Protein AF-0000000078651880 (afdb_homodimer)

Structure (mmCIF, N/CA/C/O backbone):
data_AF-0000000078651880-model_v1
#
loop_
_entity.id
_entity.type
_entity.pdbx_description
1 polymer 'Putative AraC family transcriptional regulator'
#
loop_
_atom_site.group_PDB
_atom_site.id
_atom_site.type_symbol
_atom_site.label_atom_id
_atom_site.label_alt_id
_atom_site.label_comp_id
_atom_site.label_asym_id
_atom_site.label_entity_id
_atom_site.label_seq_id
_atom_site.pdbx_PDB_ins_code
_atom_site.Cartn_x
_atom_site.Cartn_y
_atom_site.Cartn_z
_atom_site.occupancy
_atom_site.B_iso_or_equiv
_atom_site.auth_seq_id
_atom_site.auth_comp_id
_atom_site.auth_asym_id
_atom_site.auth_atom_id
_atom_site.pdbx_PDB_model_num
ATOM 1 N N . MET A 1 1 ? 5.703 -5.844 -26.984 1 22.95 1 MET A N 1
ATOM 2 C CA . MET A 1 1 ? 6.941 -5.664 -26.234 1 22.95 1 MET A CA 1
ATOM 3 C C . MET A 1 1 ? 7.672 -6.992 -26.062 1 22.95 1 MET A C 1
ATOM 5 O O . MET A 1 1 ? 7.086 -7.977 -25.609 1 22.95 1 MET A O 1
ATOM 9 N N . ASP A 1 2 ? 8.5 -7.316 -27 1 27.27 2 ASP A N 1
ATOM 10 C CA . ASP A 1 2 ? 9.375 -8.484 -26.953 1 27.27 2 ASP A CA 1
ATOM 11 C C . ASP A 1 2 ? 10.078 -8.594 -25.609 1 27.27 2 ASP A C 1
ATOM 13 O O . ASP A 1 2 ? 10.992 -7.82 -25.312 1 27.27 2 ASP A O 1
ATOM 17 N N . LEU A 1 3 ? 9.32 -8.695 -24.625 1 32.06 3 LEU A N 1
ATOM 18 C CA . LEU A 1 3 ? 9.984 -8.875 -23.344 1 32.06 3 LEU A CA 1
ATOM 19 C C . LEU A 1 3 ? 10.953 -10.055 -23.391 1 32.06 3 LEU A C 1
ATOM 21 O O . LEU A 1 3 ? 10.594 -11.133 -23.859 1 32.06 3 LEU A O 1
ATOM 25 N N . GLY A 1 4 ? 12.133 -10.008 -24.047 1 29.33 4 GLY A N 1
ATOM 26 C CA . GLY A 1 4 ? 13.141 -11.055 -24.062 1 29.33 4 GLY A CA 1
ATOM 27 C C . GLY A 1 4 ? 12.797 -12.211 -23.141 1 29.33 4 GLY A C 1
ATOM 28 O O . GLY A 1 4 ? 11.648 -12.367 -22.719 1 29.33 4 GLY A O 1
ATOM 29 N N . THR A 1 5 ? 13.836 -13.125 -22.922 1 29.45 5 THR A N 1
ATOM 30 C CA . THR A 1 5 ? 13.836 -14.328 -22.109 1 29.45 5 THR A CA 1
ATOM 31 C C . THR A 1 5 ? 13.336 -14.016 -20.703 1 29.45 5 THR A C 1
ATOM 33 O O . THR A 1 5 ? 14.031 -13.352 -19.922 1 29.45 5 THR A O 1
ATOM 36 N N . LEU A 1 6 ? 12.258 -13.562 -20.547 1 32.72 6 LEU A N 1
ATOM 37 C CA . LEU A 1 6 ? 11.766 -13.484 -19.172 1 32.72 6 LEU A CA 1
ATOM 38 C C . LEU A 1 6 ? 12.141 -14.734 -18.391 1 32.72 6 LEU A C 1
ATOM 40 O O . LEU A 1 6 ? 11.719 -15.836 -18.734 1 32.72 6 LEU A O 1
ATOM 44 N N . HIS A 1 7 ? 13.438 -15.031 -18.234 1 31.89 7 HIS A N 1
ATOM 45 C CA . HIS A 1 7 ? 13.938 -16.141 -17.438 1 31.89 7 HIS A CA 1
ATOM 46 C C . HIS A 1 7 ? 12.883 -16.609 -16.422 1 31.89 7 HIS A C 1
ATOM 48 O O . HIS A 1 7 ? 11.984 -15.852 -16.062 1 31.89 7 HIS A O 1
ATOM 54 N N . LYS A 1 8 ? 13.016 -18.016 -16.016 1 33.38 8 LYS A N 1
ATOM 55 C CA . LYS A 1 8 ? 12.477 -18.938 -15.031 1 33.38 8 LYS A CA 1
ATOM 56 C C . LYS A 1 8 ? 12.047 -18.203 -13.766 1 33.38 8 LYS A C 1
ATOM 58 O O . LYS A 1 8 ? 12.438 -17.047 -13.555 1 33.38 8 LYS A O 1
ATOM 63 N N . ASP A 1 9 ? 11.938 -19 -12.695 1 35.12 9 ASP A N 1
ATOM 64 C CA . ASP A 1 9 ? 11.523 -18.875 -11.305 1 35.12 9 ASP A CA 1
ATOM 65 C C . ASP A 1 9 ? 12.133 -17.625 -10.656 1 35.12 9 ASP A C 1
ATOM 67 O O . ASP A 1 9 ? 13.188 -17.703 -10.023 1 35.12 9 ASP A O 1
ATOM 71 N N . ILE A 1 10 ? 12.336 -16.656 -11.547 1 37.12 10 ILE A N 1
ATOM 72 C CA . ILE A 1 10 ? 13.117 -15.672 -10.789 1 37.12 10 ILE A CA 1
ATOM 73 C C . ILE A 1 10 ? 12.391 -15.336 -9.492 1 37.12 10 ILE A C 1
ATOM 75 O O . ILE A 1 10 ? 11.312 -14.727 -9.516 1 37.12 10 ILE A O 1
ATOM 79 N N . VAL A 1 11 ? 12.344 -16.359 -8.695 1 37.91 11 VAL A N 1
ATOM 80 C CA . VAL A 1 11 ? 12.016 -15.938 -7.336 1 37.91 11 VAL A CA 1
ATOM 81 C C . VAL A 1 11 ? 12.586 -14.547 -7.066 1 37.91 11 VAL A C 1
ATOM 83 O O . VAL A 1 11 ? 13.789 -14.406 -6.812 1 37.91 11 VAL A O 1
ATOM 86 N N . TYR A 1 12 ? 12.516 -13.812 -7.996 1 40.78 12 TYR A N 1
ATOM 87 C CA . TYR A 1 12 ? 13.086 -12.516 -7.652 1 40.78 12 TYR A CA 1
ATOM 88 C C . TYR A 1 12 ? 12.57 -12.031 -6.301 1 40.78 12 TYR A C 1
ATOM 90 O O . TYR A 1 12 ? 11.562 -11.32 -6.23 1 40.78 12 TYR A O 1
ATOM 98 N N . LYS A 1 13 ? 12.391 -13.023 -5.5 1 47.03 13 LYS A N 1
ATOM 99 C CA . LYS A 1 13 ? 12.148 -12.477 -4.164 1 47.03 13 LYS A CA 1
ATOM 100 C C . LYS A 1 13 ? 13.039 -11.273 -3.893 1 47.03 13 LYS A C 1
ATOM 102 O O . LYS A 1 13 ? 14.164 -11.422 -3.398 1 47.03 13 LYS A O 1
ATOM 107 N N . ASN A 1 14 ? 13.312 -10.5 -5.07 1 50.16 14 ASN A N 1
ATOM 108 C CA . ASN A 1 14 ? 14.156 -9.367 -4.719 1 50.16 14 ASN A CA 1
ATOM 109 C C . ASN A 1 14 ? 13.844 -8.844 -3.32 1 50.16 14 ASN A C 1
ATOM 111 O O . ASN A 1 14 ? 12.672 -8.625 -2.982 1 50.16 14 ASN A O 1
ATOM 115 N N . GLN A 1 15 ? 14.766 -9.023 -2.689 1 60.47 15 GLN A N 1
ATOM 116 C CA . GLN A 1 15 ? 14.82 -8.609 -1.291 1 60.47 15 GLN A CA 1
ATOM 117 C C . GLN A 1 15 ? 14.406 -7.148 -1.133 1 60.47 15 GLN A C 1
ATOM 119 O O . GLN A 1 15 ? 14.977 -6.262 -1.771 1 60.47 15 GLN A O 1
ATOM 124 N N . GLY A 1 16 ? 13.156 -6.859 -1.191 1 82.62 16 GLY A N 1
ATOM 125 C CA . GLY A 1 16 ? 12.602 -5.602 -0.724 1 82.62 16 GLY A CA 1
ATOM 126 C C . GLY A 1 16 ? 11.305 -5.23 -1.416 1 82.62 16 GLY A C 1
ATOM 127 O O . GLY A 1 16 ? 10.516 -4.441 -0.889 1 82.62 16 GLY A O 1
ATOM 128 N N . THR A 1 17 ? 11.133 -5.785 -2.658 1 90.31 17 THR A N 1
ATOM 129 C CA . THR A 1 17 ? 9.867 -5.633 -3.361 1 90.31 17 THR A CA 1
ATOM 130 C C . THR A 1 17 ? 9.359 -6.98 -3.861 1 90.31 17 THR A C 1
ATOM 132 O O . THR A 1 17 ? 9.75 -7.434 -4.941 1 90.31 17 THR A O 1
ATOM 135 N N . PRO A 1 18 ? 8.484 -7.648 -3.252 1 90.44 18 PRO A N 1
ATOM 136 C CA . PRO A 1 18 ? 8.188 -9.07 -3.465 1 90.44 18 PRO A CA 1
ATOM 137 C C . PRO A 1 18 ? 7.238 -9.297 -4.637 1 90.44 18 PRO A C 1
ATOM 139 O O . PRO A 1 18 ? 6.047 -9.547 -4.434 1 90.44 18 PRO A O 1
ATOM 142 N N . TYR A 1 19 ? 7.762 -9.273 -5.844 1 93.56 19 TYR A N 1
ATOM 143 C CA . TYR A 1 19 ? 7.043 -9.648 -7.055 1 93.56 19 TYR A CA 1
ATOM 144 C C . TYR A 1 19 ? 7.973 -10.328 -8.055 1 93.56 19 TYR A C 1
ATOM 146 O O . TYR A 1 19 ? 9.195 -10.266 -7.914 1 93.56 19 TYR A O 1
ATOM 154 N N . SER A 1 20 ? 7.398 -11.047 -9.008 1 92.56 20 SER A N 1
ATOM 155 C CA . SER A 1 20 ? 8.172 -11.672 -10.07 1 92.56 20 SER A CA 1
ATOM 156 C C . SER A 1 20 ? 7.398 -11.68 -11.391 1 92.56 20 SER A C 1
ATOM 158 O O . SER A 1 20 ? 6.168 -11.609 -11.391 1 92.56 20 SER A O 1
ATOM 160 N N . LEU A 1 21 ? 8.117 -11.602 -12.469 1 93.44 21 LEU A N 1
ATOM 161 C CA . LEU A 1 21 ? 7.594 -11.727 -13.82 1 93.44 21 LEU A CA 1
ATOM 162 C C . LEU A 1 21 ? 8.172 -12.953 -14.516 1 93.44 21 LEU A C 1
ATOM 164 O O . LEU A 1 21 ? 9.383 -13.164 -14.516 1 93.44 21 LEU A O 1
ATOM 168 N N . THR A 1 22 ? 7.312 -13.773 -14.984 1 92.25 22 THR A N 1
ATOM 169 C CA . THR A 1 22 ? 7.77 -14.984 -15.656 1 92.25 22 THR A CA 1
ATOM 170 C C . THR A 1 22 ? 7.105 -15.125 -17.016 1 92.25 22 THR A C 1
ATOM 172 O O . THR A 1 22 ? 5.895 -14.938 -17.156 1 92.25 22 THR A O 1
ATOM 175 N N . ARG A 1 23 ? 7.891 -15.344 -18.047 1 93.94 23 ARG A N 1
ATOM 176 C CA . ARG A 1 23 ? 7.391 -15.734 -19.359 1 93.94 23 ARG A CA 1
ATOM 177 C C . ARG A 1 23 ? 7.5 -17.234 -19.562 1 93.94 23 ARG A C 1
ATOM 179 O O . ARG A 1 23 ? 8.57 -17.828 -19.375 1 93.94 23 ARG A O 1
ATOM 186 N N . THR A 1 24 ? 6.48 -17.906 -19.891 1 92.81 24 THR A N 1
ATOM 187 C CA . THR A 1 24 ? 6.469 -19.344 -20.141 1 92.81 24 THR A CA 1
ATOM 188 C C . THR A 1 24 ? 6.047 -19.641 -21.578 1 92.81 24 THR A C 1
ATOM 190 O O . THR A 1 24 ? 4.992 -19.188 -22.031 1 92.81 24 THR A O 1
ATOM 193 N N . ILE A 1 25 ? 6.863 -20.281 -22.266 1 93.12 25 ILE A N 1
ATOM 194 C CA . ILE A 1 25 ? 6.57 -20.766 -23.625 1 93.12 25 ILE A CA 1
ATOM 195 C C . ILE A 1 25 ? 6.527 -22.281 -23.641 1 93.12 25 ILE A C 1
ATOM 197 O O . ILE A 1 25 ? 7.523 -22.938 -23.328 1 93.12 25 ILE A O 1
ATOM 201 N N . THR A 1 26 ? 5.445 -22.812 -23.938 1 91.69 26 THR A N 1
ATOM 202 C CA . THR A 1 26 ? 5.258 -24.266 -24.031 1 91.69 26 THR A CA 1
ATOM 203 C C . THR A 1 26 ? 5.301 -24.719 -25.484 1 91.69 26 THR A C 1
ATOM 205 O O . THR A 1 26 ? 4.574 -24.203 -26.328 1 91.69 26 THR A O 1
ATOM 208 N N . ARG A 1 27 ? 6.211 -25.531 -25.703 1 89.56 27 ARG A N 1
ATOM 209 C CA . ARG A 1 27 ? 6.363 -26.172 -27.016 1 89.56 27 ARG A CA 1
ATOM 210 C C . ARG A 1 27 ? 6.613 -27.672 -26.859 1 89.56 27 ARG A C 1
ATOM 212 O O . ARG A 1 27 ? 7.297 -28.094 -25.922 1 89.56 27 ARG A O 1
ATOM 219 N N . ASN A 1 28 ? 6.121 -28.406 -27.734 1 86.88 28 ASN A N 1
ATOM 220 C CA . ASN A 1 28 ? 6.344 -29.844 -27.75 1 86.88 28 ASN A CA 1
ATOM 221 C C . ASN A 1 28 ? 6.02 -30.484 -26.406 1 86.88 28 ASN A C 1
ATOM 223 O O . ASN A 1 28 ? 6.801 -31.281 -25.891 1 86.88 28 ASN A O 1
ATOM 227 N N . GLY A 1 29 ? 5.016 -29.984 -25.812 1 86.81 29 GLY A N 1
ATOM 228 C CA . GLY A 1 29 ? 4.465 -30.594 -24.609 1 86.81 29 GLY A CA 1
ATOM 229 C C . GLY A 1 29 ? 5.188 -30.172 -23.344 1 86.81 29 GLY A C 1
ATOM 230 O O . GLY A 1 29 ? 4.93 -30.719 -22.266 1 86.81 29 GLY A O 1
ATOM 231 N N . GLN A 1 30 ? 6.133 -29.297 -23.5 1 84.81 30 GLN A N 1
ATOM 232 C CA . GLN A 1 30 ? 6.887 -28.844 -22.344 1 84.81 30 GLN A CA 1
ATOM 233 C C . GLN A 1 30 ? 6.949 -27.328 -22.266 1 84.81 30 GLN A C 1
ATOM 235 O O . GLN A 1 30 ? 7.008 -26.656 -23.297 1 84.81 30 GLN A O 1
ATOM 240 N N . PRO A 1 31 ? 6.898 -26.703 -21.016 1 86.56 31 PRO A N 1
ATOM 241 C CA . PRO A 1 31 ? 6.855 -27.375 -19.719 1 86.56 31 PRO A CA 1
ATOM 242 C C . PRO A 1 31 ? 5.445 -27.812 -19.328 1 86.56 31 PRO A C 1
ATOM 244 O O . PRO A 1 31 ? 4.465 -27.297 -19.875 1 86.56 31 PRO A O 1
ATOM 247 N N . ASP A 1 32 ? 5.402 -28.844 -18.438 1 88.75 32 ASP A N 1
ATOM 248 C CA . ASP A 1 32 ? 4.215 -29.266 -17.688 1 88.75 32 ASP A CA 1
ATOM 249 C C . ASP A 1 32 ? 4.301 -28.844 -16.234 1 88.75 32 ASP A C 1
ATOM 251 O O . ASP A 1 32 ? 5.09 -29.391 -15.461 1 88.75 32 ASP A O 1
ATOM 255 N N . ILE A 1 33 ? 3.459 -27.875 -15.867 1 90.31 33 ILE A N 1
ATOM 256 C CA . ILE A 1 33 ? 3.525 -27.328 -14.516 1 90.31 33 ILE A CA 1
ATOM 257 C C . ILE A 1 33 ? 2.582 -28.109 -13.602 1 90.31 33 ILE A C 1
ATOM 259 O O . ILE A 1 33 ? 1.361 -27.953 -13.68 1 90.31 33 ILE A O 1
ATOM 263 N N . LEU A 1 34 ? 3.18 -28.875 -12.758 1 90.12 34 LEU A N 1
ATOM 264 C CA . LEU A 1 34 ? 2.418 -29.734 -11.852 1 90.12 34 LEU A CA 1
ATOM 265 C C . LEU A 1 34 ? 1.699 -28.891 -10.797 1 90.12 34 LEU A C 1
ATOM 267 O O . LEU A 1 34 ? 2.041 -27.734 -10.586 1 90.12 34 LEU A O 1
ATOM 271 N N . PHE A 1 35 ? 0.738 -29.562 -10.188 1 90.12 35 PHE A N 1
ATOM 272 C CA . PHE A 1 35 ? 0.002 -28.906 -9.117 1 90.12 35 PHE A CA 1
ATOM 273 C C . PHE A 1 35 ? 0.956 -28.359 -8.062 1 90.12 35 PHE A C 1
ATOM 275 O O . PHE A 1 35 ? 1.881 -29.047 -7.633 1 90.12 35 PHE A O 1
ATOM 282 N N . HIS A 1 36 ? 0.732 -27.141 -7.738 1 89.44 36 HIS A N 1
ATOM 283 C CA . HIS A 1 36 ? 1.477 -26.453 -6.695 1 89.44 36 HIS A CA 1
ATOM 284 C C . HIS A 1 36 ? 0.68 -25.281 -6.141 1 89.44 36 HIS A C 1
ATOM 286 O O . HIS A 1 36 ? -0.438 -25.016 -6.59 1 89.44 36 HIS A O 1
ATOM 292 N N . TRP A 1 37 ? 1.22 -24.734 -5.094 1 88.31 37 TRP A N 1
ATOM 293 C CA . TRP A 1 37 ? 0.603 -23.547 -4.504 1 88.31 37 TRP A CA 1
ATOM 294 C C . TRP A 1 37 ? 1.664 -22.594 -3.977 1 88.31 37 TRP A C 1
ATOM 296 O O . TRP A 1 37 ? 2.834 -22.953 -3.852 1 88.31 37 TRP A O 1
ATOM 306 N N . HIS A 1 38 ? 1.293 -21.359 -3.871 1 89.31 38 HIS A N 1
ATOM 307 C CA . HIS A 1 38 ? 2.139 -20.344 -3.256 1 89.31 38 HIS A CA 1
ATOM 308 C C . HIS A 1 38 ? 1.302 -19.219 -2.648 1 89.31 38 HIS A C 1
ATOM 310 O O . HIS A 1 38 ? 0.087 -19.172 -2.85 1 89.31 38 HIS A O 1
ATOM 316 N N . THR A 1 39 ? 1.943 -18.406 -1.869 1 91.25 39 THR A N 1
ATOM 317 C CA . THR A 1 39 ? 1.25 -17.359 -1.11 1 91.25 39 THR A CA 1
ATOM 318 C C . THR A 1 39 ? 1.069 -16.109 -1.953 1 91.25 39 THR A C 1
ATOM 320 O O . THR A 1 39 ? 0.347 -15.188 -1.56 1 91.25 39 THR A O 1
ATOM 323 N N . ASP A 1 40 ? 1.611 -16.078 -3.139 1 94.38 40 ASP A N 1
ATOM 324 C CA . ASP A 1 40 ? 1.5 -14.922 -4.016 1 94.38 40 ASP A CA 1
ATOM 325 C C . ASP A 1 40 ? 0.215 -14.977 -4.84 1 94.38 40 ASP A C 1
ATOM 327 O O . ASP A 1 40 ? -0.307 -16.062 -5.113 1 94.38 40 ASP A O 1
ATOM 331 N N . ILE A 1 41 ? -0.193 -13.812 -5.18 1 97.06 41 ILE A N 1
ATOM 332 C CA . ILE A 1 41 ? -1.138 -13.695 -6.285 1 97.06 41 ILE A CA 1
ATOM 333 C C . ILE A 1 41 ? -0.435 -14.023 -7.602 1 97.06 41 ILE A C 1
ATOM 335 O O . ILE A 1 41 ? 0.751 -13.734 -7.77 1 97.06 41 ILE A O 1
ATOM 339 N N . GLU A 1 42 ? -1.143 -14.648 -8.453 1 97.12 42 GLU A N 1
ATOM 340 C CA . GLU A 1 42 ? -0.633 -14.891 -9.805 1 97.12 42 GLU A CA 1
ATOM 341 C C . GLU A 1 42 ? -1.627 -14.414 -10.859 1 97.12 42 GLU A C 1
ATOM 343 O O . GLU A 1 42 ? -2.754 -14.906 -10.93 1 97.12 42 GLU A O 1
ATOM 348 N N . LEU A 1 43 ? -1.265 -13.445 -11.656 1 98.62 43 LEU A N 1
ATOM 349 C CA . LEU A 1 43 ? -2.043 -12.93 -12.781 1 98.62 43 LEU A CA 1
ATOM 350 C C . LEU A 1 43 ? -1.363 -13.25 -14.102 1 98.62 43 LEU A C 1
ATOM 352 O O . LEU A 1 43 ? -0.209 -12.875 -14.32 1 98.62 43 LEU A O 1
ATOM 356 N N . ILE A 1 44 ? -2.098 -13.875 -14.984 1 98.19 44 ILE A N 1
ATOM 357 C CA . ILE A 1 44 ? -1.487 -14.391 -16.203 1 98.19 44 ILE A CA 1
ATOM 358 C C . ILE A 1 44 ? -2.168 -13.781 -17.422 1 98.19 44 ILE A C 1
ATOM 360 O O . ILE A 1 44 ? -3.395 -13.656 -17.453 1 98.19 44 ILE A O 1
ATOM 364 N N . TYR A 1 45 ? -1.409 -13.328 -18.359 1 98.75 45 TYR A N 1
ATOM 365 C CA . TYR A 1 45 ? -1.915 -12.961 -19.688 1 98.75 45 TYR A CA 1
ATOM 366 C C . TYR A 1 45 ? -1.479 -13.969 -20.734 1 98.75 45 TYR A C 1
ATOM 368 O O . TYR A 1 45 ? -0.284 -14.219 -20.906 1 98.75 45 TYR A O 1
ATOM 376 N N . VAL A 1 46 ? -2.424 -14.547 -21.438 1 98.25 46 VAL A N 1
ATOM 377 C CA . VAL A 1 46 ? -2.143 -15.531 -22.469 1 98.25 46 VAL A CA 1
ATOM 378 C C . VAL A 1 46 ? -1.997 -14.836 -23.812 1 98.25 46 VAL A C 1
ATOM 380 O O . VAL A 1 46 ? -2.977 -14.336 -24.375 1 98.25 46 VAL A O 1
ATOM 383 N N . HIS A 1 47 ? -0.836 -14.875 -24.359 1 97.56 47 HIS A N 1
ATOM 384 C CA . HIS A 1 47 ? -0.561 -14.203 -25.625 1 97.56 47 HIS A CA 1
ATOM 385 C C . HIS A 1 47 ? -1.01 -15.055 -26.812 1 97.56 47 HIS A C 1
ATOM 387 O O . HIS A 1 47 ? -1.538 -14.523 -27.797 1 97.56 47 HIS A O 1
ATOM 393 N N . GLU A 1 48 ? -0.694 -16.375 -26.672 1 97.19 48 GLU A N 1
ATOM 394 C CA . GLU A 1 48 ? -0.928 -17.266 -27.797 1 97.19 48 GLU A CA 1
ATOM 395 C C . GLU A 1 48 ? -1.213 -18.688 -27.328 1 97.19 48 GLU A C 1
ATOM 397 O O . GLU A 1 48 ? -0.693 -19.125 -26.297 1 97.19 48 GLU A O 1
ATOM 402 N N . GLY A 1 49 ? -2.062 -19.328 -28.125 1 97 49 GLY A N 1
ATOM 403 C CA . GLY A 1 49 ? -2.238 -20.766 -27.984 1 97 49 GLY A CA 1
ATOM 404 C C . GLY A 1 49 ? -3.131 -21.141 -26.812 1 97 49 GLY A C 1
ATOM 405 O O . GLY A 1 49 ? -4.051 -20.406 -26.453 1 97 49 GLY A O 1
ATOM 406 N N . THR A 1 50 ? -2.924 -22.438 -26.375 1 97.5 50 THR A N 1
ATOM 407 C CA . THR A 1 50 ? -3.816 -22.984 -25.359 1 97.5 50 THR A CA 1
ATOM 408 C C . THR A 1 50 ? -3.07 -23.953 -24.453 1 97.5 50 THR A C 1
ATOM 410 O O . THR A 1 50 ? -2.104 -24.594 -24.875 1 97.5 50 THR A O 1
ATOM 413 N N . ALA A 1 51 ? -3.418 -23.922 -23.25 1 97.12 51 ALA A N 1
ATOM 414 C CA . ALA A 1 51 ? -2.996 -24.875 -22.234 1 97.12 51 ALA A CA 1
ATOM 415 C C . ALA A 1 51 ? -4.137 -25.188 -21.266 1 97.12 51 ALA A C 1
ATOM 417 O O . ALA A 1 51 ? -5.102 -24.438 -21.172 1 97.12 51 ALA A O 1
ATOM 418 N N . GLN A 1 52 ? -4.035 -26.344 -20.656 1 96.88 52 GLN A N 1
ATOM 419 C CA . GLN A 1 52 ? -5.062 -26.719 -19.688 1 96.88 52 GLN A CA 1
ATOM 420 C C . GLN A 1 52 ? -4.707 -26.234 -18.281 1 96.88 52 GLN A C 1
ATOM 422 O O . GLN A 1 52 ? -3.682 -26.641 -17.719 1 96.88 52 GLN A O 1
ATOM 427 N N . PHE A 1 53 ? -5.566 -25.375 -17.766 1 96.81 53 PHE A N 1
ATOM 428 C CA . PHE A 1 53 ? -5.391 -24.859 -16.406 1 96.81 53 PHE A CA 1
ATOM 429 C C . PHE A 1 53 ? -6.281 -25.594 -15.422 1 96.81 53 PHE A C 1
ATOM 431 O O . PHE A 1 53 ? -7.438 -25.906 -15.727 1 96.81 53 PHE A O 1
ATOM 438 N N . HIS A 1 54 ? -5.699 -25.953 -14.359 1 94.81 54 HIS A N 1
ATOM 439 C CA . HIS A 1 54 ? -6.441 -26.453 -13.211 1 94.81 54 HIS A CA 1
ATOM 440 C C . HIS A 1 54 ? -6.25 -25.547 -11.992 1 94.81 54 HIS A C 1
ATOM 442 O O . HIS A 1 54 ? -5.129 -25.375 -11.516 1 94.81 54 HIS A O 1
ATOM 448 N N . ILE A 1 55 ? -7.336 -24.953 -11.547 1 94.25 55 ILE A N 1
ATOM 449 C CA . ILE A 1 55 ? -7.301 -24.109 -10.352 1 94.25 55 ILE A CA 1
ATOM 450 C C . ILE A 1 55 ? -8.352 -24.594 -9.352 1 94.25 55 ILE A C 1
ATOM 452 O O . ILE A 1 55 ? -9.555 -24.5 -9.602 1 94.25 55 ILE A O 1
ATOM 456 N N . ASP A 1 56 ? -7.871 -25.062 -8.273 1 88.81 56 ASP A N 1
ATOM 457 C CA . ASP A 1 56 ? -8.742 -25.734 -7.309 1 88.81 56 ASP A CA 1
ATOM 458 C C . ASP A 1 56 ? -9.617 -26.781 -7.992 1 88.81 56 ASP A C 1
ATOM 460 O O . ASP A 1 56 ? -9.109 -27.75 -8.562 1 88.81 56 ASP A O 1
ATOM 464 N N . TYR A 1 57 ? -10.914 -26.516 -8.109 1 83.75 57 TYR A N 1
ATOM 465 C CA . TYR A 1 57 ? -11.789 -27.547 -8.656 1 83.75 57 TYR A CA 1
ATOM 466 C C . TYR A 1 57 ? -12.188 -27.219 -10.086 1 83.75 57 TYR A C 1
ATOM 468 O O . TYR A 1 57 ? -12.906 -27.984 -10.727 1 83.75 57 TYR A O 1
ATOM 476 N N . ASP A 1 58 ? -11.594 -26.188 -10.578 1 89.12 58 ASP A N 1
ATOM 477 C CA . ASP A 1 58 ? -11.945 -25.766 -11.93 1 89.12 58 ASP A CA 1
ATOM 478 C C . ASP A 1 58 ? -10.859 -26.156 -12.93 1 89.12 58 ASP A C 1
ATOM 480 O O . ASP A 1 58 ? -9.672 -26.125 -12.602 1 89.12 58 ASP A O 1
ATOM 484 N N . TYR A 1 59 ? -11.281 -26.609 -14.07 1 92.19 59 TYR A N 1
ATOM 485 C CA . TYR A 1 59 ? -10.344 -26.828 -15.172 1 92.19 59 TYR A CA 1
ATOM 486 C C . TYR A 1 59 ? -10.867 -26.219 -16.469 1 92.19 59 TYR A C 1
ATOM 488 O O . TYR A 1 59 ? -12.07 -26.25 -16.734 1 92.19 59 TYR A O 1
ATOM 496 N N . PHE A 1 60 ? -10.039 -25.625 -17.172 1 96.81 60 PHE A N 1
ATOM 497 C CA . PHE A 1 60 ? -10.398 -25 -18.438 1 96.81 60 PHE A CA 1
ATOM 498 C C . PHE A 1 60 ? -9.18 -24.891 -19.344 1 96.81 60 PHE A C 1
ATOM 500 O O . PHE A 1 60 ? -8.039 -24.938 -18.875 1 96.81 60 PHE A O 1
ATOM 507 N N . ASN A 1 61 ? -9.461 -24.844 -20.625 1 98 61 ASN A N 1
ATOM 508 C CA . ASN A 1 61 ? -8.414 -24.578 -21.609 1 98 61 ASN A CA 1
ATOM 509 C C . ASN A 1 61 ? -8.297 -23.078 -21.906 1 98 61 ASN A C 1
ATOM 511 O O . ASN A 1 61 ? -9.289 -22.422 -22.219 1 98 61 ASN A O 1
ATOM 515 N N . SER A 1 62 ? -7.086 -22.594 -21.766 1 98.06 62 SER A N 1
ATOM 516 C CA . SER A 1 62 ? -6.871 -21.172 -22.016 1 98.06 62 SER A CA 1
ATOM 517 C C . SER A 1 62 ? -6.949 -20.859 -23.5 1 98.06 62 SER A C 1
ATOM 519 O O . SER A 1 62 ? -6.781 -21.75 -24.344 1 98.06 62 SER A O 1
ATOM 521 N N . GLU A 1 63 ? -7.266 -19.609 -23.828 1 98.19 63 GLU A N 1
ATOM 522 C CA . GLU A 1 63 ? -7.234 -19.047 -25.172 1 98.19 63 GLU A CA 1
ATOM 523 C C . GLU A 1 63 ? -6.441 -17.734 -25.203 1 98.19 63 GLU A C 1
ATOM 525 O O . GLU A 1 63 ? -6.289 -17.078 -24.188 1 98.19 63 GLU A O 1
ATOM 530 N N . ALA A 1 64 ? -5.961 -17.438 -26.438 1 98.25 64 ALA A N 1
ATOM 531 C CA . ALA A 1 64 ? -5.254 -16.172 -26.594 1 98.25 64 ALA A CA 1
ATOM 532 C C . ALA A 1 64 ? -6.121 -15.008 -26.125 1 98.25 64 ALA A C 1
ATOM 534 O O . ALA A 1 64 ? -7.297 -14.914 -26.469 1 98.25 64 ALA A O 1
ATOM 535 N N . GLY A 1 65 ? -5.508 -14.188 -25.297 1 98.69 65 GLY A N 1
ATOM 536 C CA . GLY A 1 65 ? -6.227 -13.031 -24.797 1 98.69 65 GLY A CA 1
ATOM 537 C C . GLY A 1 65 ? -6.785 -13.227 -23.391 1 98.69 65 GLY A C 1
ATOM 538 O O . GLY A 1 65 ? -7.16 -12.266 -22.719 1 98.69 65 GLY A O 1
ATOM 539 N N . ASP A 1 66 ? -6.824 -14.445 -22.922 1 98.81 66 ASP A N 1
ATOM 540 C CA . ASP A 1 66 ? -7.352 -14.711 -21.578 1 98.81 66 ASP A CA 1
ATOM 541 C C . ASP A 1 66 ? -6.488 -14.055 -20.516 1 98.81 66 ASP A C 1
ATOM 543 O O . ASP A 1 66 ? -5.262 -14.016 -20.641 1 98.81 66 ASP A O 1
ATOM 547 N N . ILE A 1 67 ? -7.148 -13.508 -19.547 1 98.94 67 ILE A N 1
ATOM 548 C CA . ILE A 1 67 ? -6.504 -13.125 -18.297 1 98.94 67 ILE A CA 1
ATOM 549 C C . ILE A 1 67 ? -6.887 -14.117 -17.203 1 98.94 67 ILE A C 1
ATOM 551 O O . ILE A 1 67 ? -8.062 -14.258 -16.859 1 98.94 67 ILE A O 1
ATOM 555 N N . ILE A 1 68 ? -5.91 -14.789 -16.688 1 98.81 68 ILE A N 1
ATOM 556 C CA . ILE A 1 68 ? -6.168 -15.812 -15.688 1 98.81 68 ILE A CA 1
ATOM 557 C C . ILE A 1 68 ? -5.73 -15.305 -14.312 1 98.81 68 ILE A C 1
ATOM 559 O O . ILE A 1 68 ? -4.625 -14.789 -14.156 1 98.81 68 ILE A O 1
ATOM 563 N N . LEU A 1 69 ? -6.617 -15.438 -13.359 1 98.81 69 LEU A N 1
ATOM 564 C CA . LEU A 1 69 ? -6.406 -14.922 -12.016 1 98.81 69 LEU A CA 1
ATOM 565 C C . LEU A 1 69 ? -6.34 -16.062 -11 1 98.81 69 LEU A C 1
ATOM 567 O O . LEU A 1 69 ? -7.258 -16.875 -10.922 1 98.81 69 LEU A O 1
ATOM 571 N N . ILE A 1 70 ? -5.293 -16.094 -10.227 1 97.56 70 ILE A N 1
ATOM 572 C CA . ILE A 1 70 ? -5.105 -17.125 -9.211 1 97.56 70 ILE A CA 1
ATOM 573 C C . ILE A 1 70 ? -4.828 -16.484 -7.859 1 97.56 70 ILE A C 1
ATOM 575 O O . ILE A 1 70 ? -3.854 -15.742 -7.707 1 97.56 70 ILE A O 1
ATOM 579 N N . ARG A 1 71 ? -5.648 -16.734 -6.871 1 96.88 71 ARG A N 1
ATOM 580 C CA . ARG A 1 71 ? -5.496 -16.156 -5.543 1 96.88 71 ARG A CA 1
ATOM 581 C C . ARG A 1 71 ? -4.348 -16.812 -4.781 1 96.88 71 ARG A C 1
ATOM 583 O O . ARG A 1 71 ? -3.877 -17.875 -5.164 1 96.88 71 ARG A O 1
ATOM 590 N N . PRO A 1 72 ? -3.955 -16.156 -3.674 1 94.81 72 PRO A N 1
ATOM 591 C CA . PRO A 1 72 ? -2.977 -16.828 -2.816 1 94.81 72 PRO A CA 1
ATOM 592 C C . PRO A 1 72 ? -3.475 -18.172 -2.293 1 94.81 72 PRO A C 1
ATOM 594 O O . PRO A 1 72 ? -4.66 -18.328 -1.986 1 94.81 72 PRO A O 1
ATOM 597 N N . ASN A 1 73 ? -2.617 -19.125 -2.293 1 90.69 73 ASN A N 1
ATOM 598 C CA . ASN A 1 73 ? -2.824 -20.422 -1.658 1 90.69 73 ASN A CA 1
ATOM 599 C C . ASN A 1 73 ? -3.727 -21.328 -2.5 1 90.69 73 ASN A C 1
ATOM 601 O O . ASN A 1 73 ? -4.035 -22.453 -2.1 1 90.69 73 ASN A O 1
ATOM 605 N N . ALA A 1 74 ? -4.098 -20.891 -3.611 1 92.44 74 ALA A N 1
ATOM 606 C CA . ALA A 1 74 ? -4.887 -21.75 -4.496 1 92.44 74 ALA A CA 1
ATOM 607 C C . ALA A 1 74 ? -4.008 -22.812 -5.164 1 92.44 74 ALA A C 1
ATOM 609 O O . ALA A 1 74 ? -2.912 -22.5 -5.641 1 92.44 74 ALA A O 1
ATOM 610 N N . LEU A 1 75 ? -4.523 -24 -5.109 1 91.12 75 LEU A N 1
ATOM 611 C CA . LEU A 1 75 ? -3.861 -25.078 -5.836 1 91.12 75 LEU A CA 1
ATOM 612 C C . LEU A 1 75 ? -4.09 -24.938 -7.34 1 91.12 75 LEU A C 1
ATOM 614 O O . LEU A 1 75 ? -5.207 -24.656 -7.777 1 91.12 75 LEU A O 1
ATOM 618 N N . HIS A 1 76 ? -2.992 -25.047 -8.102 1 93.62 76 HIS A N 1
ATOM 619 C CA . HIS A 1 76 ? -3.184 -24.906 -9.539 1 93.62 76 HIS A CA 1
ATOM 620 C C . HIS A 1 76 ? -2.076 -25.609 -10.32 1 93.62 76 HIS A C 1
ATOM 622 O O . HIS A 1 76 ? -1.032 -25.938 -9.758 1 93.62 76 HIS A O 1
ATOM 628 N N . SER A 1 77 ? -2.326 -25.922 -11.555 1 93 77 SER A N 1
ATOM 629 C CA . SER A 1 77 ? -1.414 -26.531 -12.508 1 93 77 SER A CA 1
ATOM 630 C C . SER A 1 77 ? -1.697 -26.062 -13.93 1 93 77 SER A C 1
ATOM 632 O O . SER A 1 77 ? -2.748 -25.484 -14.203 1 93 77 SER A O 1
ATOM 634 N N . ILE A 1 78 ? -0.744 -26.172 -14.734 1 94.56 78 ILE A N 1
ATOM 635 C CA . ILE A 1 78 ? -0.855 -25.828 -16.141 1 94.56 78 ILE A CA 1
ATOM 636 C C . ILE A 1 78 ? -0.275 -26.953 -17 1 94.56 78 ILE A C 1
ATOM 638 O O . ILE A 1 78 ? 0.918 -27.25 -16.906 1 94.56 78 ILE A O 1
ATOM 642 N N . HIS A 1 79 ? -1.083 -27.516 -17.859 1 93.31 79 HIS A N 1
ATOM 643 C CA . HIS A 1 79 ? -0.666 -28.688 -18.641 1 93.31 79 HIS A CA 1
ATOM 644 C C . HIS A 1 79 ? -0.73 -28.391 -20.141 1 93.31 79 HIS A C 1
ATOM 646 O O . HIS A 1 79 ? -1.684 -27.766 -20.609 1 93.31 79 HIS A O 1
ATOM 652 N N . PRO A 1 80 ? 0.259 -28.812 -20.828 1 94.12 80 PRO A N 1
ATOM 653 C CA . PRO A 1 80 ? 0.188 -28.703 -22.281 1 94.12 80 PRO A CA 1
ATOM 654 C C . PRO A 1 80 ? -0.94 -29.531 -22.891 1 94.12 80 PRO A C 1
ATOM 656 O O . PRO A 1 80 ? -1.33 -30.547 -22.312 1 94.12 80 PRO A O 1
ATOM 659 N N . ILE A 1 81 ? -1.458 -29.062 -23.906 1 94.69 81 ILE A N 1
ATOM 660 C CA . ILE A 1 81 ? -2.43 -29.828 -24.688 1 94.69 81 ILE A CA 1
ATOM 661 C C . ILE A 1 81 ? -1.769 -30.344 -25.969 1 94.69 81 ILE A C 1
ATOM 663 O O . ILE A 1 81 ? -1.529 -29.594 -26.906 1 94.69 81 ILE A O 1
ATOM 667 N N . GLU A 1 82 ? -1.585 -31.625 -25.891 1 89.06 82 GLU A N 1
ATOM 668 C CA . GLU A 1 82 ? -0.88 -32.25 -27.016 1 89.06 82 GLU A CA 1
ATOM 669 C C . GLU A 1 82 ? 0.406 -31.484 -27.344 1 89.06 82 GLU A C 1
ATOM 671 O O . GLU A 1 82 ? 1.213 -31.203 -26.438 1 89.06 82 GLU A O 1
ATOM 676 N N . ASN A 1 83 ? 0.68 -31.172 -28.625 1 88.12 83 ASN A N 1
ATOM 677 C CA . ASN A 1 83 ? 1.888 -30.469 -29.031 1 88.12 83 ASN A CA 1
ATOM 678 C C . ASN A 1 83 ? 1.588 -29.016 -29.422 1 88.12 83 ASN A C 1
ATOM 680 O O . ASN A 1 83 ? 2.346 -28.406 -30.172 1 88.12 83 ASN A O 1
ATOM 684 N N . ARG A 1 84 ? 0.517 -28.5 -28.844 1 93.12 84 ARG A N 1
ATOM 685 C CA . ARG A 1 84 ? 0.136 -27.125 -29.156 1 93.12 84 ARG A CA 1
ATOM 686 C C . ARG A 1 84 ? 1.036 -26.125 -28.438 1 93.12 84 ARG A C 1
ATOM 688 O O . ARG A 1 84 ? 1.429 -26.359 -27.281 1 93.12 84 ARG A O 1
ATOM 695 N N . ARG A 1 85 ? 1.235 -25.125 -29.141 1 94.06 85 ARG A N 1
ATOM 696 C CA . ARG A 1 85 ? 2.059 -24.062 -28.562 1 94.06 85 ARG A CA 1
ATOM 697 C C . ARG A 1 85 ? 1.249 -23.188 -27.609 1 94.06 85 ARG A C 1
ATOM 699 O O . ARG A 1 85 ? 0.055 -22.969 -27.828 1 94.06 85 ARG A O 1
ATOM 706 N N . HIS A 1 86 ? 1.884 -22.781 -26.547 1 95.69 86 HIS A N 1
ATOM 707 C CA . HIS A 1 86 ? 1.294 -21.859 -25.578 1 95.69 86 HIS A CA 1
ATOM 708 C C . HIS A 1 86 ? 2.324 -20.859 -25.062 1 95.69 86 HIS A C 1
ATOM 710 O O . HIS A 1 86 ? 3.449 -21.234 -24.734 1 95.69 86 HIS A O 1
ATOM 716 N N . TYR A 1 87 ? 1.94 -19.578 -25.156 1 95.56 87 TYR A N 1
ATOM 717 C CA . TYR A 1 87 ? 2.805 -18.484 -24.75 1 95.56 87 TYR A CA 1
ATOM 718 C C . TYR A 1 87 ? 2.078 -17.547 -23.781 1 95.56 87 TYR A C 1
ATOM 720 O O . TYR A 1 87 ? 1.052 -16.953 -24.141 1 95.56 87 TYR A O 1
ATOM 728 N N . MET A 1 88 ? 2.652 -17.469 -22.516 1 96.31 88 MET A N 1
ATOM 729 C CA . MET A 1 88 ? 1.987 -16.641 -21.516 1 96.31 88 MET A CA 1
ATOM 730 C C . MET A 1 88 ? 3.008 -15.883 -20.672 1 96.31 88 MET A C 1
ATOM 732 O O . MET A 1 88 ? 4.164 -16.297 -20.562 1 96.31 88 MET A O 1
ATOM 736 N N . ASP A 1 89 ? 2.574 -14.695 -20.141 1 95.69 89 ASP A N 1
ATOM 737 C CA . ASP A 1 89 ? 3.307 -13.953 -19.109 1 95.69 89 ASP A CA 1
ATOM 738 C C . ASP A 1 89 ? 2.553 -13.953 -17.797 1 95.69 89 ASP A C 1
ATOM 740 O O . ASP A 1 89 ? 1.329 -13.805 -17.766 1 95.69 89 ASP A O 1
ATOM 744 N N . ALA A 1 90 ? 3.322 -14.18 -16.688 1 96.81 90 ALA A N 1
ATOM 745 C CA . ALA A 1 90 ? 2.713 -14.211 -15.359 1 96.81 90 ALA A CA 1
ATOM 746 C C . ALA A 1 90 ? 3.34 -13.156 -14.445 1 96.81 90 ALA A C 1
ATOM 748 O O . ALA A 1 90 ? 4.559 -12.969 -14.461 1 96.81 90 ALA A O 1
ATOM 749 N N . LEU A 1 91 ? 2.529 -12.43 -13.805 1 96.25 91 LEU A N 1
ATOM 750 C CA . LEU A 1 91 ? 2.918 -11.57 -12.695 1 96.25 91 LEU A CA 1
ATOM 751 C C . LEU A 1 91 ? 2.557 -12.203 -11.359 1 96.25 91 LEU A C 1
ATOM 753 O O . LEU A 1 91 ? 1.379 -12.438 -11.078 1 96.25 91 LEU A O 1
ATOM 757 N N . ASN A 1 92 ? 3.518 -12.523 -10.516 1 95.69 92 ASN A N 1
ATOM 758 C CA . ASN A 1 92 ? 3.324 -12.969 -9.141 1 95.69 92 ASN A CA 1
ATOM 759 C C . ASN A 1 92 ? 3.727 -11.883 -8.141 1 95.69 92 ASN A C 1
ATOM 761 O O . ASN A 1 92 ? 4.738 -11.211 -8.328 1 95.69 92 ASN A O 1
ATOM 765 N N . PHE A 1 93 ? 2.912 -11.68 -7.156 1 94.88 93 PHE A N 1
ATOM 766 C CA . PHE A 1 93 ? 3.314 -10.703 -6.148 1 94.88 93 PHE A CA 1
ATOM 767 C C . PHE A 1 93 ? 2.654 -11.016 -4.809 1 94.88 93 PHE A C 1
ATOM 769 O O . PHE A 1 93 ? 1.554 -11.562 -4.766 1 94.88 93 PHE A O 1
ATOM 776 N N . HIS A 1 94 ? 3.355 -10.664 -3.766 1 93.5 94 HIS A N 1
ATOM 777 C CA . HIS A 1 94 ? 2.814 -10.805 -2.418 1 93.5 94 HIS A CA 1
ATOM 778 C C . HIS A 1 94 ? 1.849 -9.672 -2.09 1 93.5 94 HIS A C 1
ATOM 780 O O . HIS A 1 94 ? 2.111 -8.516 -2.418 1 93.5 94 HIS A O 1
ATOM 786 N N . LEU A 1 95 ? 0.779 -9.945 -1.338 1 95.44 95 LEU A N 1
ATOM 787 C CA . LEU A 1 95 ? -0.278 -8.977 -1.079 1 95.44 95 LEU A CA 1
ATOM 788 C C . LEU A 1 95 ? 0.228 -7.848 -0.187 1 95.44 95 LEU A C 1
ATOM 790 O O . LEU A 1 95 ? -0.409 -6.797 -0.088 1 95.44 95 LEU A O 1
ATOM 794 N N . ASP A 1 96 ? 1.373 -7.996 0.417 1 92.75 96 ASP A N 1
ATOM 795 C CA . ASP A 1 96 ? 1.93 -6.945 1.261 1 92.75 96 ASP A CA 1
ATOM 796 C C . ASP A 1 96 ? 2.334 -5.73 0.429 1 92.75 96 ASP A C 1
ATOM 798 O O . ASP A 1 96 ? 2.496 -4.633 0.964 1 92.75 96 ASP A O 1
ATOM 802 N N . LEU A 1 97 ? 2.57 -5.941 -0.827 1 94.62 97 LEU A N 1
ATOM 803 C CA . LEU A 1 97 ? 2.814 -4.797 -1.698 1 94.62 97 LEU A CA 1
ATOM 804 C C . LEU A 1 97 ? 1.612 -3.861 -1.716 1 94.62 97 LEU A C 1
ATOM 806 O O . LEU A 1 97 ? 1.729 -2.703 -2.123 1 94.62 97 LEU A O 1
ATOM 810 N N . MET A 1 98 ? 0.459 -4.402 -1.242 1 95.69 98 MET A N 1
ATOM 811 C CA . MET A 1 98 ? -0.766 -3.609 -1.212 1 95.69 98 MET A CA 1
ATOM 812 C C . MET A 1 98 ? -1.217 -3.357 0.223 1 95.69 98 MET A C 1
ATOM 814 O O . MET A 1 98 ? -2.33 -2.885 0.455 1 95.69 98 MET A O 1
ATOM 818 N N . GLY A 1 99 ? -0.443 -3.76 1.174 1 93.31 99 GLY A N 1
ATOM 819 C CA . GLY A 1 99 ? -0.73 -3.457 2.566 1 93.31 99 GLY A CA 1
ATOM 820 C C . GLY A 1 99 ? -1.504 -4.559 3.27 1 93.31 99 GLY A C 1
ATOM 821 O O . GLY A 1 99 ? -2.326 -4.281 4.145 1 93.31 99 GLY A O 1
ATOM 822 N N . TYR A 1 100 ? -1.312 -5.738 2.875 1 93.44 100 TYR A N 1
ATOM 823 C CA . TYR A 1 100 ? -1.968 -6.883 3.502 1 93.44 100 TYR A CA 1
ATOM 824 C C . TYR A 1 100 ? -1.729 -6.891 5.008 1 93.44 100 TYR A C 1
ATOM 826 O O . TYR A 1 100 ? -2.654 -7.117 5.789 1 93.44 100 TYR A O 1
ATOM 834 N N . SER A 1 101 ? -0.548 -6.582 5.469 1 89.62 101 SER A N 1
ATOM 835 C CA . SER A 1 101 ? -0.167 -6.723 6.871 1 89.62 101 SER A CA 1
ATOM 836 C C . SER A 1 101 ? -0.471 -5.449 7.656 1 89.62 101 SER A C 1
ATOM 838 O O . SER A 1 101 ? -0.252 -5.395 8.867 1 89.62 101 SER A O 1
ATOM 840 N N . THR A 1 102 ? -0.943 -4.422 7.012 1 87.5 102 THR A N 1
ATOM 841 C CA . THR A 1 102 ? -1.169 -3.143 7.676 1 87.5 102 THR A CA 1
ATOM 842 C C . THR A 1 102 ? -2.459 -3.176 8.492 1 87.5 102 THR A C 1
ATOM 844 O O . THR A 1 102 ? -2.672 -2.33 9.359 1 87.5 102 THR A O 1
ATOM 847 N N . MET A 1 103 ? -3.391 -4.051 8.227 1 84.75 103 MET A N 1
ATOM 848 C CA . MET A 1 103 ? -4.641 -4.281 8.945 1 84.75 103 MET A CA 1
ATOM 849 C C . MET A 1 103 ? -5.559 -3.068 8.852 1 84.75 103 MET A C 1
ATOM 851 O O . MET A 1 103 ? -6.262 -2.738 9.805 1 84.75 103 MET A O 1
ATOM 855 N N . ASP A 1 104 ? -5.426 -2.33 7.77 1 88 104 ASP A N 1
ATOM 856 C CA . ASP A 1 104 ? -6.402 -1.288 7.469 1 88 104 ASP A CA 1
ATOM 857 C C . ASP A 1 104 ? -7.664 -1.882 6.848 1 88 104 ASP A C 1
ATOM 859 O O . ASP A 1 104 ? -7.809 -3.104 6.773 1 88 104 ASP A O 1
ATOM 863 N N . GLN A 1 105 ? -8.531 -1.09 6.504 1 90.31 105 GLN A N 1
ATOM 864 C CA . GLN A 1 105 ? -9.82 -1.569 6.008 1 90.31 105 GLN A CA 1
ATOM 865 C C . GLN A 1 105 ? -9.648 -2.391 4.734 1 90.31 105 GLN A C 1
ATOM 867 O O . GLN A 1 105 ? -10.32 -3.402 4.547 1 90.31 105 GLN A O 1
ATOM 872 N N . THR A 1 106 ? -8.766 -1.957 3.865 1 94.06 106 THR A N 1
ATOM 873 C CA . THR A 1 106 ? -8.5 -2.699 2.641 1 94.06 106 THR A CA 1
ATOM 874 C C . THR A 1 106 ? -8.016 -4.113 2.959 1 94.06 106 THR A C 1
ATOM 876 O O . THR A 1 106 ? -8.453 -5.078 2.338 1 94.06 106 THR A O 1
ATOM 879 N N . SER A 1 107 ? -7.07 -4.18 3.877 1 94.06 107 SER A N 1
ATOM 880 C CA . SER A 1 107 ? -6.523 -5.469 4.297 1 94.06 107 SER A CA 1
ATOM 881 C C . SER A 1 107 ? -7.609 -6.363 4.883 1 94.06 107 SER A C 1
ATOM 883 O O . SER A 1 107 ? -7.777 -7.508 4.457 1 94.06 107 SER A O 1
ATOM 885 N N . ILE A 1 108 ? -8.398 -5.836 5.707 1 93.75 108 ILE A N 1
ATOM 886 C CA . ILE A 1 108 ? -9.367 -6.605 6.477 1 93.75 108 ILE A CA 1
ATOM 887 C C . ILE A 1 108 ? -10.531 -7.023 5.574 1 93.75 108 ILE A C 1
ATOM 889 O O . ILE A 1 108 ? -10.961 -8.18 5.602 1 93.75 108 ILE A O 1
ATOM 893 N N . ASP A 1 109 ? -10.953 -6.156 4.754 1 95.06 109 ASP A N 1
ATOM 894 C CA . ASP A 1 109 ? -12.18 -6.391 4 1 95.06 109 ASP A CA 1
ATOM 895 C C . ASP A 1 109 ? -11.906 -7.176 2.723 1 95.06 109 ASP A C 1
ATOM 897 O O . ASP A 1 109 ? -12.766 -7.914 2.244 1 95.06 109 ASP A O 1
ATOM 901 N N . TYR A 1 110 ? -10.695 -7.027 2.203 1 97.44 110 TYR A N 1
ATOM 902 C CA . TYR A 1 110 ? -10.531 -7.539 0.847 1 97.44 110 TYR A CA 1
ATOM 903 C C . TYR A 1 110 ? -9.312 -8.453 0.753 1 97.44 110 TYR A C 1
ATOM 905 O O . TYR A 1 110 ? -9.406 -9.562 0.227 1 97.44 110 TYR A O 1
ATOM 913 N N . LEU A 1 111 ? -8.156 -8.023 1.265 1 97.56 111 LEU A N 1
ATOM 914 C CA . LEU A 1 111 ? -6.918 -8.75 1.021 1 97.56 111 LEU A CA 1
ATOM 915 C C . LEU A 1 111 ? -6.84 -10.008 1.882 1 97.56 111 LEU A C 1
ATOM 917 O O . LEU A 1 111 ? -6.465 -11.07 1.396 1 97.56 111 LEU A O 1
ATOM 921 N N . GLN A 1 112 ? -7.18 -9.898 3.145 1 95.38 112 GLN A N 1
ATOM 922 C CA . GLN A 1 112 ? -7.156 -11.062 4.023 1 95.38 112 GLN A CA 1
ATOM 923 C C . GLN A 1 112 ? -8.172 -12.109 3.576 1 95.38 112 GLN A C 1
ATOM 925 O O . GLN A 1 112 ? -7.852 -13.297 3.484 1 95.38 112 GLN A O 1
ATOM 930 N N . PRO A 1 113 ? -9.383 -11.695 3.242 1 96 113 PRO A N 1
ATOM 931 C CA . PRO A 1 113 ? -10.344 -12.68 2.746 1 96 113 PRO A CA 1
ATOM 932 C C . PRO A 1 113 ? -9.891 -13.352 1.452 1 96 113 PRO A C 1
ATOM 934 O O . PRO A 1 113 ? -10.172 -14.531 1.231 1 96 113 PRO A O 1
ATOM 937 N N . LEU A 1 114 ? -9.234 -12.602 0.636 1 96.69 114 LEU A N 1
ATOM 938 C CA . LEU A 1 114 ? -8.695 -13.188 -0.59 1 96.69 114 LEU A CA 1
ATOM 939 C C . LEU A 1 114 ? -7.594 -14.188 -0.278 1 96.69 114 LEU A C 1
ATOM 941 O O . LEU A 1 114 ? -7.539 -15.266 -0.879 1 96.69 114 LEU A O 1
ATOM 945 N N . TYR A 1 115 ? -6.781 -13.852 0.667 1 94.12 115 TYR A N 1
ATOM 946 C CA . TYR A 1 115 ? -5.672 -14.695 1.083 1 94.12 115 TYR A CA 1
ATOM 947 C C . TYR A 1 115 ? -6.176 -15.984 1.729 1 94.12 115 TYR A C 1
ATOM 949 O O . TYR A 1 115 ? -5.617 -17.062 1.507 1 94.12 115 TYR A O 1
ATOM 957 N N . ASN A 1 116 ? -7.277 -15.867 2.453 1 90.56 116 ASN A N 1
ATOM 958 C CA . ASN A 1 116 ? -7.746 -17 3.256 1 90.56 116 ASN A CA 1
ATOM 959 C C . ASN A 1 116 ? -8.812 -17.797 2.525 1 90.56 116 ASN A C 1
ATOM 961 O O . ASN A 1 116 ? -9.367 -18.75 3.078 1 90.56 116 ASN A O 1
ATOM 965 N N . GLY A 1 117 ? -9.195 -17.391 1.413 1 91.75 117 GLY A N 1
ATOM 966 C CA . GLY A 1 117 ? -10.094 -18.188 0.584 1 91.75 117 GLY A CA 1
ATOM 967 C C . GLY A 1 117 ? -11.562 -17.859 0.818 1 91.75 117 GLY A C 1
ATOM 968 O O . GLY A 1 117 ? -12.445 -18.578 0.342 1 91.75 117 GLY A O 1
ATOM 969 N N . GLN A 1 118 ? -11.758 -16.828 1.605 1 93.19 118 GLN A N 1
ATOM 970 C CA . GLN A 1 118 ? -13.133 -16.359 1.762 1 93.19 118 GLN A CA 1
ATOM 971 C C . GLN A 1 118 ? -13.617 -15.648 0.506 1 93.19 118 GLN A C 1
ATOM 973 O O . GLN A 1 118 ? -14.812 -15.633 0.216 1 93.19 118 GLN A O 1
ATOM 978 N N . LEU A 1 119 ? -12.719 -15 -0.168 1 96.19 119 LEU A N 1
ATOM 979 C CA . LEU A 1 119 ? -12.93 -14.469 -1.508 1 96.19 119 LEU A CA 1
ATOM 980 C C . LEU A 1 119 ? -12.086 -15.219 -2.533 1 96.19 119 LEU A C 1
ATOM 982 O O . LEU A 1 119 ? -11.062 -15.812 -2.186 1 96.19 119 LEU A O 1
ATOM 986 N N . ASP A 1 120 ? -12.602 -15.227 -3.744 1 96.5 120 ASP A N 1
ATOM 987 C CA . ASP A 1 120 ? -11.867 -15.828 -4.852 1 96.5 120 ASP A CA 1
ATOM 988 C C . ASP A 1 120 ? -12.062 -15.031 -6.141 1 96.5 120 ASP A C 1
ATOM 990 O O . ASP A 1 120 ? -12.922 -14.148 -6.203 1 96.5 120 ASP A O 1
ATOM 994 N N . PHE A 1 121 ? -11.219 -15.359 -7.086 1 97.81 121 PHE A N 1
ATOM 995 C CA . PHE A 1 121 ? -11.336 -14.727 -8.391 1 97.81 121 PHE A CA 1
ATOM 996 C C . PHE A 1 121 ? -12.266 -15.516 -9.305 1 97.81 121 PHE A C 1
ATOM 998 O O . PHE A 1 121 ? -12.367 -16.734 -9.18 1 97.81 121 PHE A O 1
ATOM 1005 N N . VAL A 1 122 ? -12.938 -14.797 -10.141 1 97.5 122 VAL A N 1
ATOM 1006 C CA . VAL A 1 122 ? -13.305 -15.422 -11.406 1 97.5 122 VAL A CA 1
ATOM 1007 C C . VAL A 1 122 ? -12.047 -15.781 -12.195 1 97.5 122 VAL A C 1
ATOM 1009 O O . VAL A 1 122 ? -11.32 -14.891 -12.648 1 97.5 122 VAL A O 1
ATOM 1012 N N . HIS A 1 123 ? -11.797 -16.984 -12.367 1 97.75 123 HIS A N 1
ATOM 1013 C CA . HIS A 1 123 ? -10.477 -17.484 -12.727 1 97.75 123 HIS A CA 1
ATOM 1014 C C . HIS A 1 123 ? -10.062 -17.016 -14.117 1 97.75 123 HIS A C 1
ATOM 1016 O O . HIS A 1 123 ? -8.875 -16.891 -14.414 1 97.75 123 HIS A O 1
ATOM 1022 N N . VAL A 1 124 ? -11.047 -16.766 -14.984 1 98.44 124 VAL A N 1
ATOM 1023 C CA . VAL A 1 124 ? -10.695 -16.359 -16.344 1 98.44 124 VAL A CA 1
ATOM 1024 C C . VAL A 1 124 ? -11.539 -15.164 -16.766 1 98.44 124 VAL A C 1
ATOM 1026 O O . VAL A 1 124 ? -12.758 -15.156 -16.594 1 98.44 124 VAL A O 1
ATOM 1029 N N . ILE A 1 125 ? -10.883 -14.148 -17.234 1 98.75 125 ILE A N 1
ATOM 1030 C CA . ILE A 1 125 ? -11.531 -13.016 -17.891 1 98.75 125 ILE A CA 1
ATOM 1031 C C . ILE A 1 125 ? -11.289 -13.094 -19.391 1 98.75 125 ILE A C 1
ATOM 1033 O O . ILE A 1 125 ? -10.148 -13.039 -19.859 1 98.75 125 ILE A O 1
ATOM 1037 N N . LYS A 1 126 ? -12.352 -13.141 -20.141 1 98.69 126 LYS A N 1
ATOM 1038 C CA . LYS A 1 126 ? -12.258 -13.242 -21.594 1 98.69 126 LYS A CA 1
ATOM 1039 C C . LYS A 1 126 ? -12.391 -11.867 -22.25 1 98.69 126 LYS A C 1
ATOM 1041 O O . LYS A 1 126 ? -12.938 -10.945 -21.656 1 98.69 126 LYS A O 1
ATOM 1046 N N . PRO A 1 127 ? -11.938 -11.703 -23.484 1 98.38 127 PRO A N 1
ATOM 1047 C CA . PRO A 1 127 ? -11.883 -10.406 -24.141 1 98.38 127 PRO A CA 1
ATOM 1048 C C . PRO A 1 127 ? -13.25 -9.742 -24.266 1 98.38 127 PRO A C 1
ATOM 1050 O O . PRO A 1 127 ? -13.344 -8.508 -24.328 1 98.38 127 PRO A O 1
ATOM 1053 N N . ASN A 1 128 ? -14.32 -10.461 -24.234 1 98.06 128 ASN A N 1
ATOM 1054 C CA . ASN A 1 128 ? -15.648 -9.898 -24.422 1 98.06 128 ASN A CA 1
ATOM 1055 C C . ASN A 1 128 ? -16.328 -9.578 -23.094 1 98.06 128 ASN A C 1
ATOM 1057 O O . ASN A 1 128 ? -17.484 -9.172 -23.062 1 98.06 128 ASN A O 1
ATOM 1061 N N . GLN A 1 129 ? -15.641 -9.75 -22.047 1 98.5 129 GLN A N 1
ATOM 1062 C CA . GLN A 1 129 ? -16.234 -9.562 -20.719 1 98.5 129 GLN A CA 1
ATOM 1063 C C . GLN A 1 129 ? -16.016 -8.141 -20.219 1 98.5 129 GLN A C 1
ATOM 1065 O O . GLN A 1 129 ? -15.188 -7.402 -20.766 1 98.5 129 GLN A O 1
ATOM 1070 N N . PRO A 1 130 ? -16.703 -7.742 -19.188 1 98.44 130 PRO A N 1
ATOM 1071 C CA . PRO A 1 130 ? -16.688 -6.352 -18.734 1 98.44 130 PRO A CA 1
ATOM 1072 C C . PRO A 1 130 ? -15.297 -5.867 -18.344 1 98.44 130 PRO A C 1
ATOM 1074 O O . PRO A 1 130 ? -14.562 -6.582 -17.656 1 98.44 130 PRO A O 1
ATOM 1077 N N . ALA A 1 131 ? -14.93 -4.695 -18.797 1 98.62 131 ALA A N 1
ATOM 1078 C CA . ALA A 1 131 ? -13.734 -3.945 -18.438 1 98.62 131 ALA A CA 1
ATOM 1079 C C . ALA A 1 131 ? -12.469 -4.676 -18.875 1 98.62 131 ALA A C 1
ATOM 1081 O O . ALA A 1 131 ? -11.375 -4.375 -18.406 1 98.62 131 ALA A O 1
ATOM 1082 N N . TYR A 1 132 ? -12.586 -5.582 -19.812 1 98.81 132 TYR A N 1
ATOM 1083 C CA . TYR A 1 132 ? -11.453 -6.383 -20.266 1 98.81 132 TYR A CA 1
ATOM 1084 C C . TYR A 1 132 ? -10.32 -5.488 -20.75 1 98.81 132 TYR A C 1
ATOM 1086 O O . TYR A 1 132 ? -9.164 -5.68 -20.359 1 98.81 132 TYR A O 1
ATOM 1094 N N . THR A 1 133 ? -10.586 -4.547 -21.547 1 98.75 133 THR A N 1
ATOM 1095 C CA . THR A 1 133 ? -9.555 -3.711 -22.156 1 98.75 133 THR A CA 1
ATOM 1096 C C . THR A 1 133 ? -8.781 -2.947 -21.078 1 98.75 133 THR A C 1
ATOM 1098 O O . THR A 1 133 ? -7.555 -2.881 -21.125 1 98.75 133 THR A O 1
ATOM 1101 N N . ASP A 1 134 ? -9.523 -2.398 -20.141 1 98.75 134 ASP A N 1
ATOM 1102 C CA . ASP A 1 134 ? -8.891 -1.644 -19.062 1 98.75 134 ASP A CA 1
ATOM 1103 C C . ASP A 1 134 ? -8.039 -2.555 -18.172 1 98.75 134 ASP A C 1
ATOM 1105 O O . ASP A 1 134 ? -6.926 -2.191 -17.797 1 98.75 134 ASP A O 1
ATOM 1109 N N . ILE A 1 135 ? -8.555 -3.701 -17.875 1 98.88 135 ILE A N 1
ATOM 1110 C CA . ILE A 1 135 ? -7.855 -4.652 -17.016 1 98.88 135 ILE A CA 1
ATOM 1111 C C . ILE A 1 135 ? -6.598 -5.152 -17.734 1 98.88 135 ILE A C 1
ATOM 1113 O O . ILE A 1 135 ? -5.52 -5.207 -17.125 1 98.88 135 ILE A O 1
ATOM 1117 N N . ARG A 1 136 ? -6.758 -5.473 -18.969 1 98.88 136 ARG A N 1
ATOM 1118 C CA . ARG A 1 136 ? -5.617 -5.93 -19.766 1 98.88 136 ARG A CA 1
ATOM 1119 C C . ARG A 1 136 ? -4.527 -4.859 -19.812 1 98.88 136 ARG A C 1
ATOM 1121 O O . ARG A 1 136 ? -3.352 -5.152 -19.578 1 98.88 136 ARG A O 1
ATOM 1128 N N . GLN A 1 137 ? -4.902 -3.701 -20.109 1 98.75 137 GLN A N 1
ATOM 1129 C CA . GLN A 1 137 ? -3.936 -2.611 -20.203 1 98.75 137 GLN A CA 1
ATOM 1130 C C . GLN A 1 137 ? -3.227 -2.387 -18.875 1 98.75 137 GLN A C 1
ATOM 1132 O O . GLN A 1 137 ? -2.004 -2.236 -18.844 1 98.75 137 GLN A O 1
ATOM 1137 N N . CYS A 1 138 ? -3.973 -2.361 -17.859 1 98.75 138 CYS A N 1
ATOM 1138 C CA . CYS A 1 138 ? -3.4 -2.162 -16.531 1 98.75 138 CYS A CA 1
ATOM 1139 C C . CYS A 1 138 ? -2.418 -3.275 -16.188 1 98.75 138 CYS A C 1
ATOM 1141 O O . CYS A 1 138 ? -1.323 -3.01 -15.688 1 98.75 138 CYS A O 1
ATOM 1143 N N . LEU A 1 139 ? -2.803 -4.496 -16.469 1 98.75 139 LEU A N 1
ATOM 1144 C CA . LEU A 1 139 ? -1.95 -5.648 -16.188 1 98.75 139 LEU A CA 1
ATOM 1145 C C . LEU A 1 139 ? -0.649 -5.562 -16.984 1 98.75 139 LEU A C 1
ATOM 1147 O O . LEU A 1 139 ? 0.437 -5.711 -16.422 1 98.75 139 LEU A O 1
ATOM 1151 N N . LEU A 1 140 ? -0.774 -5.277 -18.234 1 98.19 140 LEU A N 1
ATOM 1152 C CA . LEU A 1 140 ? 0.407 -5.211 -19.078 1 98.19 140 LEU A CA 1
ATOM 1153 C C . LEU A 1 140 ? 1.299 -4.039 -18.688 1 98.19 140 LEU A C 1
ATOM 1155 O O . LEU A 1 140 ? 2.525 -4.156 -18.703 1 98.19 140 LEU A O 1
ATOM 1159 N N . ASP A 1 141 ? 0.717 -2.945 -18.359 1 98 141 ASP A N 1
ATOM 1160 C CA . ASP A 1 141 ? 1.489 -1.804 -17.875 1 98 141 ASP A CA 1
ATOM 1161 C C . ASP A 1 141 ? 2.221 -2.146 -16.578 1 98 141 ASP A C 1
ATOM 1163 O O . ASP A 1 141 ? 3.367 -1.737 -16.375 1 98 141 ASP A O 1
ATOM 1167 N N . THR A 1 142 ? 1.543 -2.84 -15.719 1 98.19 142 THR A N 1
ATOM 1168 C CA . THR A 1 142 ? 2.164 -3.266 -14.469 1 98.19 142 THR A CA 1
ATOM 1169 C C . THR A 1 142 ? 3.393 -4.129 -14.742 1 98.19 142 THR A C 1
ATOM 1171 O O . THR A 1 142 ? 4.453 -3.92 -14.148 1 98.19 142 THR A O 1
ATOM 1174 N N . MET A 1 143 ? 3.246 -5.043 -15.656 1 96.62 143 MET A N 1
ATOM 1175 C CA . MET A 1 143 ? 4.355 -5.922 -16.016 1 96.62 143 MET A CA 1
ATOM 1176 C C . MET A 1 143 ? 5.508 -5.121 -16.625 1 96.62 143 MET A C 1
ATOM 1178 O O . MET A 1 143 ? 6.672 -5.371 -16.297 1 96.62 143 MET A O 1
ATOM 1182 N N . LYS A 1 144 ? 5.172 -4.188 -17.406 1 96.62 144 LYS A N 1
ATOM 1183 C CA . LYS A 1 144 ? 6.199 -3.342 -18.016 1 96.62 144 LYS A CA 1
ATOM 1184 C C . LYS A 1 144 ? 6.961 -2.555 -16.953 1 96.62 144 LYS A C 1
ATOM 1186 O O . LYS A 1 144 ? 8.195 -2.479 -17 1 96.62 144 LYS A O 1
ATOM 1191 N N . ILE A 1 145 ? 6.258 -1.998 -16.062 1 96.12 145 ILE A N 1
ATOM 1192 C CA . ILE A 1 145 ? 6.863 -1.245 -14.969 1 96.12 145 ILE A CA 1
ATOM 1193 C C . ILE A 1 145 ? 7.812 -2.148 -14.18 1 96.12 145 ILE A C 1
ATOM 1195 O O . ILE A 1 145 ? 8.953 -1.771 -13.914 1 96.12 145 ILE A O 1
ATOM 1199 N N . GLY A 1 146 ? 7.297 -3.34 -13.828 1 93.75 146 GLY A N 1
ATOM 1200 C CA . GLY A 1 146 ? 8.109 -4.281 -13.078 1 93.75 146 GLY A CA 1
ATOM 1201 C C . GLY A 1 146 ? 9.312 -4.789 -13.859 1 93.75 146 GLY A C 1
ATOM 1202 O O . GLY A 1 146 ? 10.32 -5.176 -13.273 1 93.75 146 GLY A O 1
ATOM 1203 N N . TYR A 1 147 ? 9.18 -4.762 -15.125 1 92.88 147 TYR A N 1
ATOM 1204 C CA . TYR A 1 147 ? 10.258 -5.25 -15.984 1 92.88 147 TYR A CA 1
ATOM 1205 C C . TYR A 1 147 ? 11.359 -4.203 -16.125 1 92.88 147 TYR A C 1
ATOM 1207 O O . TYR A 1 147 ? 12.539 -4.504 -15.945 1 92.88 147 TYR A O 1
ATOM 1215 N N . TYR A 1 148 ? 11.039 -2.969 -16.438 1 93.06 148 TYR A N 1
ATOM 1216 C CA . TYR A 1 148 ? 12.023 -1.932 -16.734 1 93.06 148 TYR A CA 1
ATOM 1217 C C . TYR A 1 148 ? 12.594 -1.351 -15.445 1 93.06 148 TYR A C 1
ATOM 1219 O O . TYR A 1 148 ? 13.75 -0.926 -15.406 1 93.06 148 TYR A O 1
ATOM 1227 N N . ARG A 1 149 ? 11.789 -1.256 -14.422 1 93.44 149 ARG A N 1
ATOM 1228 C CA . ARG A 1 149 ? 12.203 -0.813 -13.094 1 93.44 149 ARG A CA 1
ATOM 1229 C C . ARG A 1 149 ? 12.922 0.533 -13.164 1 93.44 149 ARG A C 1
ATOM 1231 O O . ARG A 1 149 ? 14.023 0.686 -12.633 1 93.44 149 ARG A O 1
ATOM 1238 N N . THR A 1 150 ? 12.359 1.477 -13.805 1 94.88 150 THR A N 1
ATOM 1239 C CA . THR A 1 150 ? 12.906 2.83 -13.82 1 94.88 150 THR A CA 1
ATOM 1240 C C . THR A 1 150 ? 12.906 3.426 -12.414 1 94.88 150 THR A C 1
ATOM 1242 O O . THR A 1 150 ? 12.359 2.836 -11.477 1 94.88 150 THR A O 1
ATOM 1245 N N . LYS A 1 151 ? 13.555 4.547 -12.195 1 96.06 151 LYS A N 1
ATOM 1246 C CA . LYS A 1 151 ? 13.672 5.164 -10.883 1 96.06 151 LYS A CA 1
ATOM 1247 C C . LYS A 1 151 ? 12.305 5.336 -10.227 1 96.06 151 LYS A C 1
ATOM 1249 O O . LYS A 1 151 ? 11.344 5.766 -10.883 1 96.06 151 LYS A O 1
ATOM 1254 N N . TYR A 1 152 ? 12.188 4.945 -9.031 1 96.94 152 TYR A N 1
ATOM 1255 C CA . TYR A 1 152 ? 11 5.051 -8.188 1 96.94 152 TYR A CA 1
ATOM 1256 C C . TYR A 1 152 ? 9.875 4.164 -8.719 1 96.94 152 TYR A C 1
ATOM 1258 O O . TYR A 1 152 ? 8.695 4.461 -8.508 1 96.94 152 TYR A O 1
ATOM 1266 N N . PHE A 1 153 ? 10.164 3.117 -9.445 1 96.25 153 PHE A N 1
ATOM 1267 C CA . PHE A 1 153 ? 9.156 2.271 -10.078 1 96.25 153 PHE A CA 1
ATOM 1268 C C . PHE A 1 153 ? 8.266 1.618 -9.031 1 96.25 153 PHE A C 1
ATOM 1270 O O . PHE A 1 153 ? 7.133 1.236 -9.32 1 96.25 153 PHE A O 1
ATOM 1277 N N . GLU A 1 154 ? 8.828 1.488 -7.797 1 96.38 154 GLU A N 1
ATOM 1278 C CA . GLU A 1 154 ? 8.062 0.831 -6.738 1 96.38 154 GLU A CA 1
ATOM 1279 C C . GLU A 1 154 ? 6.734 1.545 -6.492 1 96.38 154 GLU A C 1
ATOM 1281 O O . GLU A 1 154 ? 5.711 0.9 -6.273 1 96.38 154 GLU A O 1
ATOM 1286 N N . PHE A 1 155 ? 6.75 2.873 -6.555 1 97.94 155 PHE A N 1
ATOM 1287 C CA . PHE A 1 155 ? 5.52 3.639 -6.398 1 97.94 155 PHE A CA 1
ATOM 1288 C C . PHE A 1 155 ? 4.559 3.361 -7.551 1 97.94 155 PHE A C 1
ATOM 1290 O O . PHE A 1 155 ? 3.357 3.199 -7.34 1 97.94 155 PHE A O 1
ATOM 1297 N N . GLN A 1 156 ? 5.102 3.324 -8.727 1 98 156 GLN A N 1
ATOM 1298 C CA . GLN A 1 156 ? 4.27 3.068 -9.898 1 98 156 GLN A CA 1
ATOM 1299 C C . GLN A 1 156 ? 3.686 1.659 -9.867 1 98 156 GLN A C 1
ATOM 1301 O O . GLN A 1 156 ? 2.527 1.45 -10.227 1 98 156 GLN A O 1
ATOM 1306 N N . LEU A 1 157 ? 4.543 0.728 -9.5 1 97.62 157 LEU A N 1
ATOM 1307 C CA . LEU A 1 157 ? 4.094 -0.655 -9.383 1 97.62 157 LEU A CA 1
ATOM 1308 C C . LEU A 1 157 ? 2.928 -0.768 -8.406 1 97.62 157 LEU A C 1
ATOM 1310 O O . LEU A 1 157 ? 1.885 -1.333 -8.742 1 97.62 157 LEU A O 1
ATOM 1314 N N . LYS A 1 158 ? 3.055 -0.192 -7.234 1 98 158 LYS A N 1
ATOM 1315 C CA . LYS A 1 158 ? 2.002 -0.224 -6.223 1 98 158 LYS A CA 1
ATOM 1316 C C . LYS A 1 158 ? 0.753 0.508 -6.707 1 98 158 LYS A C 1
ATOM 1318 O O . LYS A 1 158 ? -0.37 0.075 -6.441 1 98 158 LYS A O 1
ATOM 1323 N N . SER A 1 159 ? 0.984 1.61 -7.426 1 98.62 159 SER A N 1
ATOM 1324 C CA . SER A 1 159 ? -0.133 2.354 -7.996 1 98.62 159 SER A CA 1
ATOM 1325 C C . SER A 1 159 ? -0.94 1.487 -8.961 1 98.62 159 SER A C 1
ATOM 1327 O O . SER A 1 159 ? -2.162 1.382 -8.828 1 98.62 159 SER A O 1
ATOM 1329 N N . GLN A 1 160 ? -0.268 0.807 -9.812 1 98.62 160 GLN A N 1
ATOM 1330 C CA . GLN A 1 160 ? -0.936 0.005 -10.828 1 98.62 160 GLN A CA 1
ATOM 1331 C C . GLN A 1 160 ? -1.594 -1.228 -10.219 1 98.62 160 GLN A C 1
ATOM 1333 O O . GLN A 1 160 ? -2.676 -1.638 -10.648 1 98.62 160 GLN A O 1
ATOM 1338 N N . LEU A 1 161 ? -0.941 -1.818 -9.234 1 98.56 161 LEU A N 1
ATOM 1339 C CA . LEU A 1 161 ? -1.534 -2.973 -8.562 1 98.56 161 LEU A CA 1
ATOM 1340 C C . LEU A 1 161 ? -2.852 -2.596 -7.895 1 98.56 161 LEU A C 1
ATOM 1342 O O . LEU A 1 161 ? -3.842 -3.322 -8.008 1 98.56 161 LEU A O 1
ATOM 1346 N N . ASN A 1 162 ? -2.885 -1.482 -7.219 1 98.69 162 ASN A N 1
ATOM 1347 C CA . ASN A 1 162 ? -4.121 -1.03 -6.594 1 98.69 162 ASN A CA 1
ATOM 1348 C C . ASN A 1 162 ? -5.191 -0.706 -7.629 1 98.69 162 ASN A C 1
ATOM 1350 O O . ASN A 1 162 ? -6.371 -1.009 -7.43 1 98.69 162 ASN A O 1
ATOM 1354 N N . GLN A 1 163 ? -4.766 -0.083 -8.734 1 98.75 163 GLN A N 1
ATOM 1355 C CA . GLN A 1 163 ? -5.707 0.194 -9.812 1 98.75 163 GLN A CA 1
ATOM 1356 C C . GLN A 1 163 ? -6.277 -1.099 -10.391 1 98.75 163 GLN A C 1
ATOM 1358 O O . GLN A 1 163 ? -7.477 -1.183 -10.672 1 98.75 163 GLN A O 1
ATOM 1363 N N . LEU A 1 164 ? -5.445 -2.084 -10.562 1 98.88 164 LEU A N 1
ATOM 1364 C CA . LEU A 1 164 ? -5.867 -3.379 -11.078 1 98.88 164 LEU A CA 1
ATOM 1365 C C . LEU A 1 164 ? -6.906 -4.02 -10.164 1 98.88 164 LEU A C 1
ATOM 1367 O O . LEU A 1 164 ? -7.945 -4.492 -10.633 1 98.88 164 LEU A O 1
ATOM 1371 N N . PHE A 1 165 ? -6.676 -4 -8.867 1 98.88 165 PHE A N 1
ATOM 1372 C CA . PHE A 1 165 ? -7.594 -4.609 -7.91 1 98.88 165 PHE A CA 1
ATOM 1373 C C . PHE A 1 165 ? -8.914 -3.846 -7.859 1 98.88 165 PHE A C 1
ATOM 1375 O O . PHE A 1 165 ? -9.977 -4.445 -7.723 1 98.88 165 PHE A O 1
ATOM 1382 N N . TYR A 1 166 ? -8.82 -2.533 -7.992 1 98.75 166 TYR A N 1
ATOM 1383 C CA . TYR A 1 166 ? -10.055 -1.763 -8.094 1 98.75 166 TYR A CA 1
ATOM 1384 C C . TYR A 1 166 ? -10.914 -2.254 -9.25 1 98.75 166 TYR A C 1
ATOM 1386 O O . TYR A 1 166 ? -12.102 -2.525 -9.078 1 98.75 166 TYR A O 1
ATOM 1394 N N . LEU A 1 167 ? -10.289 -2.369 -10.453 1 98.81 167 LEU A N 1
ATOM 1395 C CA . LEU A 1 167 ? -11.008 -2.793 -11.648 1 98.81 167 LEU A CA 1
ATOM 1396 C C . LEU A 1 167 ? -11.602 -4.188 -11.461 1 98.81 167 LEU A C 1
ATOM 1398 O O . LEU A 1 167 ? -12.734 -4.441 -11.867 1 98.81 167 LEU A O 1
ATOM 1402 N N . LEU A 1 168 ? -10.852 -5.129 -10.836 1 98.88 168 LEU A N 1
ATOM 1403 C CA . LEU A 1 168 ? -11.32 -6.496 -10.641 1 98.88 168 LEU A CA 1
ATOM 1404 C C . LEU A 1 168 ? -12.508 -6.531 -9.688 1 98.88 168 LEU A C 1
ATOM 1406 O O . LEU A 1 168 ? -13.516 -7.188 -9.969 1 98.88 168 LEU A O 1
ATOM 1410 N N . PHE A 1 169 ? -12.383 -5.812 -8.555 1 98.69 169 PHE A N 1
ATOM 1411 C CA . PHE A 1 169 ? -13.469 -5.789 -7.586 1 98.69 169 PHE A CA 1
ATOM 1412 C C . PHE A 1 169 ? -14.695 -5.078 -8.164 1 98.69 169 PHE A C 1
ATOM 1414 O O . PHE A 1 169 ? -15.812 -5.582 -8.062 1 98.69 169 PHE A O 1
ATOM 1421 N N . GLU A 1 170 ? -14.477 -3.975 -8.812 1 98.31 170 GLU A N 1
ATOM 1422 C CA . GLU A 1 170 ? -15.555 -3.133 -9.32 1 98.31 170 GLU A CA 1
ATOM 1423 C C . GLU A 1 170 ? -16.375 -3.863 -10.391 1 9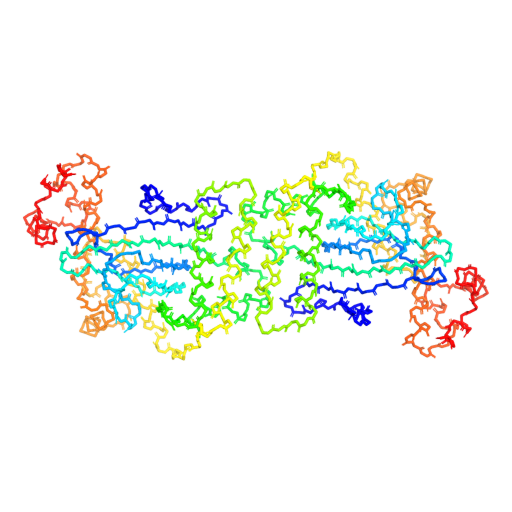8.31 170 GLU A C 1
ATOM 1425 O O . GLU A 1 170 ? -17.578 -3.664 -10.5 1 98.31 170 GLU A O 1
ATOM 1430 N N . ASN A 1 171 ? -15.727 -4.715 -11.125 1 98.69 171 ASN A N 1
ATOM 1431 C CA . ASN A 1 171 ? -16.406 -5.344 -12.258 1 98.69 171 ASN A CA 1
ATOM 1432 C C . ASN A 1 171 ? -16.781 -6.793 -11.953 1 98.69 171 ASN A C 1
ATOM 1434 O O . ASN A 1 171 ? -17.062 -7.566 -12.867 1 98.69 171 ASN A O 1
ATOM 1438 N N . GLY A 1 172 ? -16.703 -7.215 -10.734 1 98.25 172 GLY A N 1
ATOM 1439 C CA . GLY A 1 172 ? -17.297 -8.461 -10.281 1 98.25 172 GLY A CA 1
ATOM 1440 C C . GLY A 1 172 ? -16.406 -9.672 -10.523 1 98.25 172 GLY A C 1
ATOM 1441 O O . GLY A 1 172 ? -16.906 -10.797 -10.633 1 98.25 172 GLY A O 1
ATOM 1442 N N . TYR A 1 173 ? -15.109 -9.469 -10.586 1 98.69 173 TYR A N 1
ATOM 1443 C CA . TYR A 1 173 ? -14.227 -10.602 -10.852 1 98.69 173 TYR A CA 1
ATOM 1444 C C . TYR A 1 173 ? -13.688 -11.188 -9.547 1 98.69 173 TYR A C 1
ATOM 1446 O O . TYR A 1 173 ? -12.867 -12.109 -9.57 1 98.69 173 TYR A O 1
ATOM 1454 N N . VAL A 1 174 ? -14.07 -10.633 -8.398 1 98.5 174 VAL A N 1
ATOM 1455 C CA . VAL A 1 174 ? -13.836 -11.188 -7.066 1 98.5 174 VAL A CA 1
ATOM 1456 C C . VAL A 1 174 ? -15.164 -11.539 -6.41 1 98.5 174 VAL A C 1
ATOM 1458 O O . VAL A 1 174 ? -16.047 -10.688 -6.289 1 98.5 174 VAL A O 1
ATOM 1461 N N . ILE A 1 175 ? -15.258 -12.773 -6.035 1 97.12 175 ILE A N 1
ATOM 1462 C CA . ILE A 1 175 ? -16.547 -13.25 -5.543 1 97.12 175 ILE A CA 1
ATOM 1463 C C . ILE A 1 175 ? -16.359 -13.945 -4.199 1 97.12 175 ILE A C 1
ATOM 1465 O O . ILE A 1 175 ? -15.258 -14.414 -3.881 1 97.12 175 ILE A O 1
ATOM 1469 N N . SER A 1 176 ? -17.391 -13.93 -3.426 1 95.31 176 SER A N 1
ATOM 1470 C CA . SER A 1 176 ? -17.359 -14.688 -2.178 1 95.31 176 SER A CA 1
ATOM 1471 C C . SER A 1 176 ? -17.359 -16.188 -2.439 1 95.31 176 SER A C 1
ATOM 1473 O O . SER A 1 176 ? -18.078 -16.672 -3.328 1 95.31 176 SER A O 1
ATOM 1475 N N . LYS A 1 177 ? -16.484 -16.812 -1.791 1 87.19 177 LYS A N 1
ATOM 1476 C CA . LYS A 1 177 ? -16.422 -18.266 -1.868 1 87.19 177 LYS A CA 1
ATOM 1477 C C . LYS A 1 177 ? -17.047 -18.906 -0.637 1 87.19 177 LYS A C 1
ATOM 1479 O O . LYS A 1 177 ? -16.656 -18.609 0.494 1 87.19 177 LYS A O 1
ATOM 1484 N N . GLU A 1 178 ? -18.203 -19.438 -0.783 1 78.31 178 GLU A N 1
ATOM 1485 C CA . GLU A 1 178 ? -18.828 -20.156 0.317 1 78.31 178 GLU A CA 1
ATOM 1486 C C . GLU A 1 178 ? -18.047 -21.422 0.65 1 78.31 178 GLU A C 1
ATOM 1488 O O . GLU A 1 178 ? -18.078 -22.406 -0.104 1 78.31 178 GLU A O 1
ATOM 1493 N N . GLN A 1 179 ? -17.031 -21.219 1.301 1 73.69 179 GLN A N 1
ATOM 1494 C CA . GLN A 1 179 ? -16.266 -22.406 1.654 1 73.69 179 GLN A CA 1
ATOM 1495 C C . GLN A 1 179 ? -16.688 -22.938 3.025 1 73.69 179 GLN A C 1
ATOM 1497 O O . GLN A 1 179 ? -16.656 -22.203 4.012 1 73.69 179 GLN A O 1
ATOM 1502 N N . THR A 1 180 ? -17.125 -24.188 2.943 1 76.94 180 THR A N 1
ATOM 1503 C CA . THR A 1 180 ? -17.422 -24.844 4.211 1 76.94 180 THR A CA 1
ATOM 1504 C C . THR A 1 180 ? -16.141 -25.109 4.992 1 76.94 180 THR A C 1
ATOM 1506 O O . THR A 1 180 ? -15.039 -25.109 4.426 1 76.94 180 THR A O 1
ATOM 1509 N N . LEU A 1 181 ? -16.281 -25.219 6.203 1 82.12 181 LEU A N 1
ATOM 1510 C CA . LEU A 1 181 ? -15.156 -25.578 7.055 1 82.12 181 LEU A CA 1
ATOM 1511 C C . LEU A 1 181 ? -14.5 -26.875 6.57 1 82.12 181 LEU A C 1
ATOM 1513 O O . LEU A 1 181 ? -13.266 -26.984 6.582 1 82.12 181 LEU A O 1
ATOM 1517 N N . GLU A 1 182 ? -15.312 -27.766 6.105 1 82.25 182 GLU A N 1
ATOM 1518 C CA . GLU A 1 182 ? -14.812 -29.031 5.594 1 82.25 182 GLU A CA 1
ATOM 1519 C C . GLU A 1 182 ? -14 -28.828 4.32 1 82.25 182 GLU A C 1
ATOM 1521 O O . GLU A 1 182 ? -12.953 -29.469 4.141 1 82.25 182 GLU A O 1
ATOM 1526 N N . GLY A 1 183 ? -14.5 -28.016 3.535 1 82.25 183 GLY A N 1
ATOM 1527 C CA . GLY A 1 183 ? -13.773 -27.703 2.316 1 82.25 183 GLY A CA 1
ATOM 1528 C C . GLY A 1 183 ? -12.422 -27.062 2.578 1 82.25 183 GLY A C 1
ATOM 1529 O O . GLY A 1 183 ? -11.422 -27.438 1.954 1 82.25 183 GLY A O 1
ATOM 1530 N N . TYR A 1 184 ? -12.438 -26.234 3.508 1 83.94 184 TYR A N 1
ATOM 1531 C CA . TYR A 1 184 ? -11.203 -25.562 3.885 1 83.94 184 TYR A CA 1
ATOM 1532 C C . TYR A 1 184 ? -10.188 -26.547 4.43 1 83.94 184 TYR A C 1
ATOM 1534 O O . TYR A 1 184 ? -9.008 -26.5 4.074 1 83.94 184 TYR A O 1
ATOM 1542 N N . ARG A 1 185 ? -10.602 -27.391 5.25 1 86.56 185 ARG A N 1
ATOM 1543 C CA . ARG A 1 185 ? -9.719 -28.391 5.855 1 86.56 185 ARG A CA 1
ATOM 1544 C C . ARG A 1 185 ? -9.141 -29.312 4.801 1 86.56 185 ARG A C 1
ATOM 1546 O O . ARG A 1 185 ? -7.969 -29.688 4.875 1 86.56 185 ARG A O 1
ATOM 1553 N N . LYS A 1 186 ? -9.938 -29.703 3.896 1 87.94 186 LYS A N 1
ATOM 1554 C CA . LYS A 1 186 ? -9.484 -30.594 2.822 1 87.94 186 LYS A CA 1
ATOM 1555 C C . LYS A 1 186 ? -8.406 -29.906 1.976 1 87.94 186 LYS A C 1
ATOM 1557 O O . LYS A 1 186 ? -7.406 -30.531 1.619 1 87.94 186 LYS A O 1
ATOM 1562 N N . GLU A 1 187 ? -8.633 -28.688 1.734 1 86.94 187 GLU A N 1
ATOM 1563 C CA . GLU A 1 187 ? -7.637 -27.922 0.979 1 86.94 187 GLU A CA 1
ATOM 1564 C C . GLU A 1 187 ? -6.316 -27.828 1.739 1 86.94 187 GLU A C 1
ATOM 1566 O O . GLU A 1 187 ? -5.246 -27.969 1.148 1 86.94 187 GLU A O 1
ATOM 1571 N N . GLU A 1 188 ? -6.453 -27.625 2.963 1 89.94 188 GLU A N 1
ATOM 1572 C CA . GLU A 1 188 ? -5.262 -27.531 3.807 1 89.94 188 GLU A CA 1
ATOM 1573 C C . GLU A 1 188 ? -4.496 -28.859 3.82 1 89.94 188 GLU A C 1
ATOM 1575 O O . GLU A 1 188 ? -3.266 -28.859 3.811 1 89.94 188 GLU A O 1
ATOM 1580 N N . LYS A 1 189 ? -5.203 -29.906 3.855 1 92.44 189 LYS A N 1
ATOM 1581 C CA . LYS A 1 189 ? -4.578 -31.219 3.875 1 92.44 189 LYS A CA 1
ATOM 1582 C C . LYS A 1 189 ? -3.803 -31.484 2.588 1 92.44 189 LYS A C 1
ATOM 1584 O O . LYS A 1 189 ? -2.668 -31.969 2.627 1 92.44 189 LYS A O 1
ATOM 1589 N N . ILE A 1 190 ? -4.418 -31.188 1.522 1 92 190 ILE A N 1
ATOM 1590 C CA . ILE A 1 190 ? -3.762 -31.422 0.243 1 92 190 ILE A CA 1
ATOM 1591 C C . ILE A 1 190 ? -2.502 -30.578 0.137 1 92 190 ILE A C 1
ATOM 1593 O O . ILE A 1 190 ? -1.466 -31.031 -0.342 1 92 190 ILE A O 1
ATOM 1597 N N . ARG A 1 191 ? -2.568 -29.328 0.546 1 91.69 191 ARG A N 1
ATOM 1598 C CA . ARG A 1 191 ? -1.4 -28.453 0.52 1 91.69 191 ARG A CA 1
ATOM 1599 C C . ARG A 1 191 ? -0.28 -29 1.393 1 91.69 191 ARG A C 1
ATOM 1601 O O . ARG A 1 191 ? 0.887 -28.984 0.997 1 91.69 191 ARG A O 1
ATOM 1608 N N . THR A 1 192 ? -0.676 -29.516 2.494 1 92.94 192 THR A N 1
ATOM 1609 C CA . THR A 1 192 ? 0.293 -30.094 3.414 1 92.94 192 THR A CA 1
ATOM 1610 C C . THR A 1 192 ? 1.004 -31.281 2.77 1 92.94 192 THR A C 1
ATOM 1612 O O . THR A 1 192 ? 2.217 -31.453 2.922 1 92.94 192 THR A O 1
ATOM 1615 N N . ILE A 1 193 ? 0.26 -32.094 2.094 1 94.19 193 ILE A N 1
ATOM 1616 C CA . ILE A 1 193 ? 0.818 -33.25 1.435 1 94.19 193 ILE A CA 1
ATOM 1617 C C . ILE A 1 193 ? 1.786 -32.812 0.336 1 94.19 193 ILE A C 1
ATOM 1619 O O . ILE A 1 193 ? 2.881 -33.375 0.21 1 94.19 193 ILE A O 1
ATOM 1623 N N . ILE A 1 194 ? 1.342 -31.859 -0.4 1 92.38 194 ILE A N 1
ATOM 1624 C CA . ILE A 1 194 ? 2.18 -31.344 -1.479 1 92.38 194 ILE A CA 1
ATOM 1625 C C . ILE A 1 194 ? 3.48 -30.797 -0.903 1 92.38 194 ILE A C 1
ATOM 1627 O O . ILE A 1 194 ? 4.562 -31.047 -1.436 1 92.38 194 ILE A O 1
ATOM 1631 N N . ASP A 1 195 ? 3.391 -30.125 0.186 1 92.94 195 ASP A N 1
ATOM 1632 C CA . ASP A 1 195 ? 4.57 -29.578 0.858 1 92.94 195 ASP A CA 1
ATOM 1633 C C . ASP A 1 195 ? 5.484 -30.703 1.345 1 92.94 195 ASP A C 1
ATOM 1635 O O . ASP A 1 195 ? 6.707 -30.625 1.221 1 92.94 195 ASP A O 1
ATOM 1639 N N . TYR A 1 196 ? 4.895 -31.672 1.874 1 94.75 196 TYR A N 1
ATOM 1640 C CA . TYR A 1 196 ? 5.664 -32.812 2.379 1 94.75 196 TYR A CA 1
ATOM 1641 C C . TYR A 1 196 ? 6.406 -33.5 1.249 1 94.75 196 TYR A C 1
ATOM 1643 O O . TYR A 1 196 ? 7.594 -33.812 1.378 1 94.75 196 TYR A O 1
ATOM 1651 N N . ILE A 1 197 ? 5.707 -33.719 0.185 1 94 197 ILE A N 1
ATOM 1652 C CA . ILE A 1 197 ? 6.32 -34.375 -0.968 1 94 197 ILE A CA 1
ATOM 1653 C C . ILE A 1 197 ? 7.48 -33.531 -1.484 1 94 197 ILE A C 1
ATOM 1655 O O . ILE A 1 197 ? 8.555 -34.031 -1.786 1 94 197 ILE A O 1
ATOM 1659 N N . SER A 1 198 ? 7.262 -32.25 -1.558 1 92.69 198 SER A N 1
ATOM 1660 C CA . SER A 1 198 ? 8.297 -31.328 -2.023 1 92.69 198 SER A CA 1
ATOM 1661 C C . SER A 1 198 ? 9.531 -31.406 -1.138 1 92.69 198 SER A C 1
ATOM 1663 O O . SER A 1 198 ? 10.664 -31.359 -1.635 1 92.69 198 SER A O 1
ATOM 1665 N N . ALA A 1 199 ? 9.312 -31.578 0.115 1 93.5 199 ALA A N 1
ATOM 1666 C CA . ALA A 1 199 ? 10.398 -31.562 1.091 1 93.5 199 ALA A CA 1
ATOM 1667 C C . ALA A 1 199 ? 11.078 -32.938 1.18 1 93.5 199 ALA A C 1
ATOM 1669 O O . ALA A 1 199 ? 12.25 -33 1.556 1 93.5 199 ALA A O 1
ATOM 1670 N N . HIS A 1 200 ? 10.422 -34 0.744 1 96.12 200 HIS A N 1
ATOM 1671 C CA . HIS A 1 200 ? 10.922 -35.344 1.052 1 96.12 200 HIS A CA 1
ATOM 1672 C C . HIS A 1 200 ? 10.945 -36.219 -0.193 1 96.12 200 HIS A C 1
ATOM 1674 O O . HIS A 1 200 ? 11.031 -37.438 -0.09 1 96.12 200 HIS A O 1
ATOM 1680 N N . TYR A 1 201 ? 10.852 -35.625 -1.322 1 95 201 TYR A N 1
ATOM 1681 C CA . TYR A 1 201 ? 10.711 -36.375 -2.561 1 95 201 TYR A CA 1
ATOM 1682 C C . TYR A 1 201 ? 11.906 -37.312 -2.777 1 95 201 TYR A C 1
ATOM 1684 O O . TYR A 1 201 ? 11.82 -38.281 -3.533 1 95 201 TYR A O 1
ATOM 1692 N N . GLN A 1 202 ? 12.984 -37 -2.156 1 95.75 202 GLN A N 1
ATOM 1693 C CA . GLN A 1 202 ? 14.203 -37.781 -2.342 1 95.75 202 GLN A CA 1
ATOM 1694 C C . GLN A 1 202 ? 14.164 -39.062 -1.507 1 95.75 202 GLN A C 1
ATOM 1696 O O . GLN A 1 202 ? 14.961 -39.969 -1.727 1 95.75 202 GLN A O 1
ATOM 1701 N N . GLU A 1 203 ? 13.328 -39.094 -0.574 1 95.44 203 GLU A N 1
ATOM 1702 C CA . GLU A 1 203 ? 13.188 -40.219 0.324 1 95.44 203 GLU A CA 1
ATOM 1703 C C . GLU A 1 203 ? 12.109 -41.188 -0.17 1 95.44 203 GLU A C 1
ATOM 1705 O O . GLU A 1 203 ? 11.414 -40.906 -1.148 1 95.44 203 GLU A O 1
ATOM 1710 N N . GLU A 1 204 ? 12.133 -42.375 0.469 1 94.06 204 GLU A N 1
ATOM 1711 C CA . GLU A 1 204 ? 11.023 -43.281 0.188 1 94.06 204 GLU A CA 1
ATOM 1712 C C . GLU A 1 204 ? 9.719 -42.75 0.772 1 94.06 204 GLU A C 1
ATOM 1714 O O . GLU A 1 204 ? 9.656 -42.438 1.956 1 94.06 204 GLU A O 1
ATOM 1719 N N . LEU A 1 205 ? 8.781 -42.594 -0.083 1 95.62 205 LEU A N 1
ATOM 1720 C CA . LEU A 1 205 ? 7.453 -42.125 0.326 1 95.62 205 LEU A CA 1
ATOM 1721 C C . LEU A 1 205 ? 6.414 -43.219 0.106 1 95.62 205 LEU A C 1
ATOM 1723 O O . LEU A 1 205 ? 6.273 -43.75 -1.007 1 95.62 205 LEU A O 1
ATOM 1727 N N . THR A 1 206 ? 5.703 -43.594 1.186 1 95.12 206 THR A N 1
ATOM 1728 C CA . THR A 1 206 ? 4.656 -44.625 1.071 1 95.12 206 THR A CA 1
ATOM 1729 C C . THR A 1 206 ? 3.279 -43.969 1.258 1 95.12 206 THR A C 1
ATOM 1731 O O . THR A 1 206 ? 3.148 -42.938 1.899 1 95.12 206 THR A O 1
ATOM 1734 N N . ILE A 1 207 ? 2.332 -44.656 0.71 1 96.12 207 ILE A N 1
ATOM 1735 C CA . ILE A 1 207 ? 0.951 -44.219 0.853 1 96.12 207 ILE A CA 1
ATOM 1736 C C . ILE A 1 207 ? 0.566 -44.188 2.33 1 96.12 207 ILE A C 1
ATOM 1738 O O . ILE A 1 207 ? -0.131 -43.281 2.781 1 96.12 207 ILE A O 1
ATOM 1742 N N . ASP A 1 208 ? 1.044 -45.156 3.008 1 95.88 208 ASP A N 1
ATOM 1743 C CA . ASP A 1 208 ? 0.746 -45.25 4.434 1 95.88 208 ASP A CA 1
ATOM 1744 C C . ASP A 1 208 ? 1.252 -44 5.18 1 95.88 208 ASP A C 1
ATOM 1746 O O . ASP A 1 208 ? 0.528 -43.438 5.988 1 95.88 208 ASP A O 1
ATOM 1750 N N . GLN A 1 209 ? 2.443 -43.656 4.945 1 94.88 209 GLN A N 1
ATOM 1751 C CA . GLN A 1 209 ? 3.043 -42.469 5.566 1 94.88 209 GLN A CA 1
ATOM 1752 C C . GLN A 1 209 ? 2.262 -41.219 5.219 1 94.88 209 GLN A C 1
ATOM 1754 O O . GLN A 1 209 ? 1.965 -40.406 6.094 1 94.88 209 GLN A O 1
ATOM 1759 N N . LEU A 1 210 ? 1.932 -41.031 3.969 1 96 210 LEU A N 1
ATOM 1760 C CA . LEU A 1 210 ? 1.25 -39.844 3.49 1 96 210 LEU A CA 1
ATOM 1761 C C . LEU A 1 210 ? -0.187 -39.781 4 1 96 210 LEU A C 1
ATOM 1763 O O . LEU A 1 210 ? -0.691 -38.719 4.348 1 96 210 LEU A O 1
ATOM 1767 N N . ALA A 1 211 ? -0.834 -40.906 4.074 1 96.5 211 ALA A N 1
ATOM 1768 C CA . ALA A 1 211 ? -2.195 -41 4.598 1 96.5 211 ALA A CA 1
ATOM 1769 C C . ALA A 1 211 ? -2.246 -40.594 6.066 1 96.5 211 ALA A C 1
ATOM 1771 O O . ALA A 1 211 ? -3.189 -39.938 6.5 1 96.5 211 ALA A O 1
ATOM 1772 N N . LYS A 1 212 ? -1.265 -40.938 6.785 1 95.44 212 LYS A N 1
ATOM 1773 C CA . LYS A 1 212 ? -1.197 -40.625 8.211 1 95.44 212 LYS A CA 1
ATOM 1774 C C . LYS A 1 212 ? -1.089 -39.125 8.453 1 95.44 212 LYS A C 1
ATOM 1776 O O . LYS A 1 212 ? -1.615 -38.625 9.438 1 95.44 212 LYS A O 1
ATOM 1781 N N . ILE A 1 213 ? -0.429 -38.5 7.543 1 93.44 213 ILE A N 1
ATOM 1782 C CA . ILE A 1 213 ? -0.3 -37.062 7.645 1 93.44 213 ILE A CA 1
ATOM 1783 C C . ILE A 1 213 ? -1.685 -36.406 7.645 1 93.44 213 ILE A C 1
ATOM 1785 O O . ILE A 1 213 ? -1.916 -35.406 8.336 1 93.44 213 ILE A O 1
ATOM 1789 N N . CYS A 1 214 ? -2.602 -36.969 6.977 1 92.94 214 CYS A N 1
ATOM 1790 C CA . CYS A 1 214 ? -3.953 -36.438 6.84 1 92.94 214 CYS A CA 1
ATOM 1791 C C . CYS A 1 214 ? -4.914 -37.125 7.797 1 92.94 214 CYS A C 1
ATOM 1793 O O . CYS A 1 214 ? -6.102 -36.781 7.84 1 92.94 214 CYS A O 1
ATOM 1795 N N . SER A 1 215 ? -4.434 -38.125 8.516 1 95.19 215 SER A N 1
ATOM 1796 C CA . SER A 1 215 ? -5.262 -38.938 9.383 1 95.19 215 SER A CA 1
ATOM 1797 C C . SER A 1 215 ? -6.328 -39.688 8.594 1 95.19 215 SER A C 1
ATOM 1799 O O . SER A 1 215 ? -7.496 -39.719 8.984 1 95.19 215 SER A O 1
ATOM 1801 N N . TYR A 1 216 ? -5.965 -40.188 7.457 1 95.75 216 TYR A N 1
ATOM 1802 C CA . TYR A 1 216 ? -6.848 -40.969 6.602 1 95.75 216 TYR A CA 1
ATOM 1803 C C . TYR A 1 216 ? -6.383 -42.406 6.516 1 95.75 216 TYR A C 1
ATOM 1805 O O . TYR A 1 216 ? -5.234 -42.719 6.84 1 95.75 216 TYR A O 1
ATOM 1813 N N . SER A 1 217 ? -7.328 -43.25 6.105 1 96.81 217 SER A N 1
ATOM 1814 C CA . SER A 1 217 ? -6.918 -44.594 5.637 1 96.81 217 SER A CA 1
ATOM 1815 C C . SER A 1 217 ? -6.234 -44.5 4.277 1 96.81 217 SER A C 1
ATOM 1817 O O . SER A 1 217 ? -6.395 -43.5 3.557 1 96.81 217 SER A O 1
ATOM 1819 N N . ASP A 1 218 ? -5.496 -45.531 3.975 1 96.56 218 ASP A N 1
ATOM 1820 C CA . ASP A 1 218 ? -4.805 -45.562 2.691 1 96.56 218 ASP A CA 1
ATOM 1821 C C . ASP A 1 218 ? -5.785 -45.406 1.531 1 96.56 218 ASP A C 1
ATOM 1823 O O . ASP A 1 218 ? -5.543 -44.625 0.608 1 96.56 218 ASP A O 1
ATOM 1827 N N . THR A 1 219 ? -6.844 -46.125 1.686 1 96.5 219 THR A N 1
ATOM 1828 C CA . THR A 1 219 ? -7.84 -46.094 0.62 1 96.5 219 THR A CA 1
ATOM 1829 C C . THR A 1 219 ? -8.469 -44.719 0.483 1 96.5 219 THR A C 1
ATOM 1831 O O . THR A 1 219 ? -8.602 -44.188 -0.626 1 96.5 219 THR A O 1
ATOM 1834 N N . HIS A 1 220 ? -8.859 -44.188 1.594 1 96.25 220 HIS A N 1
ATOM 1835 C CA . HIS A 1 220 ? -9.469 -42.875 1.581 1 96.25 220 HIS A CA 1
ATOM 1836 C C . HIS A 1 220 ? -8.484 -41.812 1.07 1 96.25 220 HIS A C 1
ATOM 1838 O O . HIS A 1 220 ? -8.867 -40.938 0.309 1 96.25 220 HIS A O 1
ATOM 1844 N N . PHE A 1 221 ? -7.297 -41.938 1.453 1 96.62 221 PHE A N 1
ATOM 1845 C CA . PHE A 1 221 ? -6.262 -41 1.04 1 96.62 221 PHE A CA 1
ATOM 1846 C C . PHE A 1 221 ? -6.062 -41.031 -0.47 1 96.62 221 PHE A C 1
ATOM 1848 O O . PHE A 1 221 ? -6.012 -40 -1.124 1 96.62 221 PHE A O 1
ATOM 1855 N N . MET A 1 222 ? -5.906 -42.188 -1.029 1 95.94 222 MET A N 1
ATOM 1856 C CA . MET A 1 222 ? -5.676 -42.312 -2.465 1 95.94 222 MET A CA 1
ATOM 1857 C C . MET A 1 222 ? -6.832 -41.75 -3.264 1 95.94 222 MET A C 1
ATOM 1859 O O . MET A 1 222 ? -6.613 -41.031 -4.258 1 95.94 222 MET A O 1
ATOM 1863 N N . ASN A 1 223 ? -8.039 -41.969 -2.76 1 95.19 223 ASN A N 1
ATOM 1864 C CA . ASN A 1 223 ? -9.219 -41.438 -3.428 1 95.19 223 ASN A CA 1
ATOM 1865 C C . ASN A 1 223 ? -9.281 -39.906 -3.301 1 95.19 223 ASN A C 1
ATOM 1867 O O . ASN A 1 223 ? -9.586 -39.219 -4.27 1 95.19 223 ASN A O 1
ATOM 1871 N N . PHE A 1 224 ? -9.047 -39.469 -2.123 1 93.5 224 PHE A N 1
ATOM 1872 C CA . PHE A 1 224 ? -9.031 -38.062 -1.809 1 93.5 224 PHE A CA 1
ATOM 1873 C C . PHE A 1 224 ? -8.031 -37.312 -2.691 1 93.5 224 PHE A C 1
ATOM 1875 O O . PHE A 1 224 ? -8.375 -36.312 -3.307 1 93.5 224 PHE A O 1
ATOM 1882 N N . PHE A 1 225 ? -6.812 -37.844 -2.793 1 94.62 225 PHE A N 1
ATOM 1883 C CA . PHE A 1 225 ? -5.738 -37.219 -3.561 1 94.62 225 PHE A CA 1
ATOM 1884 C C . PHE A 1 225 ? -6.09 -37.188 -5.043 1 94.62 225 PHE A C 1
ATOM 1886 O O . PHE A 1 225 ? -5.988 -36.125 -5.684 1 94.62 225 PHE A O 1
ATOM 1893 N N . LYS A 1 226 ? -6.523 -38.25 -5.539 1 92.69 226 LYS A N 1
ATOM 1894 C CA . LYS A 1 226 ? -6.867 -38.344 -6.957 1 92.69 226 LYS A CA 1
ATOM 1895 C C . LYS A 1 226 ? -8.023 -37.406 -7.305 1 92.69 226 LYS A C 1
ATOM 1897 O O . LYS A 1 226 ? -8.016 -36.781 -8.359 1 92.69 226 LYS A O 1
ATOM 1902 N N . LYS A 1 227 ? -8.938 -37.406 -6.43 1 89 227 LYS A N 1
ATOM 1903 C CA . LYS A 1 227 ? -10.094 -36.531 -6.648 1 89 227 LYS A CA 1
ATOM 1904 C C . LYS A 1 227 ? -9.672 -35.062 -6.738 1 89 227 LYS A C 1
ATOM 1906 O O . LYS A 1 227 ? -10.203 -34.312 -7.559 1 89 227 LYS A O 1
ATOM 1911 N N . HIS A 1 228 ? -8.742 -34.688 -5.969 1 88 228 HIS A N 1
ATOM 1912 C CA . HIS A 1 228 ? -8.375 -33.281 -5.859 1 88 228 HIS A CA 1
ATOM 1913 C C . HIS A 1 228 ? -7.324 -32.906 -6.895 1 88 228 HIS A C 1
ATOM 1915 O O . HIS A 1 228 ? -7.301 -31.781 -7.379 1 88 228 HIS A O 1
ATOM 1921 N N . LEU A 1 229 ? -6.477 -33.844 -7.246 1 90.44 229 LEU A N 1
ATOM 1922 C CA . LEU A 1 229 ? -5.379 -33.469 -8.141 1 90.44 229 LEU A CA 1
ATOM 1923 C C . LEU A 1 229 ? -5.59 -34.062 -9.531 1 90.44 229 LEU A C 1
ATOM 1925 O O . LEU A 1 229 ? -4.918 -33.656 -10.484 1 90.44 229 LEU A O 1
ATOM 1929 N N . GLY A 1 230 ? -6.426 -35 -9.664 1 87.25 230 GLY A N 1
ATOM 1930 C CA . GLY A 1 230 ? -6.703 -35.594 -10.953 1 87.25 230 GLY A CA 1
ATOM 1931 C C . GLY A 1 230 ? -5.734 -36.719 -11.289 1 87.25 230 GLY A C 1
ATOM 1932 O O . GLY A 1 230 ? -5.918 -37.438 -12.281 1 87.25 230 GLY A O 1
ATOM 1933 N N . VAL A 1 231 ? -4.707 -36.875 -10.469 1 90 231 VAL A N 1
ATOM 1934 C CA . VAL A 1 231 ? -3.732 -37.938 -10.641 1 90 231 VAL A CA 1
ATOM 1935 C C . VAL A 1 231 ? -3.5 -38.656 -9.312 1 90 231 VAL A C 1
ATOM 1937 O O . VAL A 1 231 ? -3.801 -38.094 -8.25 1 90 231 VAL A O 1
ATOM 1940 N N . SER A 1 232 ? -2.98 -39.844 -9.406 1 94.56 232 SER A N 1
ATOM 1941 C CA . SER A 1 232 ? -2.701 -40.562 -8.172 1 94.56 232 SER A CA 1
ATOM 1942 C C . SER A 1 232 ? -1.502 -39.969 -7.445 1 94.56 232 SER A C 1
ATOM 1944 O O . SER A 1 232 ? -0.65 -39.344 -8.055 1 94.56 232 SER A O 1
ATOM 1946 N N . CYS A 1 233 ? -1.477 -40.25 -6.172 1 95.31 233 CYS A N 1
ATOM 1947 C CA . CYS A 1 233 ? -0.386 -39.75 -5.352 1 95.31 233 CYS A CA 1
ATOM 1948 C C . CYS A 1 233 ? 0.958 -40.281 -5.836 1 95.31 233 CYS A C 1
ATOM 1950 O O . CYS A 1 233 ? 1.933 -39.531 -5.918 1 95.31 233 CYS A O 1
ATOM 1952 N N . ILE A 1 234 ? 0.99 -41.469 -6.188 1 93.75 234 ILE A N 1
ATOM 1953 C CA . ILE A 1 234 ? 2.227 -42.094 -6.645 1 93.75 234 ILE A CA 1
ATOM 1954 C C . ILE A 1 234 ? 2.674 -41.469 -7.957 1 93.75 234 ILE A C 1
ATOM 1956 O O . ILE A 1 234 ? 3.855 -41.156 -8.133 1 93.75 234 ILE A O 1
ATOM 1960 N N . GLU A 1 235 ? 1.725 -41.312 -8.805 1 94.31 235 GLU A N 1
ATOM 1961 C CA . GLU A 1 235 ? 2.041 -40.656 -10.078 1 94.31 235 GLU A CA 1
ATOM 1962 C C . GLU A 1 235 ? 2.566 -39.25 -9.859 1 94.31 235 GLU A C 1
ATOM 1964 O O . GLU A 1 235 ? 3.508 -38.812 -10.531 1 94.31 235 GLU A O 1
ATOM 1969 N N . TYR A 1 236 ? 1.949 -38.562 -8.953 1 95.12 236 TYR A N 1
ATOM 1970 C CA . TYR A 1 236 ? 2.389 -37.188 -8.641 1 95.12 236 TYR A CA 1
ATOM 1971 C C . TYR A 1 236 ? 3.832 -37.188 -8.156 1 95.12 236 TYR A C 1
ATOM 1973 O O . TYR A 1 236 ? 4.637 -36.344 -8.594 1 95.12 236 TYR A O 1
ATOM 1981 N N . VAL A 1 237 ? 4.176 -38.062 -7.27 1 95.94 237 VAL A N 1
ATOM 1982 C CA . VAL A 1 237 ? 5.527 -38.156 -6.723 1 95.94 237 VAL A CA 1
ATOM 1983 C C . VAL A 1 237 ? 6.523 -38.438 -7.848 1 95.94 237 VAL A C 1
ATOM 1985 O O . VAL A 1 237 ? 7.586 -37.812 -7.91 1 95.94 237 VAL A O 1
ATOM 1988 N N . ILE A 1 238 ? 6.156 -39.312 -8.703 1 95.31 238 ILE A N 1
ATOM 1989 C CA . ILE A 1 238 ? 7.023 -39.656 -9.828 1 95.31 238 ILE A CA 1
ATOM 1990 C C . ILE A 1 238 ? 7.258 -38.438 -10.703 1 95.31 238 ILE A C 1
ATOM 1992 O O . ILE A 1 238 ? 8.398 -38.094 -11.047 1 95.31 238 ILE A O 1
ATOM 1996 N N . GLN A 1 239 ? 6.184 -37.812 -11.023 1 94.12 239 GLN A N 1
ATOM 1997 C CA . GLN A 1 239 ? 6.285 -36.625 -11.867 1 94.12 239 GLN A CA 1
ATOM 1998 C C . GLN A 1 239 ? 7.125 -35.531 -11.195 1 94.12 239 GLN A C 1
ATOM 2000 O O . GLN A 1 239 ? 7.918 -34.875 -11.852 1 94.12 239 GLN A O 1
ATOM 2005 N N . PHE A 1 240 ? 6.934 -35.344 -9.953 1 94.44 240 PHE A N 1
ATOM 2006 C CA . PHE A 1 240 ? 7.711 -34.375 -9.188 1 94.44 240 PHE A CA 1
ATOM 2007 C C . PHE A 1 240 ? 9.195 -34.719 -9.25 1 94.44 240 PHE A C 1
ATOM 2009 O O . PHE A 1 240 ? 10.023 -33.844 -9.508 1 94.44 240 PHE A O 1
ATOM 2016 N N . ARG A 1 241 ? 9.523 -35.906 -9.031 1 95.56 241 ARG A N 1
ATOM 2017 C CA . ARG A 1 241 ? 10.906 -36.375 -9.07 1 95.56 241 ARG A CA 1
ATOM 2018 C C . ARG A 1 241 ? 11.508 -36.219 -10.461 1 95.56 241 ARG A C 1
ATOM 2020 O O . ARG A 1 241 ? 12.664 -35.812 -10.602 1 95.56 241 ARG A O 1
ATOM 2027 N N . LEU A 1 242 ? 10.719 -36.531 -11.445 1 94.88 242 LEU A N 1
ATOM 2028 C CA . LEU A 1 242 ? 11.18 -36.375 -12.82 1 94.88 242 LEU A CA 1
ATOM 2029 C C . LEU A 1 242 ? 11.492 -34.906 -13.117 1 94.88 242 LEU A C 1
ATOM 2031 O O . LEU A 1 242 ? 12.469 -34.594 -13.805 1 94.88 242 LEU A O 1
ATOM 2035 N N . ARG A 1 243 ? 10.664 -34.031 -12.617 1 92.25 243 ARG A N 1
ATOM 2036 C CA . ARG A 1 243 ? 10.891 -32.594 -12.805 1 92.25 243 ARG A CA 1
ATOM 2037 C C . ARG A 1 243 ? 12.203 -32.156 -12.164 1 92.25 243 ARG A C 1
ATOM 2039 O O . ARG A 1 243 ? 12.961 -31.406 -12.75 1 92.25 243 ARG A O 1
ATOM 2046 N N . LYS A 1 244 ? 12.422 -32.594 -11.008 1 93.19 244 LYS A N 1
ATOM 2047 C CA . LYS A 1 244 ? 13.664 -32.312 -10.312 1 93.19 244 LYS A CA 1
ATOM 2048 C C . LYS A 1 244 ? 14.867 -32.844 -11.078 1 93.19 244 LYS A C 1
ATOM 2050 O O . LYS A 1 244 ? 15.906 -32.188 -11.172 1 93.19 244 LYS A O 1
ATOM 2055 N N . ALA A 1 245 ? 14.703 -33.969 -11.586 1 94.12 245 ALA A N 1
ATOM 2056 C CA . ALA A 1 245 ? 15.766 -34.562 -12.391 1 94.12 245 ALA A CA 1
ATOM 2057 C C . ALA A 1 245 ? 16.047 -33.719 -13.633 1 94.12 245 ALA A C 1
ATOM 2059 O O . ALA A 1 245 ? 17.203 -33.469 -13.977 1 94.12 245 ALA A O 1
ATOM 2060 N N . ALA A 1 246 ? 15 -33.375 -14.266 1 91.44 246 ALA A N 1
ATOM 2061 C CA . ALA A 1 246 ? 15.133 -32.531 -15.461 1 91.44 246 ALA A CA 1
ATOM 2062 C C . ALA A 1 246 ? 15.875 -31.234 -15.141 1 91.44 246 ALA A C 1
ATOM 2064 O O . ALA A 1 246 ? 16.719 -30.781 -15.922 1 91.44 246 ALA A O 1
ATOM 2065 N N . GLU A 1 247 ? 15.57 -30.656 -14.023 1 89.25 247 GLU A N 1
ATOM 2066 C CA . GLU A 1 247 ? 16.25 -29.438 -13.586 1 89.25 247 GLU A CA 1
ATOM 2067 C C . GLU A 1 247 ? 17.75 -29.688 -13.398 1 89.25 247 GLU A C 1
ATOM 2069 O O . GLU A 1 247 ? 18.562 -28.891 -13.836 1 89.25 247 GLU A O 1
ATOM 2074 N N . LEU A 1 248 ? 18.031 -30.766 -12.789 1 92.19 248 LEU A N 1
ATOM 2075 C CA . LEU A 1 248 ? 19.438 -31.109 -12.555 1 92.19 248 LEU A CA 1
ATOM 2076 C C . LEU A 1 248 ? 20.141 -31.391 -13.875 1 92.19 248 LEU A C 1
ATOM 2078 O O . LEU A 1 248 ? 21.328 -31.062 -14.031 1 92.19 248 LEU A O 1
ATOM 2082 N N . LEU A 1 249 ? 19.469 -32.031 -14.766 1 92.56 249 LEU A N 1
ATOM 2083 C CA . LEU A 1 249 ? 20.062 -32.312 -16.062 1 92.56 249 LEU A CA 1
ATOM 2084 C C . LEU A 1 249 ? 20.391 -31.047 -16.812 1 92.56 249 LEU A C 1
ATOM 2086 O O . LEU A 1 249 ? 21.406 -30.984 -17.516 1 92.56 249 LEU A O 1
ATOM 2090 N N . GLN A 1 250 ? 19.609 -30.062 -16.641 1 89.12 250 GLN A N 1
ATOM 2091 C CA . GLN A 1 250 ? 19.766 -28.797 -17.344 1 89.12 250 GLN A CA 1
ATOM 2092 C C . GLN A 1 250 ? 20.828 -27.938 -16.672 1 89.12 250 GLN A C 1
ATOM 2094 O O . GLN A 1 250 ? 21.531 -27.172 -17.344 1 89.12 250 GLN A O 1
ATOM 2099 N N . HIS A 1 251 ? 21 -28.062 -15.367 1 88.88 251 HIS A N 1
ATOM 2100 C CA . HIS A 1 251 ? 21.766 -27.047 -14.664 1 88.88 251 HIS A CA 1
ATOM 2101 C C . HIS A 1 251 ? 22.969 -27.641 -13.961 1 88.88 251 HIS A C 1
ATOM 2103 O O . HIS A 1 251 ? 23.641 -26.969 -13.164 1 88.88 251 HIS A O 1
ATOM 2109 N N . SER A 1 252 ? 23.188 -28.906 -14.195 1 90.88 252 SER A N 1
ATOM 2110 C CA . SER A 1 252 ? 24.359 -29.547 -13.57 1 90.88 252 SER A CA 1
ATOM 2111 C C . SER A 1 252 ? 25.062 -30.484 -14.547 1 90.88 252 SER A C 1
ATOM 2113 O O . SER A 1 252 ? 24.578 -30.719 -15.656 1 90.88 252 SER A O 1
ATOM 2115 N N . THR A 1 253 ? 26.25 -30.922 -14.18 1 92.94 253 THR A N 1
ATOM 2116 C CA . THR A 1 253 ? 27 -31.891 -14.977 1 92.94 253 THR A CA 1
ATOM 2117 C C . THR A 1 253 ? 27.062 -33.25 -14.281 1 92.94 253 THR A C 1
ATOM 2119 O O . THR A 1 253 ? 27.922 -34.062 -14.586 1 92.94 253 THR A O 1
ATOM 2122 N N . LEU A 1 254 ? 26.203 -33.375 -13.391 1 95.38 254 LEU A N 1
ATOM 2123 C CA . LEU A 1 254 ? 26.188 -34.625 -12.633 1 95.38 254 LEU A CA 1
ATOM 2124 C C . LEU A 1 254 ? 25.875 -35.812 -13.547 1 95.38 254 LEU A C 1
ATOM 2126 O O . LEU A 1 254 ? 25.094 -35.688 -14.484 1 95.38 254 LEU A O 1
ATOM 2130 N N . PRO A 1 255 ? 26.547 -36.938 -13.227 1 95.62 255 PRO A N 1
ATOM 2131 C CA . PRO A 1 255 ? 26.188 -38.125 -13.992 1 95.62 255 PRO A CA 1
ATOM 2132 C C . PRO A 1 255 ? 24.719 -38.5 -13.828 1 95.62 255 PRO A C 1
ATOM 2134 O O . PRO A 1 255 ? 24.141 -38.312 -12.758 1 95.62 255 PRO A O 1
ATOM 2137 N N . VAL A 1 256 ? 24.141 -39.156 -14.781 1 95.56 256 VAL A N 1
ATOM 2138 C CA . VAL A 1 256 ? 22.734 -39.531 -14.82 1 95.56 256 VAL A CA 1
ATOM 2139 C C . VAL A 1 256 ? 22.391 -40.406 -13.609 1 95.56 256 VAL A C 1
ATOM 2141 O O . VAL A 1 256 ? 21.312 -40.25 -13.023 1 95.56 256 VAL A O 1
ATOM 2144 N N . LEU A 1 257 ? 23.281 -41.281 -13.305 1 95.75 257 LEU A N 1
ATOM 2145 C CA . LEU A 1 257 ? 23.078 -42.156 -12.164 1 95.75 257 LEU A CA 1
ATOM 2146 C C . LEU A 1 257 ? 22.891 -41.344 -10.883 1 95.75 257 LEU A C 1
ATOM 2148 O O . LEU A 1 257 ? 22 -41.625 -10.078 1 95.75 257 LEU A O 1
ATOM 2152 N N . GLU A 1 258 ? 23.688 -40.375 -10.711 1 96.19 258 GLU A N 1
ATOM 2153 C CA . GLU A 1 258 ? 23.609 -39.5 -9.531 1 96.19 258 GLU A CA 1
ATOM 2154 C C . GLU A 1 258 ? 22.344 -38.656 -9.539 1 96.19 258 GLU A C 1
ATOM 2156 O O . GLU A 1 258 ? 21.734 -38.438 -8.492 1 96.19 258 GLU A O 1
ATOM 2161 N N . ILE A 1 259 ? 21.969 -38.188 -10.641 1 96.75 259 ILE A N 1
ATOM 2162 C CA . ILE A 1 259 ? 20.766 -37.375 -10.781 1 96.75 259 ILE A CA 1
ATOM 2163 C C . ILE A 1 259 ? 19.547 -38.219 -10.422 1 96.75 259 ILE A C 1
ATOM 2165 O O . ILE A 1 259 ? 18.641 -37.75 -9.719 1 96.75 259 ILE A O 1
ATOM 2169 N N . ALA A 1 260 ? 19.516 -39.469 -10.914 1 96.62 260 ALA A N 1
ATOM 2170 C CA . ALA A 1 260 ? 18.422 -40.344 -10.578 1 96.62 260 ALA A CA 1
ATOM 2171 C C . ALA A 1 260 ? 18.297 -40.531 -9.07 1 96.62 260 ALA A C 1
ATOM 2173 O O . ALA A 1 260 ? 17.203 -40.406 -8.516 1 96.62 260 ALA A O 1
ATOM 2174 N N . ALA A 1 261 ? 19.422 -40.719 -8.469 1 95.75 261 ALA A N 1
ATOM 2175 C CA . ALA A 1 261 ? 19.453 -40.906 -7.023 1 95.75 261 ALA A CA 1
ATOM 2176 C C . ALA A 1 261 ? 19.031 -39.656 -6.285 1 95.75 261 ALA A C 1
ATOM 2178 O O . ALA A 1 261 ? 18.219 -39.719 -5.359 1 95.75 261 ALA A O 1
ATOM 2179 N N . GLN A 1 262 ? 19.469 -38.562 -6.707 1 95.69 262 GLN A N 1
ATOM 2180 C CA . GLN A 1 262 ? 19.188 -37.281 -6.055 1 95.69 262 GLN A CA 1
ATOM 2181 C C . GLN A 1 262 ? 17.734 -36.844 -6.258 1 95.69 262 GLN A C 1
ATOM 2183 O O . GLN A 1 262 ? 17.203 -36.031 -5.5 1 95.69 262 GLN A O 1
ATOM 2188 N N . SER A 1 263 ? 17.172 -37.406 -7.258 1 96.31 263 SER A N 1
ATOM 2189 C CA . SER A 1 263 ? 15.789 -37.031 -7.539 1 96.31 263 SER A CA 1
ATOM 2190 C C . SER A 1 263 ? 14.828 -38.031 -6.891 1 96.31 263 SER A C 1
ATOM 2192 O O . SER A 1 263 ? 13.609 -37.906 -7.023 1 96.31 263 SER A O 1
ATOM 2194 N N . GLY A 1 264 ? 15.352 -39.031 -6.223 1 96.31 264 GLY A N 1
ATOM 2195 C CA . GLY A 1 264 ? 14.516 -39.906 -5.402 1 96.31 264 GLY A CA 1
ATOM 2196 C C . GLY A 1 264 ? 14.25 -41.25 -6.039 1 96.31 264 GLY A C 1
ATOM 2197 O O . GLY A 1 264 ? 13.445 -42.031 -5.535 1 96.31 264 GLY A O 1
ATOM 2198 N N . PHE A 1 265 ? 14.891 -41.594 -7.172 1 95.81 265 PHE A N 1
ATOM 2199 C CA . PHE A 1 265 ? 14.75 -42.906 -7.805 1 95.81 265 PHE A CA 1
ATOM 2200 C C . PHE A 1 265 ? 15.781 -43.875 -7.258 1 95.81 265 PHE A C 1
ATOM 2202 O O . PHE A 1 265 ? 16.969 -43.531 -7.156 1 95.81 265 PHE A O 1
ATOM 2209 N N . ASN A 1 266 ? 15.32 -45.031 -6.887 1 91.19 266 ASN A N 1
ATOM 2210 C CA . ASN A 1 266 ? 16.234 -46.031 -6.348 1 91.19 266 ASN A CA 1
ATOM 2211 C C . ASN A 1 266 ? 16.641 -47.031 -7.418 1 91.19 266 ASN A C 1
ATOM 2213 O O . ASN A 1 266 ? 17.469 -47.906 -7.16 1 91.19 266 ASN A O 1
ATOM 2217 N N . ASN A 1 267 ? 16.094 -46.906 -8.531 1 93.19 267 ASN A N 1
ATOM 2218 C CA . ASN A 1 267 ? 16.344 -47.812 -9.656 1 93.19 267 ASN A CA 1
ATOM 2219 C C . ASN A 1 267 ? 16.562 -47.031 -10.953 1 93.19 267 ASN A C 1
ATOM 2221 O O . ASN A 1 267 ? 15.625 -46.438 -11.469 1 93.19 267 ASN A O 1
ATOM 2225 N N . LEU A 1 268 ? 17.781 -47.219 -11.523 1 94.94 268 LEU A N 1
ATOM 2226 C CA . LEU A 1 268 ? 18.156 -46.438 -12.711 1 94.94 268 LEU A CA 1
ATOM 2227 C C . LEU A 1 268 ? 17.297 -46.844 -13.906 1 94.94 268 LEU A C 1
ATOM 2229 O O . LEU A 1 268 ? 16.922 -46 -14.727 1 94.94 268 LEU A O 1
ATOM 2233 N N . SER A 1 269 ? 17.078 -48.125 -13.992 1 96 269 SER A N 1
ATOM 2234 C CA . SER A 1 269 ? 16.25 -48.594 -15.094 1 96 269 SER A CA 1
ATOM 2235 C C . SER A 1 269 ? 14.852 -48 -15.039 1 96 269 SER A C 1
ATOM 2237 O O . SER A 1 269 ? 14.312 -47.594 -16.062 1 96 269 SER A O 1
ATOM 2239 N N . ASN A 1 270 ? 14.375 -48 -13.844 1 95.56 270 ASN A N 1
ATOM 2240 C CA . ASN A 1 270 ? 13.062 -47.406 -13.664 1 95.56 270 ASN A CA 1
ATOM 2241 C C . ASN A 1 270 ? 13.078 -45.906 -13.953 1 95.56 270 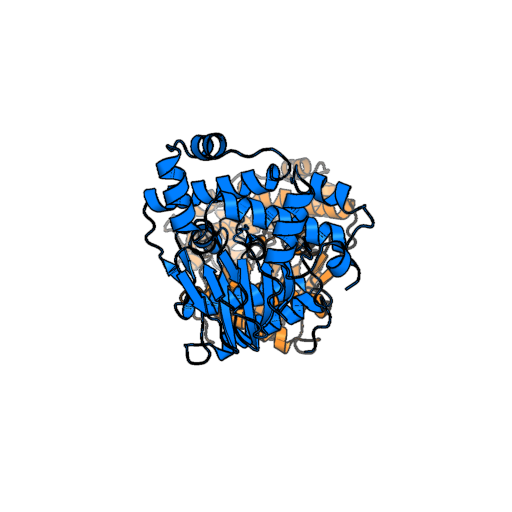ASN A C 1
ATOM 2243 O O . ASN A 1 270 ? 12.141 -45.375 -14.547 1 95.56 270 ASN A O 1
ATOM 2247 N N . PHE A 1 271 ? 14.102 -45.219 -13.492 1 96.94 271 PHE A N 1
ATOM 2248 C CA . PHE A 1 271 ? 14.281 -43.812 -13.773 1 96.94 271 PHE A CA 1
ATOM 2249 C C . PHE A 1 271 ? 14.281 -43.562 -15.273 1 96.94 271 PHE A C 1
ATOM 2251 O O . PHE A 1 271 ? 13.539 -42.688 -15.766 1 96.94 271 PHE A O 1
ATOM 2258 N N . ASN A 1 272 ? 15.078 -44.25 -15.953 1 96.56 272 ASN A N 1
ATOM 2259 C CA . ASN A 1 272 ? 15.211 -44.062 -17.391 1 96.56 272 ASN A CA 1
ATOM 2260 C C . ASN A 1 272 ? 13.883 -44.312 -18.109 1 96.56 272 ASN A C 1
ATOM 2262 O O . ASN A 1 272 ? 13.531 -43.562 -19.031 1 96.56 272 ASN A O 1
ATOM 2266 N N . ARG A 1 273 ? 13.203 -45.375 -17.688 1 96.19 273 ARG A N 1
ATOM 2267 C CA . ARG A 1 273 ? 11.922 -45.688 -18.297 1 96.19 273 ARG A CA 1
ATOM 2268 C C . ARG A 1 273 ? 10.898 -44.594 -18.078 1 96.19 273 ARG A C 1
ATOM 2270 O O . ARG A 1 273 ? 10.234 -44.156 -19.016 1 96.19 273 ARG A O 1
ATOM 2277 N N . GLN A 1 274 ? 10.781 -44.188 -16.828 1 95.56 274 GLN A N 1
ATOM 2278 C CA . GLN A 1 274 ? 9.82 -43.156 -16.469 1 95.56 274 GLN A CA 1
ATOM 2279 C C . GLN A 1 274 ? 10.172 -41.812 -17.141 1 95.56 274 GLN A C 1
ATOM 2281 O O . GLN A 1 274 ? 9.289 -41.094 -17.594 1 95.56 274 GLN A O 1
ATOM 2286 N N . PHE A 1 275 ? 11.422 -41.469 -17.172 1 96.25 275 PHE A N 1
ATOM 2287 C CA . PHE A 1 275 ? 11.883 -40.25 -17.797 1 96.25 275 PHE A CA 1
ATOM 2288 C C . PHE A 1 275 ? 11.547 -40.219 -19.281 1 96.25 275 PHE A C 1
ATOM 2290 O O . PHE A 1 275 ? 11.008 -39.25 -19.797 1 96.25 275 PHE A O 1
ATOM 2297 N N . LYS A 1 276 ? 11.828 -41.312 -19.953 1 94.75 276 LYS A N 1
ATOM 2298 C CA . LYS A 1 276 ? 11.523 -41.406 -21.375 1 94.75 276 LYS A CA 1
ATOM 2299 C C . LYS A 1 276 ? 10.023 -41.344 -21.625 1 94.75 276 LYS A C 1
ATOM 2301 O O . LYS A 1 276 ? 9.578 -40.719 -22.594 1 94.75 276 LYS A O 1
ATOM 2306 N N . LYS A 1 277 ? 9.328 -42.031 -20.844 1 92.81 277 LYS A N 1
ATOM 2307 C CA . LYS A 1 277 ? 7.875 -42 -20.984 1 92.81 277 LYS A CA 1
ATOM 2308 C C . LYS A 1 277 ? 7.324 -40.594 -20.844 1 92.81 277 LYS A C 1
ATOM 2310 O O . LYS A 1 277 ? 6.438 -40.188 -21.594 1 92.81 277 LYS A O 1
ATOM 2315 N N . TYR A 1 278 ? 7.844 -39.844 -19.891 1 89.81 278 TYR A N 1
ATOM 2316 C CA . TYR A 1 278 ? 7.32 -38.531 -19.547 1 89.81 278 TYR A CA 1
ATOM 2317 C C . TYR A 1 278 ? 7.844 -37.469 -20.516 1 89.81 278 TYR A C 1
ATOM 2319 O O . TYR A 1 278 ? 7.082 -36.656 -21.016 1 89.81 278 TYR A O 1
ATOM 2327 N N . TYR A 1 279 ? 9.102 -37.469 -20.891 1 90 279 TYR A N 1
ATOM 2328 C CA . TYR A 1 279 ? 9.734 -36.406 -21.672 1 90 279 TYR A CA 1
ATOM 2329 C C . TYR A 1 279 ? 9.945 -36.844 -23.125 1 90 279 TYR A C 1
ATOM 2331 O O . TYR A 1 279 ? 10.328 -36.031 -23.969 1 90 279 TYR A O 1
ATOM 2339 N N . GLN A 1 280 ? 9.789 -38.062 -23.359 1 88.12 280 GLN A N 1
ATOM 2340 C CA . GLN A 1 280 ? 9.93 -38.656 -24.688 1 88.12 280 GLN A CA 1
ATOM 2341 C C . GLN A 1 280 ? 11.383 -38.656 -25.141 1 88.12 280 GLN A C 1
ATOM 2343 O O . GLN A 1 280 ? 11.664 -38.781 -26.328 1 88.12 280 GLN A O 1
ATOM 2348 N N . LEU A 1 281 ? 12.281 -38.406 -24.281 1 91.81 281 LEU A N 1
ATOM 2349 C CA . LEU A 1 281 ? 13.727 -38.469 -24.453 1 91.81 281 LEU A CA 1
ATOM 2350 C C . LEU A 1 281 ? 14.391 -39.188 -23.281 1 91.81 281 LEU A C 1
ATOM 2352 O O . LEU A 1 281 ? 13.875 -39.188 -22.172 1 91.81 281 LEU A O 1
ATOM 2356 N N . THR A 1 282 ? 15.484 -39.781 -23.609 1 94.38 282 THR A N 1
ATOM 2357 C CA . THR A 1 282 ? 16.281 -40.312 -22.516 1 94.38 282 THR A CA 1
ATOM 2358 C C . THR A 1 282 ? 16.953 -39.156 -21.75 1 94.38 282 THR A C 1
ATOM 2360 O O . THR A 1 282 ? 17.078 -38.062 -22.266 1 94.38 282 THR A O 1
ATOM 2363 N N . PRO A 1 283 ? 17.328 -39.438 -20.5 1 95.31 283 PRO A N 1
ATOM 2364 C CA . PRO A 1 283 ? 18.016 -38.406 -19.75 1 95.31 283 PRO A CA 1
ATOM 2365 C C . PRO A 1 283 ? 19.219 -37.844 -20.484 1 95.31 283 PRO A C 1
ATOM 2367 O O . PRO A 1 283 ? 19.422 -36.625 -20.5 1 95.31 283 PRO A O 1
ATOM 2370 N N . SER A 1 284 ? 19.969 -38.656 -21.109 1 93.56 284 SER A N 1
ATOM 2371 C CA . SER A 1 284 ? 21.156 -38.219 -21.828 1 93.56 284 SER A CA 1
ATOM 2372 C C . SER A 1 284 ? 20.797 -37.344 -23.031 1 93.56 284 SER A C 1
ATOM 2374 O O . SER A 1 284 ? 21.469 -36.375 -23.312 1 93.56 284 SER A O 1
ATOM 2376 N N . GLN A 1 285 ? 19.828 -37.781 -23.75 1 92.81 285 GLN A N 1
ATOM 2377 C CA . GLN A 1 285 ? 19.344 -37 -24.891 1 92.81 285 GLN A CA 1
ATOM 2378 C C . GLN A 1 285 ? 18.828 -35.625 -24.438 1 92.81 285 GLN A C 1
ATOM 2380 O O . GLN A 1 285 ? 19.047 -34.625 -25.125 1 92.81 285 GLN A O 1
ATOM 2385 N N . TYR A 1 286 ? 18.094 -35.656 -23.328 1 91.12 286 TYR A N 1
ATOM 2386 C CA . TYR A 1 286 ? 17.5 -34.438 -22.781 1 91.12 286 TYR A CA 1
ATOM 2387 C C . TYR A 1 286 ? 18.578 -33.438 -22.422 1 91.12 286 TYR A C 1
ATOM 2389 O O . TYR A 1 286 ? 18.406 -32.219 -22.625 1 91.12 286 TYR A O 1
ATOM 2397 N N . ARG A 1 287 ? 19.625 -33.781 -21.828 1 90 287 ARG A N 1
ATOM 2398 C CA . ARG A 1 287 ? 20.734 -32.906 -21.453 1 90 287 ARG A CA 1
ATOM 2399 C C . ARG A 1 287 ? 21.359 -32.281 -22.688 1 90 287 ARG A C 1
ATOM 2401 O O . ARG A 1 287 ? 21.812 -31.125 -22.641 1 90 287 ARG A O 1
ATOM 2408 N N . LYS A 1 288 ? 21.547 -33 -23.812 1 84.31 288 LYS A N 1
ATOM 2409 C CA . LYS A 1 288 ? 22.219 -32.531 -25.016 1 84.31 288 LYS A CA 1
ATOM 2410 C C . LYS A 1 288 ? 21.328 -31.547 -25.781 1 84.31 288 LYS A C 1
ATOM 2412 O O . LYS A 1 288 ? 21.797 -30.844 -26.672 1 84.31 288 LYS A O 1
ATOM 2417 N N . LYS A 1 289 ? 20.172 -31.422 -25.359 1 71.44 289 LYS A N 1
ATOM 2418 C CA . LYS A 1 289 ? 19.25 -30.5 -26.016 1 71.44 289 LYS A CA 1
ATOM 2419 C C . LYS A 1 289 ? 19.422 -29.078 -25.5 1 71.44 289 LYS A C 1
ATOM 2421 O O . LYS A 1 289 ? 19.656 -28.875 -24.312 1 71.44 289 LYS A O 1
ATOM 2426 N N . MET B 1 1 ? -14.609 21.766 -8.609 1 23.62 1 MET B N 1
ATOM 2427 C CA . MET B 1 1 ? -15.453 20.891 -7.805 1 23.62 1 MET B CA 1
ATOM 2428 C C . MET B 1 1 ? -15.734 21.5 -6.438 1 23.62 1 MET B C 1
ATOM 2430 O O . MET B 1 1 ? -14.812 21.922 -5.734 1 23.62 1 MET B O 1
ATOM 2434 N N . ASP B 1 2 ? -16.766 22.266 -6.34 1 28.19 2 ASP B N 1
ATOM 2435 C CA . ASP B 1 2 ? -17.266 22.844 -5.094 1 28.19 2 ASP B CA 1
ATOM 2436 C C . ASP B 1 2 ? -17.328 21.797 -3.99 1 28.19 2 ASP B C 1
ATOM 2438 O O . ASP B 1 2 ? -18.203 20.906 -4.02 1 28.19 2 ASP B O 1
ATOM 2442 N N . LEU B 1 3 ? -16.188 21.312 -3.67 1 32.72 3 LEU B N 1
ATOM 2443 C CA . LEU B 1 3 ? -16.25 20.375 -2.551 1 32.72 3 LEU B CA 1
ATOM 2444 C C . LEU B 1 3 ? -16.922 21.016 -1.341 1 32.72 3 LEU B C 1
ATOM 2446 O O . LEU B 1 3 ? -16.594 22.141 -0.978 1 32.72 3 LEU B O 1
ATOM 2450 N N . GLY B 1 4 ? -18.203 21.219 -1.236 1 30.53 4 GLY B N 1
ATOM 2451 C CA . GLY B 1 4 ? -18.891 21.781 -0.081 1 30.53 4 GLY B CA 1
ATOM 2452 C C . GLY B 1 4 ? -17.984 21.953 1.123 1 30.53 4 GLY B C 1
ATOM 2453 O O . GLY B 1 4 ? -16.766 22 0.985 1 30.53 4 GLY B O 1
ATOM 2454 N N . THR B 1 5 ? -18.578 22.188 2.344 1 29.83 5 THR B N 1
ATOM 2455 C CA . THR B 1 5 ? -17.984 22.422 3.658 1 29.83 5 THR B CA 1
ATOM 2456 C C . THR B 1 5 ? -17.031 21.297 4.035 1 29.83 5 THR B C 1
ATOM 2458 O O . THR B 1 5 ? -17.469 20.172 4.305 1 29.83 5 THR B O 1
ATOM 2461 N N . LEU B 1 6 ? -16.078 21.125 3.445 1 34 6 LEU B N 1
ATOM 2462 C CA . LEU B 1 6 ? -15.109 20.125 3.873 1 34 6 LEU B CA 1
ATOM 2463 C C . LEU B 1 6 ? -14.711 20.344 5.332 1 34 6 LEU B C 1
ATOM 2465 O O . LEU B 1 6 ? -13.523 20.375 5.656 1 34 6 LEU B O 1
ATOM 2469 N N . HIS B 1 7 ? -15.461 21.281 6.145 1 31.7 7 HIS B N 1
ATOM 2470 C CA . HIS B 1 7 ? -14.938 21.688 7.445 1 31.7 7 HIS B CA 1
ATOM 2471 C C . HIS B 1 7 ? -14.273 20.516 8.164 1 31.7 7 HIS B C 1
ATOM 2473 O O . HIS B 1 7 ? -13.352 20.719 8.961 1 31.7 7 HIS B O 1
ATOM 2479 N N . LYS B 1 8 ? -15.07 19.375 8.555 1 33.59 8 LYS B N 1
ATOM 2480 C CA . LYS B 1 8 ? -15.078 18.828 9.914 1 33.59 8 LYS B CA 1
ATOM 2481 C C . LYS B 1 8 ? -13.766 18.125 10.219 1 33.59 8 LYS B C 1
ATOM 2483 O O . LYS B 1 8 ? -13.18 17.469 9.352 1 33.59 8 LYS B O 1
ATOM 2488 N N . ASP B 1 9 ? -12.969 18.641 11.211 1 33.25 9 ASP B N 1
ATOM 2489 C CA . ASP B 1 9 ? -11.945 17.953 11.984 1 33.25 9 ASP B CA 1
ATOM 2490 C C . ASP B 1 9 ? -12.133 16.438 11.906 1 33.25 9 ASP B C 1
ATOM 2492 O O . ASP B 1 9 ? -12.781 15.844 12.766 1 33.25 9 ASP B O 1
ATOM 2496 N N . ILE B 1 10 ? -12.688 16.094 10.836 1 35.69 10 ILE B N 1
ATOM 2497 C CA . ILE B 1 10 ? -13 14.68 10.938 1 35.69 10 ILE B CA 1
ATOM 2498 C C . ILE B 1 10 ? -11.734 13.898 11.289 1 35.69 10 ILE B C 1
ATOM 2500 O O . ILE B 1 10 ? -10.82 13.781 10.469 1 35.69 10 ILE B O 1
ATOM 2504 N N . VAL B 1 11 ? -11.203 14.273 12.453 1 37.25 11 VAL B N 1
ATOM 2505 C CA . VAL B 1 11 ? -10.305 13.203 12.883 1 37.25 11 VAL B CA 1
ATOM 2506 C C . VAL B 1 11 ? -10.805 11.859 12.352 1 37.25 11 VAL B C 1
ATOM 2508 O O . VAL B 1 11 ? -11.719 11.258 12.922 1 37.25 11 VAL B O 1
ATOM 2511 N N . TYR B 1 12 ? -11.258 11.93 11.266 1 39.84 12 TYR B N 1
ATOM 2512 C CA . TYR B 1 12 ? -11.766 10.672 10.727 1 39.84 12 TYR B CA 1
ATOM 2513 C C . TYR B 1 12 ? -10.734 9.562 10.852 1 39.84 12 TYR B C 1
ATOM 2515 O O . TYR B 1 12 ? -10.055 9.227 9.883 1 39.84 12 TYR B O 1
ATOM 2523 N N . LYS B 1 13 ? -9.875 9.852 11.812 1 45.66 13 LYS B N 1
ATOM 2524 C CA . LYS B 1 13 ? -9.172 8.594 12.07 1 45.66 13 LYS B CA 1
ATOM 2525 C C . LYS B 1 13 ? -10.078 7.395 11.789 1 45.66 13 LYS B C 1
ATOM 2527 O O . LYS B 1 13 ? -10.773 6.914 12.688 1 45.66 13 LYS B O 1
ATOM 2532 N N . ASN B 1 14 ? -11.078 7.66 10.875 1 48.72 14 ASN B N 1
ATOM 2533 C CA . ASN B 1 14 ? -11.93 6.496 10.656 1 48.72 14 ASN B CA 1
ATOM 2534 C C . ASN B 1 14 ? -11.133 5.195 10.758 1 48.72 14 ASN B C 1
ATOM 2536 O O . ASN B 1 14 ? -10.062 5.066 10.156 1 48.72 14 ASN B O 1
ATOM 2540 N N . GLN B 1 15 ? -11.523 4.633 11.555 1 59 15 GLN B N 1
ATOM 2541 C CA . GLN B 1 15 ? -11.07 3.318 11.992 1 59 15 GLN B CA 1
ATOM 2542 C C . GLN B 1 15 ? -11 2.342 10.82 1 59 15 GLN B C 1
ATOM 2544 O O . GLN B 1 15 ? -12.008 2.102 10.148 1 59 15 GLN B O 1
ATOM 2549 N N . GLY B 1 16 ? -10.109 2.51 9.914 1 81.94 16 GLY B N 1
ATOM 2550 C CA . GLY B 1 16 ? -9.711 1.457 8.992 1 81.94 16 GLY B CA 1
ATOM 2551 C C . GLY B 1 16 ? -8.961 1.977 7.781 1 81.94 16 GLY B C 1
ATOM 2552 O O . GLY B 1 16 ? -8.195 1.237 7.156 1 81.94 16 GLY B O 1
ATOM 2553 N N . THR B 1 17 ? -9.219 3.27 7.441 1 90.31 17 THR B N 1
ATOM 2554 C CA . THR B 1 17 ? -8.461 3.936 6.387 1 90.31 17 THR B CA 1
ATOM 2555 C C . THR B 1 17 ? -7.969 5.301 6.855 1 90.31 17 THR B C 1
ATOM 2557 O O . THR B 1 17 ? -8.703 6.289 6.789 1 90.31 17 THR B O 1
ATOM 2560 N N . PRO B 1 18 ? -6.777 5.504 7.266 1 90.81 18 PRO B N 1
ATOM 2561 C CA . PRO B 1 18 ? -6.316 6.668 8.023 1 90.81 18 PRO B CA 1
ATOM 2562 C C . PRO B 1 18 ? -5.973 7.859 7.129 1 90.81 18 PRO B C 1
ATOM 2564 O O . PRO B 1 18 ? -4.793 8.125 6.883 1 90.81 18 PRO B O 1
ATOM 2567 N N . TYR B 1 19 ? -6.969 8.586 6.691 1 93.94 19 TYR B N 1
ATOM 2568 C CA . TYR B 1 19 ? -6.809 9.852 5.98 1 93.94 19 TYR B CA 1
ATOM 2569 C C . TYR B 1 19 ? -7.922 10.828 6.34 1 93.94 19 TYR B C 1
ATOM 2571 O O . TYR B 1 19 ? -8.93 10.438 6.938 1 93.94 19 TYR B O 1
ATOM 2579 N N . SER B 1 20 ? -7.711 12.102 6.074 1 93.12 20 SER B N 1
ATOM 2580 C CA . SER B 1 20 ? -8.734 13.117 6.289 1 93.12 20 SER B CA 1
ATOM 2581 C C . SER B 1 20 ? -8.648 14.219 5.234 1 93.12 20 SER B C 1
ATOM 2583 O O . SER B 1 20 ? -7.59 14.43 4.637 1 93.12 20 SER B O 1
ATOM 2585 N N . LEU B 1 21 ? -9.781 14.773 4.918 1 93.94 21 LEU B N 1
ATOM 2586 C CA . LEU B 1 21 ? -9.906 15.938 4.039 1 93.94 21 LEU B CA 1
ATOM 2587 C C . LEU B 1 21 ? -10.453 17.141 4.801 1 93.94 21 LEU B C 1
ATOM 2589 O O . LEU B 1 21 ? -11.469 17.016 5.5 1 93.94 21 LEU B O 1
ATOM 2593 N N . THR B 1 22 ? -9.758 18.203 4.75 1 92.94 22 THR B N 1
ATOM 2594 C CA . THR B 1 22 ? -10.203 19.391 5.453 1 92.94 22 THR B CA 1
ATOM 2595 C C . THR B 1 22 ? -10.211 20.594 4.52 1 92.94 22 THR B C 1
ATOM 2597 O O . THR B 1 22 ? -9.258 20.812 3.77 1 92.94 22 THR B O 1
ATOM 2600 N N . ARG B 1 23 ? -11.305 21.297 4.465 1 94.25 23 ARG B N 1
ATOM 2601 C CA . ARG B 1 23 ? -11.375 22.594 3.805 1 94.25 23 ARG B CA 1
ATOM 2602 C C . ARG B 1 23 ? -11.242 23.734 4.812 1 94.25 23 ARG B C 1
ATOM 2604 O O . ARG B 1 23 ? -11.961 23.766 5.816 1 94.25 23 ARG B O 1
ATOM 2611 N N . THR B 1 24 ? -10.375 24.625 4.656 1 93.38 24 THR B N 1
ATOM 2612 C CA . THR B 1 24 ? -10.172 25.766 5.539 1 93.38 24 THR B CA 1
ATOM 2613 C C . THR B 1 24 ? -10.391 27.078 4.789 1 93.38 24 THR B C 1
ATOM 2615 O O . THR B 1 24 ? -9.773 27.328 3.75 1 93.38 24 THR B O 1
ATOM 2618 N N . ILE B 1 25 ? -11.281 27.844 5.242 1 93.56 25 ILE B N 1
ATOM 2619 C CA . ILE B 1 25 ? -11.539 29.188 4.719 1 93.56 25 ILE B CA 1
ATOM 2620 C C . ILE B 1 25 ? -11.18 30.219 5.773 1 93.56 25 ILE B C 1
ATOM 2622 O O . ILE B 1 25 ? -11.766 30.25 6.859 1 93.56 25 ILE B O 1
ATOM 2626 N N . THR B 1 26 ? -10.273 31.016 5.496 1 91.94 26 THR B N 1
ATOM 2627 C CA . THR B 1 26 ? -9.844 32.094 6.387 1 91.94 26 THR B CA 1
ATOM 2628 C C . THR B 1 26 ? -10.438 33.438 5.949 1 91.94 26 THR B C 1
ATOM 2630 O O . THR B 1 26 ? -10.297 33.812 4.789 1 91.94 26 THR B O 1
ATOM 2633 N N . ARG B 1 27 ? -11.172 33.938 6.801 1 90.06 27 ARG B N 1
ATOM 2634 C CA . ARG B 1 27 ? -11.758 35.281 6.621 1 90.06 27 ARG B CA 1
ATOM 2635 C C . ARG B 1 27 ? -11.602 36.125 7.883 1 90.06 27 ARG B C 1
ATOM 2637 O O . ARG B 1 27 ? -11.711 35.594 9 1 90.06 27 ARG B O 1
ATOM 2644 N N . ASN B 1 28 ? -11.391 37.312 7.715 1 87 28 ASN B N 1
ATOM 2645 C CA . ASN B 1 28 ? -11.297 38.25 8.828 1 87 28 ASN B CA 1
ATOM 2646 C C . ASN B 1 28 ? -10.289 37.812 9.875 1 87 28 ASN B C 1
ATOM 2648 O O . ASN B 1 28 ? -10.57 37.812 11.07 1 87 28 ASN B O 1
ATOM 2652 N N . GLY B 1 29 ? -9.227 37.25 9.391 1 87.25 29 GLY B N 1
ATOM 2653 C CA . GLY B 1 29 ? -8.086 36.938 10.227 1 87.25 29 GLY B CA 1
ATOM 2654 C C . GLY B 1 29 ? -8.234 35.594 10.945 1 87.25 29 GLY B C 1
ATOM 2655 O O . GLY B 1 29 ? -7.41 35.25 11.789 1 87.25 29 GLY B O 1
ATOM 2656 N N . GLN B 1 30 ? -9.312 34.906 10.648 1 85.44 30 GLN B N 1
ATOM 2657 C CA . GLN B 1 30 ? -9.531 33.625 11.305 1 85.44 30 GLN B CA 1
ATOM 2658 C C . GLN B 1 30 ? -9.875 32.531 10.289 1 85.44 30 GLN B C 1
ATOM 2660 O O . GLN B 1 30 ? -10.523 32.812 9.281 1 85.44 30 GLN B O 1
ATOM 2665 N N . PRO B 1 31 ? -9.406 31.234 10.508 1 86.88 31 PRO B N 1
ATOM 2666 C CA . PRO B 1 31 ? -8.641 30.781 11.672 1 86.88 31 PRO B CA 1
ATOM 2667 C C . PRO B 1 31 ? -7.152 31.078 11.555 1 86.88 31 PRO B C 1
ATOM 2669 O O . PRO B 1 31 ? -6.652 31.328 10.453 1 86.88 31 PRO B O 1
ATOM 2672 N N . ASP B 1 32 ? -6.496 31.172 12.75 1 89.31 32 ASP B N 1
ATOM 2673 C CA . ASP B 1 32 ? -5.047 31.172 12.914 1 89.31 32 ASP B CA 1
ATOM 2674 C C . ASP B 1 32 ? -4.551 29.812 13.445 1 89.31 32 ASP B C 1
ATOM 2676 O O . ASP B 1 32 ? -4.77 29.484 14.609 1 89.31 32 ASP B O 1
ATOM 2680 N N . ILE B 1 33 ? -3.871 29.078 12.578 1 91 33 ILE B N 1
ATOM 2681 C CA . ILE B 1 33 ? -3.434 27.734 12.945 1 91 33 ILE B CA 1
ATOM 2682 C C . ILE B 1 33 ? -2.041 27.812 13.57 1 91 33 ILE B C 1
ATOM 2684 O O . ILE B 1 33 ? -1.049 28.016 12.859 1 91 33 ILE B O 1
ATOM 2688 N N . LEU B 1 34 ? -2.014 27.609 14.844 1 90.56 34 LEU B N 1
ATOM 2689 C CA . LEU B 1 34 ? -0.767 27.688 15.602 1 90.56 34 LEU B CA 1
ATOM 2690 C C . LEU B 1 34 ? 0.153 26.516 15.25 1 90.56 34 LEU B C 1
ATOM 2692 O O . LEU B 1 34 ? -0.293 25.516 14.688 1 90.56 34 LEU B O 1
ATOM 2696 N N . PHE B 1 35 ? 1.407 26.719 15.625 1 90.69 35 PHE B N 1
ATOM 2697 C CA . PHE B 1 35 ? 2.393 25.672 15.414 1 90.69 35 PHE B CA 1
ATOM 2698 C C . PHE B 1 35 ? 1.916 24.344 16.016 1 90.69 35 PHE B C 1
ATOM 2700 O O . PHE B 1 35 ? 1.448 24.312 17.156 1 90.69 35 PHE B O 1
ATOM 2707 N N . HIS B 1 36 ? 2.01 23.359 15.227 1 89.94 36 HIS B N 1
ATOM 2708 C CA . HIS B 1 36 ? 1.686 22 15.633 1 89.94 36 HIS B CA 1
ATOM 2709 C C . HIS B 1 36 ? 2.383 20.984 14.734 1 89.94 36 HIS B C 1
ATOM 2711 O O . HIS B 1 36 ? 3.102 21.359 13.805 1 89.94 36 HIS B O 1
ATOM 2717 N N . TRP B 1 37 ? 2.26 19.75 15.156 1 89.06 37 TRP B N 1
ATOM 2718 C CA . TRP B 1 37 ? 2.812 18.672 14.344 1 89.06 37 TRP B CA 1
ATOM 2719 C C . TRP B 1 37 ? 1.928 17.438 14.422 1 89.06 37 TRP B C 1
ATOM 2721 O O . TRP B 1 37 ? 1.044 17.344 15.281 1 89.06 37 TRP B O 1
ATOM 2731 N N . HIS B 1 38 ? 2.051 16.609 13.438 1 90 38 HIS B N 1
ATOM 2732 C CA . HIS B 1 38 ? 1.38 15.312 13.43 1 90 38 HIS B CA 1
ATOM 2733 C C . HIS B 1 38 ? 2.15 14.305 12.586 1 90 38 HIS B C 1
ATOM 2735 O O . HIS B 1 38 ? 3.111 14.664 11.898 1 90 38 HIS B O 1
ATOM 2741 N N . THR B 1 39 ? 1.762 13.062 12.711 1 91.56 39 THR B N 1
ATOM 2742 C CA . THR B 1 39 ? 2.494 11.977 12.078 1 91.56 39 THR B CA 1
ATOM 2743 C C . THR B 1 39 ? 2.014 11.766 10.641 1 91.56 39 THR B C 1
ATOM 2745 O O . THR B 1 39 ? 2.623 11.008 9.883 1 91.56 39 THR B O 1
ATOM 2748 N N . ASP B 1 40 ? 1.006 12.484 10.227 1 94.75 40 ASP B N 1
ATOM 2749 C CA . ASP B 1 40 ? 0.47 12.352 8.875 1 94.75 40 ASP B CA 1
ATOM 2750 C C . ASP B 1 40 ? 1.225 13.242 7.895 1 94.75 40 ASP B C 1
ATOM 2752 O O . ASP B 1 40 ? 1.777 14.273 8.289 1 94.75 40 ASP B O 1
ATOM 2756 N N . ILE B 1 41 ? 1.183 12.797 6.695 1 97.25 41 ILE B N 1
ATOM 2757 C CA . ILE B 1 41 ? 1.484 13.703 5.59 1 97.25 41 ILE B CA 1
ATOM 2758 C C . ILE B 1 41 ? 0.352 14.711 5.426 1 97.25 41 ILE B C 1
ATOM 2760 O O . ILE B 1 41 ? -0.816 14.391 5.66 1 97.25 41 ILE B O 1
ATOM 2764 N N . GLU B 1 42 ? 0.711 15.883 5.102 1 97.5 42 GLU B N 1
ATOM 2765 C CA . GLU B 1 42 ? -0.288 16.891 4.766 1 97.5 42 GLU B CA 1
ATOM 2766 C C . GLU B 1 42 ? 0.004 17.531 3.412 1 97.5 42 GLU B C 1
ATOM 2768 O O . GLU B 1 42 ? 1.058 18.141 3.223 1 97.5 42 GLU B O 1
ATOM 2773 N N . LEU B 1 43 ? -0.865 17.375 2.447 1 98.69 43 LEU B N 1
ATOM 2774 C CA . LEU B 1 43 ? -0.799 17.984 1.123 1 98.69 43 LEU B CA 1
ATOM 2775 C C . LEU B 1 43 ? -1.918 19 0.938 1 98.69 43 LEU B C 1
ATOM 2777 O O . LEU B 1 43 ? -3.098 18.672 1.072 1 98.69 43 LEU B O 1
ATOM 2781 N N . ILE B 1 44 ? -1.55 20.203 0.587 1 98.31 44 ILE B N 1
ATOM 2782 C CA . ILE B 1 44 ? -2.52 21.297 0.572 1 98.31 44 ILE B CA 1
ATOM 2783 C C . ILE B 1 44 ? -2.604 21.891 -0.832 1 98.31 44 ILE B C 1
ATOM 2785 O O . ILE B 1 44 ? -1.581 22.078 -1.493 1 98.31 44 ILE B O 1
ATOM 2789 N N . TYR B 1 45 ? -3.777 22.109 -1.321 1 98.75 45 TYR B N 1
ATOM 2790 C CA . TYR B 1 45 ? -4.004 22.906 -2.523 1 98.75 45 TYR B CA 1
ATOM 2791 C C . TYR B 1 45 ? -4.645 24.25 -2.178 1 98.75 45 TYR B C 1
ATOM 2793 O O . TYR B 1 45 ? -5.715 24.281 -1.562 1 98.75 45 TYR B O 1
ATOM 2801 N N . VAL B 1 46 ? -4.016 25.312 -2.564 1 98.38 46 VAL B N 1
ATOM 2802 C CA . VAL B 1 46 ? -4.523 26.656 -2.295 1 98.38 46 VAL B CA 1
ATOM 2803 C C . VAL B 1 46 ? -5.398 27.125 -3.455 1 98.38 46 VAL B C 1
ATOM 2805 O O . VAL B 1 46 ? -4.898 27.391 -4.551 1 98.38 46 VAL B O 1
ATOM 2808 N N . HIS B 1 47 ? -6.648 27.297 -3.215 1 97.62 47 HIS B N 1
ATOM 2809 C CA . HIS B 1 47 ? -7.594 27.688 -4.254 1 97.62 47 HIS B CA 1
ATOM 2810 C C . HIS B 1 47 ? -7.562 29.188 -4.488 1 97.62 47 HIS B C 1
ATOM 2812 O O . HIS B 1 47 ? -7.656 29.656 -5.629 1 97.62 47 HIS B O 1
ATOM 2818 N N . GLU B 1 48 ? -7.488 29.906 -3.324 1 97.19 48 GLU B N 1
ATOM 2819 C CA . GLU B 1 48 ? -7.609 31.359 -3.406 1 97.19 48 GLU B CA 1
ATOM 2820 C C . GLU B 1 48 ? -6.859 32.031 -2.266 1 97.19 48 GLU B C 1
ATOM 2822 O O . GLU B 1 48 ? -6.758 31.5 -1.166 1 97.19 48 GLU B O 1
ATOM 2827 N N . GLY B 1 49 ? -6.344 33.219 -2.609 1 96.94 49 GLY B N 1
ATOM 2828 C CA . GLY B 1 49 ? -5.828 34.125 -1.586 1 96.94 49 GLY B CA 1
ATOM 2829 C C . GLY B 1 49 ? -4.453 33.719 -1.083 1 96.94 49 GLY B C 1
ATOM 2830 O O . GLY B 1 49 ? -3.654 33.156 -1.83 1 96.94 49 GLY B O 1
ATOM 2831 N N . THR B 1 50 ? -4.164 34.25 0.162 1 97.44 50 THR B N 1
ATOM 2832 C CA . THR B 1 50 ? -2.82 34.062 0.699 1 97.44 50 THR B CA 1
ATOM 2833 C C . THR B 1 50 ? -2.859 33.906 2.215 1 97.44 50 THR B C 1
ATOM 2835 O O . THR B 1 50 ? -3.752 34.438 2.879 1 97.44 50 THR B O 1
ATOM 2838 N N . ALA B 1 51 ? -2.031 33.094 2.684 1 97.19 51 ALA B N 1
ATOM 2839 C CA . ALA B 1 51 ? -1.74 32.938 4.102 1 97.19 51 ALA B CA 1
ATOM 2840 C C . ALA B 1 51 ? -0.251 32.688 4.332 1 97.19 51 ALA B C 1
ATOM 2842 O O . ALA B 1 51 ? 0.471 32.312 3.408 1 97.19 51 ALA B O 1
ATOM 2843 N N . GLN B 1 52 ? 0.173 33 5.527 1 96.88 52 GLN B N 1
ATOM 2844 C CA . GLN B 1 52 ? 1.577 32.781 5.859 1 96.88 52 GLN B CA 1
ATOM 2845 C C . GLN B 1 52 ? 1.799 31.391 6.43 1 96.88 52 GLN B C 1
ATOM 2847 O O . GLN B 1 52 ? 1.241 31.047 7.477 1 96.88 52 GLN B O 1
ATOM 2852 N N . PHE B 1 53 ? 2.609 30.609 5.707 1 96.94 53 PHE B N 1
ATOM 2853 C CA . PHE B 1 53 ? 2.953 29.266 6.145 1 96.94 53 PHE B CA 1
ATOM 2854 C C . PHE B 1 53 ? 4.324 29.25 6.809 1 96.94 53 PHE B C 1
ATOM 2856 O O . PHE B 1 53 ? 5.254 29.906 6.34 1 96.94 53 PHE B O 1
ATOM 2863 N N . HIS B 1 54 ? 4.375 28.625 7.898 1 94.88 54 HIS B N 1
ATOM 2864 C CA . HIS B 1 54 ? 5.641 28.297 8.547 1 94.88 54 HIS B CA 1
ATOM 2865 C C . HIS B 1 54 ? 5.832 26.781 8.648 1 94.88 54 HIS B C 1
ATOM 2867 O O . HIS B 1 54 ? 5.035 26.094 9.289 1 94.88 54 HIS B O 1
ATOM 2873 N N . ILE B 1 55 ? 6.848 26.266 7.984 1 94.44 55 ILE B N 1
ATOM 2874 C CA . ILE B 1 55 ? 7.184 24.844 8.047 1 94.44 55 ILE B CA 1
ATOM 2875 C C . ILE B 1 55 ? 8.641 24.688 8.461 1 94.44 55 ILE B C 1
ATOM 2877 O O . ILE B 1 55 ? 9.555 25.031 7.711 1 94.44 55 ILE B O 1
ATOM 2881 N N . ASP B 1 56 ? 8.812 24.125 9.602 1 88.88 56 ASP B N 1
ATOM 2882 C CA . ASP B 1 56 ? 10.133 24.078 10.203 1 88.88 56 ASP B CA 1
ATOM 2883 C C . ASP B 1 56 ? 10.812 25.438 10.188 1 88.88 56 ASP B C 1
ATOM 2885 O O . ASP B 1 56 ? 10.312 26.391 10.789 1 88.88 56 ASP B O 1
ATOM 2889 N N . TYR B 1 57 ? 11.812 25.625 9.359 1 83.62 57 TYR B N 1
ATOM 2890 C CA . TYR B 1 57 ? 12.539 26.891 9.398 1 83.62 57 TYR B CA 1
ATOM 2891 C C . TYR B 1 57 ? 12.172 27.766 8.211 1 83.62 57 TYR B C 1
ATOM 2893 O O . TYR B 1 57 ? 12.68 28.891 8.078 1 83.62 57 TYR B O 1
ATOM 2901 N N . ASP B 1 58 ? 11.234 27.312 7.465 1 89.19 58 ASP B N 1
ATOM 2902 C CA . ASP B 1 58 ? 10.844 28.062 6.277 1 89.19 58 ASP B CA 1
ATOM 2903 C C . ASP B 1 58 ? 9.531 28.812 6.504 1 89.19 58 ASP B C 1
ATOM 2905 O O . ASP B 1 58 ? 8.633 28.297 7.172 1 89.19 58 ASP B O 1
ATOM 2909 N N . TYR B 1 59 ? 9.5 30.016 6.023 1 92.31 59 TYR B N 1
ATOM 2910 C CA . TYR B 1 59 ? 8.25 30.766 6.012 1 92.31 59 TYR B CA 1
ATOM 2911 C C . TYR B 1 59 ? 7.992 31.375 4.641 1 92.31 59 TYR B C 1
ATOM 2913 O O . TYR B 1 59 ? 8.922 31.828 3.967 1 92.31 59 TYR B O 1
ATOM 2921 N N . PHE B 1 60 ? 6.816 31.312 4.215 1 96.75 60 PHE B N 1
ATOM 2922 C CA . PHE B 1 60 ? 6.426 31.859 2.926 1 96.75 60 PHE B CA 1
ATOM 2923 C C . PHE B 1 60 ? 4.938 32.188 2.902 1 96.75 60 PHE B C 1
ATOM 2925 O O . PHE B 1 60 ? 4.168 31.641 3.695 1 96.75 60 PHE B O 1
ATOM 2932 N N . ASN B 1 61 ? 4.594 33.125 2.049 1 98 61 ASN B N 1
ATOM 2933 C CA . ASN B 1 61 ? 3.188 33.406 1.798 1 98 61 ASN B CA 1
ATOM 2934 C C . ASN B 1 61 ? 2.643 32.594 0.628 1 98 61 ASN B C 1
ATOM 2936 O O . ASN B 1 61 ? 3.223 32.594 -0.459 1 98 61 ASN B O 1
ATOM 2940 N N . SER B 1 62 ? 1.553 31.922 0.891 1 98 62 SER B N 1
ATOM 2941 C CA . SER B 1 62 ? 0.959 31.109 -0.161 1 98 62 SER B CA 1
ATOM 2942 C C . SER B 1 62 ? 0.292 31.969 -1.226 1 98 62 SER B C 1
ATOM 2944 O O . SER B 1 62 ? -0.044 33.125 -0.971 1 98 62 SER B O 1
ATOM 2946 N N . GLU B 1 63 ? 0.162 31.438 -2.426 1 98.19 63 GLU B N 1
ATOM 2947 C CA . GLU B 1 63 ? -0.583 32 -3.545 1 98.19 63 GLU B CA 1
ATOM 2948 C C . GLU B 1 63 ? -1.558 30.984 -4.133 1 98.19 63 GLU B C 1
ATOM 2950 O O . GLU B 1 63 ? -1.367 29.781 -3.984 1 98.19 63 GLU B O 1
ATOM 2955 N N . ALA B 1 64 ? -2.592 31.547 -4.797 1 98.25 64 ALA B N 1
ATOM 2956 C CA . ALA B 1 64 ? -3.537 30.656 -5.465 1 98.25 64 ALA B CA 1
ATOM 2957 C C . ALA B 1 64 ? -2.816 29.734 -6.434 1 98.25 64 ALA B C 1
ATOM 2959 O O . ALA B 1 64 ? -1.972 30.172 -7.219 1 98.25 64 ALA B O 1
ATOM 2960 N N . GLY B 1 65 ? -3.145 28.469 -6.297 1 98.62 65 GLY B N 1
ATOM 2961 C CA . GLY B 1 65 ? -2.537 27.469 -7.172 1 98.62 65 GLY B CA 1
ATOM 2962 C C . GLY B 1 65 ? -1.381 26.734 -6.527 1 98.62 65 GLY B C 1
ATOM 2963 O O . GLY B 1 65 ? -0.952 25.688 -7.02 1 98.62 65 GLY B O 1
ATOM 2964 N N . ASP B 1 66 ? -0.892 27.219 -5.418 1 98.81 66 ASP B N 1
ATOM 2965 C CA . ASP B 1 66 ? 0.222 26.562 -4.746 1 98.81 66 ASP B CA 1
ATOM 2966 C C . ASP B 1 66 ? -0.18 25.172 -4.242 1 98.81 66 ASP B C 1
ATOM 2968 O O . ASP B 1 66 ? -1.31 24.969 -3.791 1 98.81 66 ASP B O 1
ATOM 2972 N N . ILE B 1 67 ? 0.718 24.25 -4.406 1 98.94 67 ILE B N 1
ATOM 2973 C CA . ILE B 1 67 ? 0.64 22.969 -3.715 1 98.94 67 ILE B CA 1
ATOM 2974 C C . ILE B 1 67 ? 1.669 22.938 -2.588 1 98.94 67 ILE B C 1
ATOM 2976 O O . ILE B 1 67 ? 2.873 23.047 -2.834 1 98.94 67 ILE B O 1
ATOM 2980 N N . ILE B 1 68 ? 1.187 22.828 -1.397 1 98.88 68 ILE B N 1
ATOM 2981 C CA . ILE B 1 68 ? 2.076 22.859 -0.242 1 98.88 68 ILE B CA 1
ATOM 2982 C C . ILE B 1 68 ? 2.209 21.453 0.338 1 98.88 68 ILE B C 1
ATOM 2984 O O . ILE B 1 68 ? 1.207 20.766 0.54 1 98.88 68 ILE B O 1
ATOM 2988 N N . LEU B 1 69 ? 3.438 21.047 0.548 1 98.81 69 LEU B N 1
ATOM 2989 C CA . LEU B 1 69 ? 3.756 19.688 1.005 1 98.81 69 LEU B CA 1
ATOM 2990 C C . LEU B 1 69 ? 4.387 19.719 2.393 1 98.81 69 LEU B C 1
ATOM 2992 O O . LEU B 1 69 ? 5.391 20.406 2.607 1 98.81 69 LEU B O 1
ATOM 2996 N N . ILE B 1 70 ? 3.826 18.984 3.314 1 97.75 70 ILE B N 1
ATOM 2997 C CA . ILE B 1 70 ? 4.332 18.906 4.68 1 97.75 70 ILE B CA 1
ATOM 2998 C C . ILE B 1 70 ? 4.566 17.453 5.074 1 97.75 70 ILE B C 1
ATOM 3000 O O . ILE B 1 70 ? 3.633 16.641 5.066 1 97.75 70 ILE B O 1
ATOM 3004 N N . ARG B 1 71 ? 5.777 17.078 5.422 1 97.06 71 ARG B N 1
ATOM 3005 C CA . ARG B 1 71 ? 6.117 15.711 5.793 1 97.06 71 ARG B CA 1
ATOM 3006 C C . ARG B 1 71 ? 5.598 15.375 7.184 1 97.06 71 ARG B C 1
ATOM 3008 O O . ARG B 1 71 ? 5.242 16.266 7.957 1 97.06 71 ARG B O 1
ATOM 3015 N N . PRO B 1 72 ? 5.621 14.07 7.504 1 95.06 72 PRO B N 1
ATOM 3016 C CA . PRO B 1 72 ? 5.293 13.711 8.883 1 95.06 72 PRO B CA 1
ATOM 3017 C C . PRO B 1 72 ? 6.242 14.336 9.898 1 95.06 72 PRO B C 1
ATOM 3019 O O . PRO B 1 72 ? 7.441 14.461 9.641 1 95.06 72 PRO B O 1
ATOM 3022 N N . ASN B 1 73 ? 5.695 14.805 10.961 1 90.88 73 ASN B N 1
ATOM 3023 C CA . ASN B 1 73 ? 6.43 15.266 12.133 1 90.88 73 ASN B CA 1
ATOM 3024 C C . ASN B 1 73 ? 7.02 16.656 11.914 1 90.88 73 ASN B C 1
ATOM 3026 O O . ASN B 1 73 ? 7.703 17.188 12.797 1 90.88 73 ASN B O 1
ATOM 3030 N N . ALA B 1 74 ? 6.75 17.234 10.836 1 92.69 74 ALA B N 1
ATOM 3031 C CA . ALA B 1 74 ? 7.211 18.609 10.609 1 92.69 74 ALA B CA 1
ATOM 3032 C C . ALA B 1 74 ? 6.367 19.609 11.398 1 92.69 74 ALA B C 1
ATOM 3034 O O . ALA B 1 74 ? 5.141 19.516 11.422 1 92.69 74 ALA B O 1
ATOM 3035 N N . LEU B 1 75 ? 7.094 20.469 12.047 1 91.38 75 LEU B N 1
ATOM 3036 C CA . LEU B 1 75 ? 6.414 21.578 12.719 1 91.38 75 LEU B CA 1
ATOM 3037 C C . LEU B 1 75 ? 5.91 22.594 11.703 1 91.38 75 LEU B C 1
ATOM 3039 O O . LEU B 1 75 ? 6.625 22.953 10.766 1 91.38 75 LEU B O 1
ATOM 3043 N N . HIS B 1 76 ? 4.637 23 11.859 1 94.06 76 HIS B N 1
ATOM 3044 C CA . HIS B 1 76 ? 4.125 23.953 10.891 1 94.06 76 HIS B CA 1
ATOM 3045 C C . HIS B 1 76 ? 2.959 24.75 11.469 1 94.06 76 HIS B C 1
ATOM 3047 O O . HIS B 1 76 ? 2.375 24.359 12.477 1 94.06 76 HIS B O 1
ATOM 3053 N N . SER B 1 77 ? 2.688 25.891 10.906 1 93.38 77 SER B N 1
ATOM 3054 C CA . SER B 1 77 ? 1.595 26.797 11.25 1 93.38 77 SER B CA 1
ATOM 3055 C C . SER B 1 77 ? 1.105 27.562 10.016 1 93.38 77 SER B C 1
ATOM 3057 O O . SER B 1 77 ? 1.779 27.578 8.984 1 93.38 77 SER B O 1
ATOM 3059 N N . ILE B 1 78 ? -0.059 28 10.086 1 94.94 78 ILE B N 1
ATOM 3060 C CA . ILE B 1 78 ? -0.67 28.797 9.023 1 94.94 78 ILE B CA 1
ATOM 3061 C C . ILE B 1 78 ? -1.323 30.031 9.625 1 94.94 78 ILE B C 1
ATOM 3063 O O . ILE B 1 78 ? -2.252 29.922 10.43 1 94.94 78 ILE B O 1
ATOM 3067 N N . HIS B 1 79 ? -0.891 31.219 9.203 1 93.5 79 HIS B N 1
ATOM 3068 C CA . HIS B 1 79 ? -1.36 32.469 9.797 1 93.5 79 HIS B CA 1
ATOM 3069 C C . HIS B 1 79 ? -2.039 33.344 8.758 1 93.5 79 HIS B C 1
ATOM 3071 O O . HIS B 1 79 ? -1.559 33.469 7.625 1 93.5 79 HIS B O 1
ATOM 3077 N N . PRO B 1 80 ? -3.117 33.906 9.125 1 94.31 80 PRO B N 1
ATOM 3078 C CA . PRO B 1 80 ? -3.736 34.875 8.227 1 94.31 80 PRO B CA 1
ATOM 3079 C C . PRO B 1 80 ? -2.854 36.094 7.984 1 94.31 80 PRO B C 1
ATOM 3081 O O . PRO B 1 80 ? -2.045 36.469 8.844 1 94.31 80 PRO B O 1
ATOM 3084 N N . ILE B 1 81 ? -2.951 36.625 6.875 1 94.56 81 ILE B N 1
ATOM 3085 C CA . ILE B 1 81 ? -2.303 37.906 6.547 1 94.56 81 ILE B CA 1
ATOM 3086 C C . ILE B 1 81 ? -3.338 39 6.535 1 94.56 81 ILE B C 1
ATOM 3088 O O . ILE B 1 81 ? -4.133 39.125 5.598 1 94.56 81 ILE B O 1
ATOM 3092 N N . GLU B 1 82 ? -3.207 39.781 7.566 1 88.81 82 GLU B N 1
ATOM 3093 C CA . GLU B 1 82 ? -4.195 40.844 7.715 1 88.81 82 GLU B CA 1
ATOM 3094 C C . GLU B 1 82 ? -5.613 40.312 7.586 1 88.81 82 GLU B C 1
ATOM 3096 O O . GLU B 1 82 ? -5.973 39.312 8.234 1 88.81 82 GLU B O 1
ATOM 3101 N N . ASN B 1 83 ? -6.492 40.969 6.789 1 88.12 83 ASN B N 1
ATOM 3102 C CA . ASN B 1 83 ? -7.875 40.531 6.609 1 88.12 83 ASN B CA 1
ATOM 3103 C C . ASN B 1 83 ? -8.086 39.906 5.238 1 88.12 83 ASN B C 1
ATOM 3105 O O . ASN B 1 83 ? -9.219 39.875 4.738 1 88.12 83 ASN B O 1
ATOM 3109 N N . ARG B 1 84 ? -7.012 39.375 4.684 1 92.94 84 ARG B N 1
ATOM 3110 C CA . ARG B 1 84 ? -7.109 38.75 3.367 1 92.94 84 ARG B CA 1
ATOM 3111 C C . ARG B 1 84 ? -7.777 37.375 3.455 1 92.94 84 ARG B C 1
ATOM 3113 O O . ARG B 1 84 ? -7.555 36.625 4.414 1 92.94 84 ARG B O 1
ATOM 3120 N N . ARG B 1 85 ? -8.469 37.156 2.451 1 94 85 ARG B N 1
ATOM 3121 C CA . ARG B 1 85 ? -9.148 35.844 2.369 1 94 85 ARG B CA 1
ATOM 3122 C C . ARG B 1 85 ? -8.195 34.75 1.9 1 94 85 ARG B C 1
ATOM 3124 O O . ARG B 1 85 ? -7.301 35.031 1.095 1 94 85 ARG B O 1
ATOM 3131 N N . HIS B 1 86 ? -8.367 33.594 2.453 1 95.81 86 HIS B N 1
ATOM 3132 C CA . HIS B 1 86 ? -7.609 32.406 2.064 1 95.81 86 HIS B CA 1
ATOM 3133 C C . HIS B 1 86 ? -8.484 31.156 2.088 1 95.81 86 HIS B C 1
ATOM 3135 O O . HIS B 1 86 ? -9.242 30.938 3.035 1 95.81 86 HIS B O 1
ATOM 3141 N N . TYR B 1 87 ? -8.438 30.438 0.959 1 95.81 87 TYR B N 1
ATOM 3142 C CA . TYR B 1 87 ? -9.234 29.219 0.787 1 95.81 87 TYR B CA 1
ATOM 3143 C C . TYR B 1 87 ? -8.359 28.062 0.314 1 95.81 87 TYR B C 1
ATOM 3145 O O . TYR B 1 87 ? -7.746 28.141 -0.753 1 95.81 87 TYR B O 1
ATOM 3153 N N . MET B 1 88 ? -8.312 26.984 1.204 1 96.56 88 MET B N 1
ATOM 3154 C CA . MET B 1 88 ? -7.453 25.859 0.867 1 96.56 88 MET B CA 1
ATOM 3155 C C . MET B 1 88 ? -8.117 24.531 1.242 1 96.56 88 MET B C 1
ATOM 3157 O O . MET B 1 88 ? -8.984 24.5 2.113 1 96.56 88 MET B O 1
ATOM 3161 N N . ASP B 1 89 ? -7.742 23.453 0.495 1 96.12 89 ASP B N 1
ATOM 3162 C CA . ASP B 1 89 ? -8.078 22.078 0.841 1 96.12 89 ASP B CA 1
ATOM 3163 C C . ASP B 1 89 ? -6.828 21.281 1.219 1 96.12 89 ASP B C 1
ATOM 3165 O O . ASP B 1 89 ? -5.781 21.422 0.581 1 96.12 89 ASP B O 1
ATOM 3169 N N . ALA B 1 90 ? -6.957 20.5 2.314 1 97.06 90 ALA B N 1
ATOM 3170 C CA . ALA B 1 90 ? -5.824 19.703 2.775 1 97.06 90 ALA B CA 1
ATOM 3171 C C . ALA B 1 90 ? -6.18 18.219 2.803 1 97.06 90 ALA B C 1
ATOM 3173 O O . ALA B 1 90 ? -7.285 17.844 3.201 1 97.06 90 ALA B O 1
ATOM 3174 N N . LEU B 1 91 ? -5.336 17.438 2.275 1 96.56 91 LEU B N 1
ATOM 3175 C CA . LEU B 1 91 ? -5.359 15.992 2.434 1 96.56 91 LEU B CA 1
ATOM 3176 C C . LEU B 1 91 ? -4.309 15.539 3.445 1 96.56 91 LEU B C 1
ATOM 3178 O O . LEU B 1 91 ? -3.111 15.742 3.234 1 96.56 91 LEU B O 1
ATOM 3182 N N . ASN B 1 92 ? -4.707 14.977 4.562 1 96.19 92 ASN B N 1
ATOM 3183 C CA . ASN B 1 92 ? -3.826 14.336 5.531 1 96.19 92 ASN B CA 1
ATOM 3184 C C . ASN B 1 92 ? -3.953 12.812 5.488 1 96.19 92 ASN B C 1
ATOM 3186 O O . ASN B 1 92 ? -5.059 12.281 5.363 1 96.19 92 ASN B O 1
ATOM 3190 N N . PHE B 1 93 ? -2.844 12.133 5.508 1 95.31 93 PHE B N 1
ATOM 3191 C CA . PHE B 1 93 ? -2.941 10.68 5.539 1 95.31 93 PHE B CA 1
ATOM 3192 C C . PHE B 1 93 ? -1.706 10.062 6.184 1 95.31 93 PHE B C 1
ATOM 3194 O O . PHE B 1 93 ? -0.613 10.633 6.105 1 95.31 93 PHE B O 1
ATOM 3201 N N . HIS B 1 94 ? -1.917 8.953 6.812 1 93.81 94 HIS B N 1
ATOM 3202 C CA . HIS B 1 94 ? -0.816 8.195 7.402 1 93.81 94 HIS B CA 1
ATOM 3203 C C . HIS B 1 94 ? -0.063 7.402 6.34 1 93.81 94 HIS B C 1
ATOM 3205 O O . HIS B 1 94 ? -0.677 6.801 5.457 1 93.81 94 HIS B O 1
ATOM 3211 N N . LEU B 1 95 ? 1.255 7.266 6.465 1 95.5 95 LEU B N 1
ATOM 3212 C CA . LEU B 1 95 ? 2.092 6.645 5.441 1 95.5 95 LEU B CA 1
ATOM 3213 C C . LEU B 1 95 ? 1.819 5.148 5.348 1 95.5 95 LEU B C 1
ATOM 3215 O O . LEU B 1 95 ? 2.203 4.504 4.371 1 95.5 95 LEU B O 1
ATOM 3219 N N . ASP B 1 96 ? 1.12 4.586 6.297 1 92.69 96 ASP B N 1
ATOM 3220 C CA . ASP B 1 96 ? 0.794 3.164 6.25 1 92.69 96 ASP B CA 1
ATOM 3221 C C . ASP B 1 96 ? -0.18 2.861 5.117 1 92.69 96 ASP B C 1
ATOM 3223 O O . ASP B 1 96 ? -0.303 1.711 4.688 1 92.69 96 ASP B O 1
ATOM 3227 N N . LEU B 1 97 ? -0.894 3.838 4.703 1 94.69 97 LEU B N 1
ATOM 3228 C CA . LEU B 1 97 ? -1.733 3.641 3.525 1 94.69 97 LEU B CA 1
ATOM 3229 C C . LEU B 1 97 ? -0.889 3.277 2.309 1 94.69 97 LEU B C 1
ATOM 3231 O O . LEU B 1 97 ? -1.41 2.76 1.317 1 94.69 97 LEU B O 1
ATOM 3235 N N . MET B 1 98 ? 0.441 3.557 2.426 1 95.75 98 MET B N 1
ATOM 3236 C CA . MET B 1 98 ? 1.354 3.258 1.327 1 95.75 98 MET B CA 1
ATOM 3237 C C . MET B 1 98 ? 2.336 2.158 1.721 1 95.75 98 MET B C 1
ATOM 3239 O O . MET B 1 98 ? 3.314 1.911 1.012 1 95.75 98 MET B O 1
ATOM 3243 N N . GLY B 1 99 ? 2.172 1.588 2.869 1 93.31 99 GLY B N 1
ATOM 3244 C CA . GLY B 1 99 ? 2.982 0.452 3.277 1 93.31 99 GLY B CA 1
ATOM 3245 C C . GLY B 1 99 ? 4.195 0.85 4.094 1 93.31 99 GLY B C 1
ATOM 3246 O O . GLY B 1 99 ? 5.25 0.219 3.998 1 93.31 99 GLY B O 1
ATOM 3247 N N . TYR B 1 100 ? 4.098 1.881 4.809 1 93.5 100 TYR B N 1
ATOM 3248 C CA . TYR B 1 100 ? 5.188 2.332 5.672 1 93.5 100 TYR B CA 1
ATOM 3249 C C . TYR B 1 100 ? 5.648 1.212 6.598 1 93.5 100 TYR B C 1
ATOM 3251 O O . TYR B 1 100 ? 6.852 0.991 6.762 1 93.5 100 TYR B O 1
ATOM 3259 N N . SER B 1 101 ? 4.758 0.435 7.16 1 90 101 SER B N 1
ATOM 3260 C CA . SER B 1 101 ? 5.078 -0.552 8.188 1 90 101 SER B CA 1
ATOM 3261 C C . SER B 1 101 ? 5.434 -1.898 7.566 1 90 101 SER B C 1
ATOM 3263 O O . SER B 1 101 ? 5.785 -2.844 8.273 1 90 101 SER B O 1
ATOM 3265 N N . THR B 1 102 ? 5.34 -2.029 6.277 1 87.69 102 THR B N 1
ATOM 3266 C CA . THR B 1 102 ? 5.57 -3.311 5.621 1 87.69 102 THR B CA 1
ATOM 3267 C C . THR B 1 102 ? 7.066 -3.594 5.5 1 87.69 102 THR B C 1
ATOM 3269 O O . THR B 1 102 ? 7.469 -4.734 5.266 1 87.69 102 THR B O 1
ATOM 3272 N N . MET B 1 103 ? 7.941 -2.627 5.551 1 85.19 103 MET B N 1
ATOM 3273 C CA . MET B 1 103 ? 9.398 -2.713 5.539 1 85.19 103 MET B CA 1
ATOM 3274 C C . MET B 1 103 ? 9.898 -3.271 4.215 1 85.19 103 MET B C 1
ATOM 3276 O O . MET B 1 103 ? 10.875 -4.023 4.18 1 85.19 103 MET B O 1
ATOM 3280 N N . ASP B 1 104 ? 9.141 -3.031 3.162 1 88.44 104 ASP B N 1
ATOM 3281 C CA . ASP B 1 104 ? 9.641 -3.316 1.82 1 88.44 104 ASP B CA 1
ATOM 3282 C C . ASP B 1 104 ? 10.586 -2.215 1.339 1 88.44 104 ASP B C 1
ATOM 3284 O O . ASP B 1 104 ? 10.93 -1.311 2.102 1 88.44 104 ASP B O 1
ATOM 3288 N N . GLN B 1 105 ? 11.023 -2.314 0.204 1 90.56 105 GLN B N 1
ATOM 3289 C CA . GLN B 1 105 ? 12.016 -1.374 -0.301 1 90.56 105 GLN B CA 1
ATOM 3290 C C . GLN B 1 105 ? 11.461 0.048 -0.326 1 90.56 105 GLN B C 1
ATOM 3292 O O . GLN B 1 105 ? 12.18 1.003 -0.012 1 90.56 105 GLN B O 1
ATOM 3297 N N . THR B 1 106 ? 10.219 0.186 -0.712 1 94.19 106 THR B N 1
ATOM 3298 C CA . THR B 1 106 ? 9.586 1.499 -0.722 1 94.19 106 THR B CA 1
ATOM 3299 C C . THR B 1 106 ? 9.609 2.121 0.671 1 94.19 106 THR B C 1
ATOM 3301 O O . THR B 1 106 ? 9.914 3.305 0.824 1 94.19 106 THR B O 1
ATOM 3304 N N . SER B 1 107 ? 9.227 1.315 1.65 1 94.19 107 SER B N 1
ATOM 3305 C CA . SER 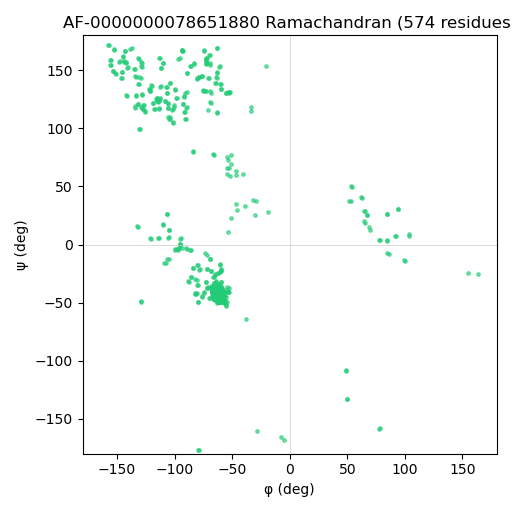B 1 107 ? 9.211 1.767 3.039 1 94.19 107 SER B CA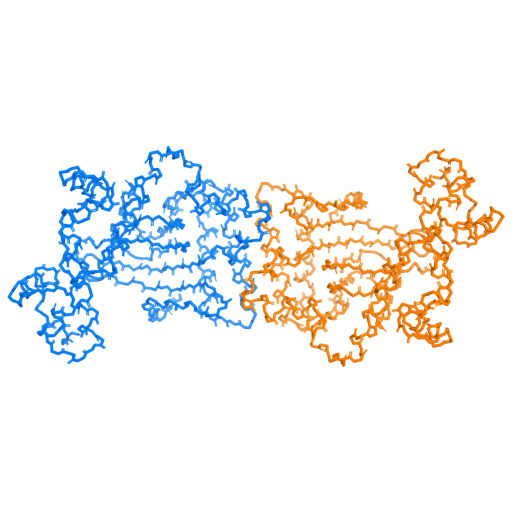 1
ATOM 3306 C C . SER B 1 107 ? 10.602 2.174 3.504 1 94.19 107 SER B C 1
ATOM 3308 O O . SER B 1 107 ? 10.797 3.281 4.008 1 94.19 107 SER B O 1
ATOM 3310 N N . ILE B 1 108 ? 11.539 1.402 3.219 1 94 108 ILE B N 1
ATOM 3311 C CA . ILE B 1 108 ? 12.891 1.572 3.748 1 94 108 ILE B CA 1
ATOM 3312 C C . ILE B 1 108 ? 13.578 2.732 3.035 1 94 108 ILE B C 1
ATOM 3314 O O . ILE B 1 108 ? 14.219 3.574 3.676 1 94 108 ILE B O 1
ATOM 3318 N N . ASP B 1 109 ? 13.406 2.83 1.786 1 95.19 109 ASP B N 1
ATOM 3319 C CA . ASP B 1 109 ? 14.188 3.775 0.994 1 95.19 109 ASP B CA 1
ATOM 3320 C C . ASP B 1 109 ? 13.539 5.156 0.991 1 95.19 109 ASP B C 1
ATOM 3322 O O . ASP B 1 109 ? 14.227 6.172 0.874 1 95.19 109 ASP B O 1
ATOM 3326 N N . TYR B 1 110 ? 12.219 5.176 1.148 1 97.5 110 TYR B N 1
ATOM 3327 C CA . TYR B 1 110 ? 11.57 6.449 0.854 1 97.5 110 TYR B CA 1
ATOM 3328 C C . TYR B 1 110 ? 10.664 6.879 2.002 1 97.5 110 TYR B C 1
ATOM 3330 O O . TYR B 1 110 ? 10.734 8.016 2.469 1 97.5 110 TYR B O 1
ATOM 3338 N N . LEU B 1 111 ? 9.797 5.98 2.492 1 97.62 111 LEU B N 1
ATOM 3339 C CA . LEU B 1 111 ? 8.758 6.383 3.436 1 97.62 111 LEU B CA 1
ATOM 3340 C C . LEU B 1 111 ? 9.344 6.594 4.828 1 97.62 111 LEU B C 1
ATOM 3342 O O . LEU B 1 111 ? 9.023 7.582 5.496 1 97.62 111 LEU B O 1
ATOM 3346 N N . GLN B 1 112 ? 10.18 5.695 5.281 1 95.44 112 GLN B N 1
ATOM 3347 C CA . GLN B 1 112 ? 10.797 5.844 6.594 1 95.44 112 GLN B CA 1
ATOM 3348 C C . GLN B 1 112 ? 11.703 7.074 6.641 1 95.44 112 GLN B C 1
ATOM 3350 O O . GLN B 1 112 ? 11.625 7.871 7.578 1 95.44 112 GLN B O 1
ATOM 3355 N N . PRO B 1 113 ? 12.516 7.289 5.629 1 96.06 113 PRO B N 1
ATOM 3356 C CA . PRO B 1 113 ? 13.336 8.5 5.629 1 96.06 113 PRO B CA 1
ATOM 3357 C C . PRO B 1 113 ? 12.5 9.781 5.609 1 96.06 113 PRO B C 1
ATOM 3359 O O . PRO B 1 113 ? 12.891 10.789 6.199 1 96.06 113 PRO B O 1
ATOM 3362 N N . LEU B 1 114 ? 11.406 9.719 4.934 1 96.75 114 LEU B N 1
ATOM 3363 C CA . LEU B 1 114 ? 10.508 10.867 4.926 1 96.75 114 LEU B CA 1
ATOM 3364 C C . LEU B 1 114 ? 9.898 11.094 6.305 1 96.75 114 LEU B C 1
ATOM 3366 O O . LEU B 1 114 ? 9.789 12.234 6.766 1 96.75 114 LEU B O 1
ATOM 3370 N N . TYR B 1 115 ? 9.547 10.016 6.938 1 94.19 115 TYR B N 1
ATOM 3371 C CA . TYR B 1 115 ? 8.945 10.062 8.266 1 94.19 115 TYR B CA 1
ATOM 3372 C C . TYR B 1 115 ? 9.945 10.57 9.305 1 94.19 115 TYR B C 1
ATOM 3374 O O . TYR B 1 115 ? 9.578 11.328 10.203 1 94.19 115 TYR B O 1
ATOM 3382 N N . ASN B 1 116 ? 11.195 10.203 9.117 1 90.62 116 ASN B N 1
ATOM 3383 C CA . ASN B 1 116 ? 12.195 10.484 10.141 1 90.62 116 ASN B CA 1
ATOM 3384 C C . ASN B 1 116 ? 12.969 11.766 9.844 1 90.62 116 ASN B C 1
ATOM 3386 O O . ASN B 1 116 ? 13.891 12.133 10.57 1 90.62 116 ASN B O 1
ATOM 3390 N N . GLY B 1 117 ? 12.711 12.367 8.781 1 91.75 117 GLY B N 1
ATOM 3391 C CA . GLY B 1 117 ? 13.281 13.672 8.492 1 91.75 117 GLY B CA 1
ATOM 3392 C C . GLY B 1 117 ? 14.594 13.602 7.73 1 91.75 117 GLY B C 1
ATOM 3393 O O . GLY B 1 117 ? 15.289 14.602 7.59 1 91.75 117 GLY B O 1
ATOM 3394 N N . GLN B 1 118 ? 14.914 12.398 7.332 1 93.25 118 GLN B N 1
ATOM 3395 C CA . GLN B 1 118 ? 16.078 12.266 6.473 1 93.25 118 GLN B CA 1
ATOM 3396 C C . GLN B 1 118 ? 15.797 12.781 5.066 1 93.25 118 GLN B C 1
ATOM 3398 O O . GLN B 1 118 ? 16.703 13.234 4.363 1 93.25 118 GLN B O 1
ATOM 3403 N N . LEU B 1 119 ? 14.57 12.625 4.645 1 96.19 119 LEU B N 1
ATOM 3404 C CA . LEU B 1 119 ? 14.039 13.266 3.443 1 96.19 119 LEU B CA 1
ATOM 3405 C C . LEU B 1 119 ? 13 14.32 3.801 1 96.19 119 LEU B C 1
ATOM 3407 O O . LEU B 1 119 ? 12.391 14.266 4.871 1 96.19 119 LEU B O 1
ATOM 3411 N N . ASP B 1 120 ? 12.906 15.297 2.916 1 96.44 120 ASP B N 1
ATOM 3412 C CA . ASP B 1 120 ? 11.898 16.344 3.076 1 96.44 120 ASP B CA 1
ATOM 3413 C C . ASP B 1 120 ? 11.328 16.766 1.725 1 96.44 120 ASP B C 1
ATOM 3415 O O . ASP B 1 120 ? 11.852 16.375 0.676 1 96.44 120 ASP B O 1
ATOM 3419 N N . PHE B 1 121 ? 10.242 17.484 1.824 1 97.81 121 PHE B N 1
ATOM 3420 C CA . PHE B 1 121 ? 9.625 18.016 0.616 1 97.81 121 PHE B CA 1
ATOM 3421 C C . PHE B 1 121 ? 10.188 19.391 0.272 1 97.81 121 PHE B C 1
ATOM 3423 O O . PHE B 1 121 ? 10.578 20.141 1.162 1 97.81 121 PHE B O 1
ATOM 3430 N N . VAL B 1 122 ? 10.25 19.641 -0.986 1 97.5 122 VAL B N 1
ATOM 3431 C CA . VAL B 1 122 ? 10.125 21.031 -1.392 1 97.5 122 VAL B CA 1
ATOM 3432 C C . VAL B 1 122 ? 8.75 21.562 -0.998 1 97.5 122 VAL B C 1
ATOM 3434 O O . VAL B 1 122 ? 7.73 21.125 -1.539 1 97.5 122 VAL B O 1
ATOM 3437 N N . HIS B 1 123 ? 8.711 22.453 -0.134 1 97.75 123 HIS B N 1
ATOM 3438 C CA . HIS B 1 123 ? 7.5 22.766 0.621 1 97.75 123 HIS B CA 1
ATOM 3439 C C . HIS B 1 123 ? 6.422 23.344 -0.283 1 97.75 123 HIS B C 1
ATOM 3441 O O . HIS B 1 123 ? 5.23 23.234 0.013 1 97.75 123 HIS B O 1
ATOM 3447 N N . VAL B 1 124 ? 6.832 24 -1.369 1 98.38 124 VAL B N 1
ATOM 3448 C CA . VAL B 1 124 ? 5.832 24.625 -2.229 1 98.38 124 VAL B CA 1
ATOM 3449 C C . VAL B 1 124 ? 6.125 24.297 -3.689 1 98.38 124 VAL B C 1
ATOM 3451 O O . VAL B 1 124 ? 7.266 24.406 -4.145 1 98.38 124 VAL B O 1
ATOM 3454 N N . ILE B 1 125 ? 5.137 23.812 -4.367 1 98.75 125 ILE B N 1
ATOM 3455 C CA . ILE B 1 125 ? 5.168 23.656 -5.82 1 98.75 125 ILE B CA 1
ATOM 3456 C C . ILE B 1 125 ? 4.301 24.719 -6.473 1 98.75 125 ILE B C 1
ATOM 3458 O O . ILE B 1 125 ? 3.088 24.781 -6.25 1 98.75 125 ILE B O 1
ATOM 3462 N N . LYS B 1 126 ? 4.898 25.516 -7.312 1 98.62 126 LYS B N 1
ATOM 3463 C CA . LYS B 1 126 ? 4.184 26.594 -7.988 1 98.62 126 LYS B CA 1
ATOM 3464 C C . LYS B 1 126 ? 3.715 26.156 -9.375 1 98.62 126 LYS B C 1
ATOM 3466 O O . LYS B 1 126 ? 4.266 25.234 -9.961 1 98.62 126 LYS B O 1
ATOM 3471 N N . PRO B 1 127 ? 2.748 26.844 -9.953 1 98.38 127 PRO B N 1
ATOM 3472 C CA . PRO B 1 127 ? 2.131 26.422 -11.219 1 98.38 127 PRO B CA 1
ATOM 3473 C C . PRO B 1 127 ? 3.133 26.344 -12.367 1 98.38 127 PRO B C 1
ATOM 3475 O O . PRO B 1 127 ? 2.926 25.594 -13.32 1 98.38 127 PRO B O 1
ATOM 3478 N N . ASN B 1 128 ? 4.219 27.047 -12.312 1 98.06 128 ASN B N 1
ATOM 3479 C CA . ASN B 1 128 ? 5.172 27.078 -13.422 1 98.06 128 ASN B CA 1
ATOM 3480 C C . ASN B 1 128 ? 6.289 26.062 -13.227 1 98.06 128 ASN B C 1
ATOM 3482 O O . ASN B 1 128 ? 7.234 26.016 -14.016 1 98.06 128 ASN B O 1
ATOM 3486 N N . GLN B 1 129 ? 6.203 25.281 -12.242 1 98.5 129 GLN B N 1
ATOM 3487 C CA . GLN B 1 129 ? 7.27 24.344 -11.922 1 98.5 129 GLN B CA 1
ATOM 3488 C C . GLN B 1 129 ? 7.012 22.984 -12.555 1 98.5 129 GLN B C 1
ATOM 3490 O O . GLN B 1 129 ? 5.898 22.703 -13.008 1 98.5 129 GLN B O 1
ATOM 3495 N N . PRO B 1 130 ? 7.992 22.125 -12.594 1 98.5 130 PRO B N 1
ATOM 3496 C CA . PRO B 1 130 ? 7.91 20.859 -13.328 1 98.5 130 PRO B CA 1
ATOM 3497 C C . PRO B 1 130 ? 6.77 19.969 -12.836 1 98.5 130 PRO B C 1
ATOM 3499 O O . PRO B 1 130 ? 6.586 19.797 -11.633 1 98.5 130 PRO B O 1
ATOM 3502 N N . ALA B 1 131 ? 6.008 19.422 -13.766 1 98.62 131 ALA B N 1
ATOM 3503 C CA . ALA B 1 131 ? 4.977 18.406 -13.562 1 98.62 131 ALA B CA 1
ATOM 3504 C C . ALA B 1 131 ? 3.826 18.953 -12.727 1 98.62 131 ALA B C 1
ATOM 3506 O O . ALA B 1 131 ? 3.021 18.188 -12.188 1 98.62 131 ALA B O 1
ATOM 3507 N N . TYR B 1 132 ? 3.689 20.25 -12.625 1 98.81 132 TYR B N 1
ATOM 3508 C CA . TYR B 1 132 ? 2.668 20.875 -11.797 1 98.81 132 TYR B CA 1
ATOM 3509 C C . TYR B 1 132 ? 1.276 20.391 -12.18 1 98.81 132 TYR B C 1
ATOM 3511 O O . TYR B 1 132 ? 0.487 20 -11.32 1 98.81 132 TYR B O 1
ATOM 3519 N N . THR B 1 133 ? 0.966 20.375 -13.406 1 98.75 133 THR B N 1
ATOM 3520 C CA . THR B 1 133 ? -0.375 20.031 -13.859 1 98.75 133 THR B CA 1
ATOM 3521 C C . THR B 1 133 ? -0.724 18.594 -13.477 1 98.75 133 THR B C 1
ATOM 3523 O O . THR B 1 133 ? -1.826 18.328 -13 1 98.75 133 THR B O 1
ATOM 3526 N N . ASP B 1 134 ? 0.221 17.703 -13.695 1 98.75 134 ASP B N 1
ATOM 3527 C CA . ASP B 1 134 ? 0.001 16.297 -13.359 1 98.75 134 ASP B CA 1
ATOM 3528 C C . ASP B 1 134 ? -0.154 16.109 -11.852 1 98.75 134 ASP B C 1
ATOM 3530 O O . ASP B 1 134 ? -1.026 15.359 -11.406 1 98.75 134 ASP B O 1
ATOM 3534 N N . ILE B 1 135 ? 0.675 16.766 -11.109 1 98.88 135 ILE B N 1
ATOM 3535 C CA . ILE B 1 135 ? 0.645 16.656 -9.656 1 98.88 135 ILE B CA 1
ATOM 3536 C C . ILE B 1 135 ? -0.664 17.234 -9.117 1 98.88 135 ILE B C 1
ATOM 3538 O O . ILE B 1 135 ? -1.321 16.625 -8.273 1 98.88 135 ILE B O 1
ATOM 3542 N N . ARG B 1 136 ? -1.027 18.359 -9.641 1 98.88 136 ARG B N 1
ATOM 3543 C CA . ARG B 1 136 ? -2.279 18.984 -9.227 1 98.88 136 ARG B CA 1
ATOM 3544 C C . ARG B 1 136 ? -3.469 18.078 -9.523 1 98.88 136 ARG B C 1
ATOM 3546 O O . ARG B 1 136 ? -4.328 17.875 -8.664 1 98.88 136 ARG B O 1
ATOM 3553 N N . GLN B 1 137 ? -3.523 17.609 -10.68 1 98.75 137 GLN B N 1
ATOM 3554 C CA . GLN B 1 137 ? -4.629 16.734 -11.078 1 98.75 137 GLN B CA 1
ATOM 3555 C C . GLN B 1 137 ? -4.695 15.5 -10.195 1 98.75 137 GLN B C 1
ATOM 3557 O O . GLN B 1 137 ? -5.77 15.109 -9.734 1 98.75 137 GLN B O 1
ATOM 3562 N N . CYS B 1 138 ? -3.59 14.906 -10 1 98.75 138 CYS B N 1
ATOM 3563 C CA . CYS B 1 138 ? -3.533 13.711 -9.164 1 98.75 138 CYS B CA 1
ATOM 3564 C C . CYS B 1 138 ? -4 14.016 -7.75 1 98.75 138 CYS B C 1
ATOM 3566 O O . CYS B 1 138 ? -4.781 13.25 -7.172 1 98.75 138 CYS B O 1
ATOM 3568 N N . LEU B 1 139 ? -3.537 15.109 -7.199 1 98.81 139 LEU B N 1
ATOM 3569 C CA . LEU B 1 139 ? -3.916 15.516 -5.848 1 98.81 139 LEU B CA 1
ATOM 3570 C C . LEU B 1 139 ? -5.418 15.75 -5.754 1 98.81 139 LEU B C 1
ATOM 3572 O O . LEU B 1 139 ? -6.078 15.227 -4.855 1 98.81 139 LEU B O 1
ATOM 3576 N N . LEU B 1 140 ? -5.93 16.469 -6.684 1 98.25 140 LEU B N 1
ATOM 3577 C CA . LEU B 1 140 ? -7.355 16.781 -6.66 1 98.25 140 LEU B CA 1
ATOM 3578 C C . LEU B 1 140 ? -8.195 15.531 -6.883 1 98.25 140 LEU B C 1
ATOM 3580 O O . LEU B 1 140 ? -9.242 15.367 -6.254 1 98.25 140 LEU B O 1
ATOM 3584 N N . ASP B 1 141 ? -7.773 14.688 -7.746 1 98.06 141 ASP B N 1
ATOM 3585 C CA . ASP B 1 141 ? -8.461 13.414 -7.949 1 98.06 141 ASP B CA 1
ATOM 3586 C C . ASP B 1 141 ? -8.445 12.578 -6.676 1 98.06 141 ASP B C 1
ATOM 3588 O O . ASP B 1 141 ? -9.438 11.922 -6.344 1 98.06 141 ASP B O 1
ATOM 3592 N N . THR B 1 142 ? -7.324 12.57 -6.027 1 98.25 142 THR B N 1
ATOM 3593 C CA . THR B 1 142 ? -7.215 11.836 -4.77 1 98.25 142 THR B CA 1
ATOM 3594 C C . THR B 1 142 ? -8.227 12.359 -3.752 1 98.25 142 THR B C 1
ATOM 3596 O O . THR B 1 142 ? -8.922 11.57 -3.102 1 98.25 142 THR B O 1
ATOM 3599 N N . MET B 1 143 ? -8.32 13.656 -3.652 1 96.81 143 MET B N 1
ATOM 3600 C CA . MET B 1 143 ? -9.266 14.266 -2.723 1 96.81 143 MET B CA 1
ATOM 3601 C C . MET B 1 143 ? -10.703 13.922 -3.096 1 96.81 143 MET B C 1
ATOM 3603 O O . MET B 1 143 ? -11.516 13.625 -2.223 1 96.81 143 MET B O 1
ATOM 3607 N N . LYS B 1 144 ? -10.961 13.922 -4.348 1 96.81 144 LYS B N 1
ATOM 3608 C CA . LYS B 1 144 ? -12.297 13.57 -4.816 1 96.81 144 LYS B CA 1
ATOM 3609 C C . LYS B 1 144 ? -12.648 12.133 -4.457 1 96.81 144 LYS B C 1
ATOM 3611 O O . LYS B 1 144 ? -13.75 11.852 -3.982 1 96.81 144 LYS B O 1
ATOM 3616 N N . ILE B 1 145 ? -11.75 11.266 -4.688 1 96.5 145 ILE B N 1
ATOM 3617 C CA . ILE B 1 145 ? -11.938 9.859 -4.359 1 96.5 145 ILE B CA 1
ATOM 3618 C C . ILE B 1 145 ? -12.227 9.711 -2.867 1 96.5 145 ILE B C 1
ATOM 3620 O O . ILE B 1 145 ? -13.172 9.023 -2.473 1 96.5 145 ILE B O 1
ATOM 3624 N N . GLY B 1 146 ? -11.375 10.367 -2.057 1 94.12 146 GLY B N 1
ATOM 3625 C CA . GLY B 1 146 ? -11.547 10.305 -0.615 1 94.12 146 GLY B CA 1
ATOM 3626 C C . GLY B 1 146 ? -12.828 10.945 -0.135 1 94.12 146 GLY B C 1
ATOM 3627 O O . GLY B 1 146 ? -13.359 10.586 0.916 1 94.12 146 GLY B O 1
ATOM 3628 N N . TYR B 1 147 ? -13.297 11.852 -0.894 1 93.31 147 TYR B N 1
ATOM 3629 C CA . TYR B 1 147 ? -14.516 12.555 -0.522 1 93.31 147 TYR B CA 1
ATOM 3630 C C . TYR B 1 147 ? -15.75 11.727 -0.846 1 93.31 147 TYR B C 1
ATOM 3632 O O . TYR B 1 147 ? -16.641 11.555 -0.001 1 93.31 147 TYR B O 1
ATOM 3640 N N . TYR B 1 148 ? -15.875 11.195 -2.043 1 93.5 148 TYR B N 1
ATOM 3641 C CA . TYR B 1 148 ? -17.078 10.5 -2.488 1 93.5 148 TYR B CA 1
ATOM 3642 C C . TYR B 1 148 ? -17.109 9.07 -1.951 1 93.5 148 TYR B C 1
ATOM 3644 O O . TYR B 1 148 ? -18.188 8.516 -1.717 1 93.5 148 TYR B O 1
ATOM 3652 N N . ARG B 1 149 ? -15.969 8.445 -1.836 1 93.56 149 ARG B N 1
ATOM 3653 C CA . ARG B 1 149 ? -15.828 7.117 -1.249 1 93.56 149 ARG B CA 1
ATOM 3654 C C . ARG B 1 149 ? -16.75 6.117 -1.925 1 93.56 149 ARG B C 1
ATOM 3656 O O . ARG B 1 149 ? -17.5 5.406 -1.251 1 93.56 149 ARG B O 1
ATOM 3663 N N . THR B 1 150 ? -16.75 6.062 -3.188 1 95.12 150 THR B N 1
ATOM 3664 C CA . THR B 1 150 ? -17.516 5.051 -3.91 1 95.12 150 THR B CA 1
ATOM 3665 C C . THR B 1 150 ? -17 3.652 -3.58 1 95.12 150 THR B C 1
ATOM 3667 O O . THR B 1 150 ? -15.984 3.5 -2.906 1 95.12 150 THR B O 1
ATOM 3670 N N . LYS B 1 151 ? -17.703 2.615 -3.973 1 96.19 151 LYS B N 1
ATOM 3671 C CA . LYS B 1 151 ? -17.344 1.236 -3.652 1 96.19 151 LYS B CA 1
ATOM 3672 C C . LYS B 1 151 ? -15.906 0.943 -4.039 1 96.19 151 LYS B C 1
ATOM 3674 O O . LYS B 1 151 ? -15.453 1.317 -5.121 1 96.19 151 LYS B O 1
ATOM 3679 N N . TYR B 1 152 ? -15.18 0.373 -3.168 1 97 152 TYR B N 1
ATOM 3680 C CA . TYR B 1 152 ? -13.797 -0.051 -3.322 1 97 152 TYR B CA 1
ATOM 3681 C C . TYR B 1 152 ? -12.875 1.15 -3.482 1 97 152 TYR B C 1
ATOM 3683 O O . TYR B 1 152 ? -11.812 1.05 -4.105 1 97 152 TYR B O 1
ATOM 3691 N N . PHE B 1 153 ? -13.234 2.318 -2.994 1 96.38 153 PHE B N 1
ATOM 3692 C CA . PHE B 1 153 ? -12.469 3.543 -3.184 1 96.38 153 PHE B CA 1
ATOM 3693 C C . PHE B 1 153 ? -11.086 3.424 -2.5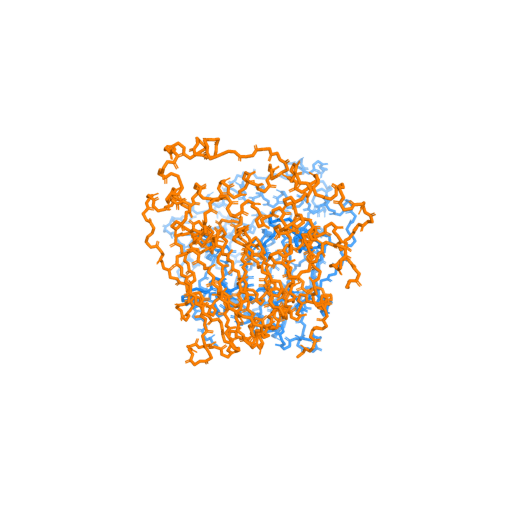51 1 96.38 153 PHE B C 1
ATOM 3695 O O . PHE B 1 153 ? -10.148 4.125 -2.945 1 96.38 153 PHE B O 1
ATOM 3702 N N . GLU B 1 154 ? -10.992 2.521 -1.541 1 96.44 154 GLU B N 1
ATOM 3703 C CA . GLU B 1 154 ? -9.711 2.375 -0.847 1 96.44 154 GLU B CA 1
ATOM 3704 C C . GLU B 1 154 ? -8.602 1.99 -1.815 1 96.44 154 GLU B C 1
ATOM 3706 O O . GLU B 1 154 ? -7.473 2.479 -1.698 1 96.44 154 GLU B O 1
ATOM 3711 N N . PHE B 1 155 ? -8.914 1.137 -2.791 1 98 155 PHE B N 1
ATOM 3712 C CA . PHE B 1 155 ? -7.93 0.766 -3.805 1 98 155 PHE B CA 1
ATOM 3713 C C . PHE B 1 155 ? -7.559 1.969 -4.664 1 98 155 PHE B C 1
ATOM 3715 O O . PHE B 1 155 ? -6.383 2.176 -4.973 1 98 155 PHE B O 1
ATOM 3722 N N . GLN B 1 156 ? -8.555 2.725 -5.031 1 98.06 156 GLN B N 1
ATOM 3723 C CA . GLN B 1 156 ? -8.297 3.902 -5.855 1 98.06 156 GLN B CA 1
ATOM 3724 C C . GLN B 1 156 ? -7.488 4.945 -5.094 1 98.06 156 GLN B C 1
ATOM 3726 O O . GLN B 1 156 ? -6.598 5.582 -5.664 1 98.06 156 GLN B O 1
ATOM 3731 N N . LEU B 1 157 ? -7.867 5.125 -3.844 1 97.75 157 LEU B N 1
ATOM 3732 C CA . LEU B 1 157 ? -7.141 6.066 -3 1 97.75 157 LEU B CA 1
ATOM 3733 C C . LEU B 1 157 ? -5.664 5.691 -2.916 1 97.75 157 LEU B C 1
ATOM 3735 O O . LEU B 1 157 ? -4.793 6.527 -3.164 1 97.75 157 LEU B O 1
ATOM 3739 N N . LYS B 1 158 ? -5.367 4.438 -2.637 1 98 158 LYS B N 1
ATOM 3740 C CA . LYS B 1 158 ? -3.99 3.961 -2.541 1 98 158 LYS B CA 1
ATOM 3741 C C . LYS B 1 158 ? -3.273 4.07 -3.885 1 98 158 LYS B C 1
ATOM 3743 O O . LYS B 1 158 ? -2.088 4.402 -3.936 1 98 158 LYS B O 1
ATOM 3748 N N . SER B 1 159 ? -4.027 3.797 -4.949 1 98.62 159 SER B N 1
ATOM 3749 C CA . SER B 1 159 ? -3.467 3.938 -6.289 1 98.62 159 SER B CA 1
ATOM 3750 C C . SER B 1 159 ? -3.02 5.371 -6.555 1 98.62 159 SER B C 1
ATOM 3752 O O . SER B 1 159 ? -1.878 5.605 -6.961 1 98.62 159 SER B O 1
ATOM 3754 N N . GLN B 1 160 ? -3.846 6.293 -6.234 1 98.62 160 GLN B N 1
ATOM 3755 C CA . GLN B 1 160 ? -3.559 7.695 -6.516 1 98.62 160 GLN B CA 1
ATOM 3756 C C . GLN B 1 160 ? -2.455 8.227 -5.605 1 98.62 160 GLN B C 1
ATOM 3758 O O . GLN B 1 160 ? -1.625 9.031 -6.031 1 98.62 160 GLN B O 1
ATOM 3763 N N . LEU B 1 161 ? -2.455 7.785 -4.359 1 98.62 161 LEU B N 1
ATOM 3764 C CA . LEU B 1 161 ? -1.401 8.211 -3.443 1 98.62 161 LEU B CA 1
ATOM 3765 C C . LEU B 1 161 ? -0.034 7.754 -3.941 1 98.62 161 LEU B C 1
ATOM 3767 O O . LEU B 1 161 ? 0.925 8.531 -3.93 1 98.62 161 LEU B O 1
ATOM 3771 N N . ASN B 1 162 ? 0.068 6.535 -4.383 1 98.69 162 ASN B N 1
ATOM 3772 C CA . ASN B 1 162 ? 1.33 6.039 -4.926 1 98.69 162 ASN B CA 1
ATOM 3773 C C . ASN B 1 162 ? 1.725 6.785 -6.195 1 98.69 162 ASN B C 1
ATOM 3775 O O . ASN B 1 162 ? 2.9 7.094 -6.402 1 98.69 162 ASN B O 1
ATOM 3779 N N . GLN B 1 163 ? 0.734 7.059 -7.039 1 98.75 163 GLN B N 1
ATOM 3780 C CA . GLN B 1 163 ? 1.004 7.84 -8.242 1 98.75 163 GLN B CA 1
ATOM 3781 C C . GLN B 1 163 ? 1.509 9.234 -7.895 1 98.75 163 GLN B C 1
ATOM 3783 O O . GLN B 1 163 ? 2.438 9.742 -8.523 1 98.75 163 GLN B O 1
ATOM 3788 N N . LEU B 1 164 ? 0.913 9.836 -6.906 1 98.88 164 LEU B N 1
ATOM 3789 C CA . LEU B 1 164 ? 1.314 11.172 -6.461 1 98.88 164 LEU B CA 1
ATOM 3790 C C . LEU B 1 164 ? 2.76 11.164 -5.977 1 98.88 164 LEU B C 1
ATOM 3792 O O . LEU B 1 164 ? 3.549 12.031 -6.359 1 98.88 164 LEU B O 1
ATOM 3796 N N . PHE B 1 165 ? 3.148 10.188 -5.188 1 98.88 165 PHE B N 1
ATOM 3797 C CA . PHE B 1 165 ? 4.5 10.109 -4.648 1 98.88 165 PHE B CA 1
ATOM 3798 C C . PHE B 1 165 ? 5.512 9.828 -5.758 1 98.88 165 PHE B C 1
ATOM 3800 O O . PHE B 1 165 ? 6.625 10.359 -5.738 1 98.88 165 PHE B O 1
ATOM 3807 N N . TYR B 1 166 ? 5.102 9.023 -6.727 1 98.75 166 TYR B N 1
ATOM 3808 C CA . TYR B 1 166 ? 5.969 8.836 -7.883 1 98.75 166 TYR B CA 1
ATOM 3809 C C . TYR B 1 166 ? 6.289 10.164 -8.547 1 98.75 166 TYR B C 1
ATOM 3811 O O . TYR B 1 166 ? 7.457 10.477 -8.805 1 98.75 166 TYR B O 1
ATOM 3819 N N . LEU B 1 167 ? 5.23 10.961 -8.828 1 98.81 167 LEU B N 1
ATOM 3820 C CA . LEU B 1 167 ? 5.402 12.25 -9.5 1 98.81 167 LEU B CA 1
ATOM 3821 C C . LEU B 1 167 ? 6.285 13.18 -8.672 1 98.81 167 LEU B C 1
ATOM 3823 O O . LEU B 1 167 ? 7.145 13.875 -9.219 1 98.81 167 LEU B O 1
ATOM 3827 N N . LEU B 1 168 ? 6.113 13.211 -7.324 1 98.88 168 LEU B N 1
ATOM 3828 C CA . LEU B 1 168 ? 6.895 14.086 -6.457 1 98.88 168 LEU B CA 1
ATOM 3829 C C . LEU B 1 168 ? 8.367 13.688 -6.457 1 98.88 168 LEU B C 1
ATOM 3831 O O . LEU B 1 168 ? 9.242 14.539 -6.594 1 98.88 168 LEU B O 1
ATOM 3835 N N . PHE B 1 169 ? 8.625 12.375 -6.301 1 98.69 169 PHE B N 1
ATOM 3836 C CA . PHE B 1 169 ? 10 11.891 -6.285 1 98.69 169 PHE B CA 1
ATOM 3837 C C . PHE B 1 169 ? 10.656 12.086 -7.648 1 98.69 169 PHE B C 1
ATOM 3839 O O . PHE B 1 169 ? 11.773 12.586 -7.738 1 98.69 169 PHE B O 1
ATOM 3846 N N . GLU B 1 170 ? 9.953 11.758 -8.68 1 98.31 170 GLU B N 1
ATOM 3847 C CA . GLU B 1 170 ? 10.484 11.781 -10.039 1 98.31 170 GLU B CA 1
ATOM 3848 C C . GLU B 1 170 ? 10.859 13.195 -10.461 1 98.31 170 GLU B C 1
ATOM 3850 O O . GLU B 1 170 ? 11.82 13.391 -11.211 1 98.31 170 GLU B O 1
ATOM 3855 N N . ASN B 1 171 ? 10.141 14.148 -9.961 1 98.62 171 ASN B N 1
ATOM 3856 C CA . ASN B 1 171 ? 10.344 15.516 -10.43 1 98.62 171 ASN B CA 1
ATOM 3857 C C . ASN B 1 171 ? 11.102 16.359 -9.398 1 98.62 171 ASN B C 1
ATOM 3859 O O . ASN B 1 171 ? 11.094 17.578 -9.469 1 98.62 171 ASN B O 1
ATOM 3863 N N . GLY B 1 172 ? 11.68 15.758 -8.406 1 98.19 172 GLY B N 1
ATOM 3864 C CA . GLY B 1 172 ? 12.656 16.391 -7.543 1 98.19 172 GLY B CA 1
ATOM 3865 C C . GLY B 1 172 ? 12.031 17.188 -6.41 1 98.19 172 GLY B C 1
ATOM 3866 O O . GLY B 1 172 ? 12.641 18.125 -5.887 1 98.19 172 GLY B O 1
ATOM 3867 N N . TYR B 1 173 ? 10.828 16.828 -6.004 1 98.69 173 TYR B N 1
ATOM 3868 C CA . TYR B 1 173 ? 10.18 17.594 -4.945 1 98.69 173 TYR B CA 1
ATOM 3869 C C . TYR B 1 173 ? 10.414 16.953 -3.584 1 98.69 173 TYR B C 1
ATOM 3871 O O . TYR B 1 173 ? 9.891 17.406 -2.568 1 98.69 173 TYR B O 1
ATOM 3879 N N . VAL B 1 174 ? 11.141 15.836 -3.527 1 98.44 174 VAL B N 1
ATOM 3880 C CA . VAL B 1 174 ? 11.648 15.203 -2.312 1 98.44 174 VAL B CA 1
ATOM 3881 C C . VAL B 1 174 ? 13.18 15.258 -2.305 1 98.44 174 VAL B C 1
ATOM 3883 O O . VAL B 1 174 ? 13.828 14.781 -3.24 1 98.44 174 VAL B O 1
ATOM 3886 N N . ILE B 1 175 ? 13.672 15.844 -1.267 1 97.12 175 ILE B N 1
ATOM 3887 C CA . ILE B 1 175 ? 15.109 16.094 -1.236 1 97.12 175 ILE B CA 1
ATOM 3888 C C . ILE B 1 175 ? 15.695 15.555 0.069 1 97.12 175 ILE B C 1
ATOM 3890 O O . ILE B 1 175 ? 14.977 15.398 1.062 1 97.12 175 ILE B O 1
ATOM 3894 N N . SER B 1 176 ? 16.938 15.211 0.01 1 95.25 176 SER B N 1
ATOM 3895 C CA . SER B 1 176 ? 17.641 14.82 1.235 1 95.25 176 SER B CA 1
ATOM 3896 C C . SER B 1 176 ? 17.828 16.016 2.166 1 95.25 176 SER B C 1
ATOM 3898 O O . SER B 1 176 ? 18.141 17.109 1.714 1 95.25 176 SER B O 1
ATOM 3900 N N . LYS B 1 177 ? 17.469 15.773 3.361 1 87.25 177 LYS B N 1
ATOM 3901 C CA . LYS B 1 177 ? 17.672 16.797 4.387 1 87.25 177 LYS B CA 1
ATOM 3902 C C . LYS B 1 177 ? 18.906 16.484 5.227 1 87.25 177 LYS B C 1
ATOM 3904 O O . LYS B 1 177 ? 19.031 15.398 5.777 1 87.25 177 LYS B O 1
ATOM 3909 N N . GLU B 1 178 ? 19.953 17.172 5.008 1 78.38 178 GLU B N 1
ATOM 3910 C CA . GLU B 1 178 ? 21.141 17.016 5.836 1 78.38 178 GLU B CA 1
ATOM 3911 C C . GLU B 1 178 ? 20.891 17.469 7.273 1 78.38 178 GLU B C 1
ATOM 3913 O O . GLU B 1 178 ? 20.812 18.656 7.555 1 78.38 178 GLU B O 1
ATOM 3918 N N . GLN B 1 179 ? 20.25 16.641 7.926 1 73.69 179 GLN B N 1
ATOM 3919 C CA . GLN B 1 179 ? 20 17.031 9.312 1 73.69 179 GLN B CA 1
ATOM 3920 C C . GLN B 1 179 ? 21.078 16.5 10.242 1 73.69 179 GLN B C 1
ATOM 3922 O O . GLN B 1 179 ? 21.359 15.297 10.25 1 73.69 179 GLN B O 1
ATOM 3927 N N . THR B 1 180 ? 21.688 17.484 10.891 1 77.06 180 THR B N 1
ATOM 3928 C CA . THR B 1 180 ? 22.656 17.094 11.906 1 77.06 180 THR B CA 1
ATOM 3929 C C . THR B 1 180 ? 21.938 16.453 13.102 1 77.06 180 THR B C 1
ATOM 3931 O O . THR B 1 180 ? 20.734 16.625 13.281 1 77.06 180 THR B O 1
ATOM 3934 N N . LEU B 1 181 ? 22.625 15.68 13.758 1 82.19 181 LEU B N 1
ATOM 3935 C CA . LEU B 1 181 ? 22.109 15.078 14.977 1 82.19 181 LEU B CA 1
ATOM 3936 C C . LEU B 1 181 ? 21.578 16.156 15.93 1 82.19 181 LEU B C 1
ATOM 3938 O O . LEU B 1 181 ? 20.547 15.969 16.578 1 82.19 181 LEU B O 1
ATOM 3942 N N . GLU B 1 182 ? 22.266 17.25 15.945 1 82.25 182 GLU B N 1
ATOM 3943 C CA . GLU B 1 182 ? 21.859 18.359 16.797 1 82.25 182 GLU B CA 1
ATOM 3944 C C . GLU B 1 182 ? 20.531 18.969 16.344 1 82.25 182 GLU B C 1
ATOM 3946 O O . GLU B 1 182 ? 19.688 19.297 17.156 1 82.25 182 GLU B O 1
ATOM 3951 N N . GLY B 1 183 ? 20.469 19.094 15.109 1 82.25 183 GLY B N 1
ATOM 3952 C CA . GLY B 1 183 ? 19.219 19.594 14.555 1 82.25 183 GLY B CA 1
ATOM 3953 C C . GLY B 1 183 ? 18.031 18.703 14.852 1 82.25 183 GLY B C 1
ATOM 3954 O O . GLY B 1 183 ? 16.969 19.188 15.242 1 82.25 183 GLY B O 1
ATOM 3955 N N . TYR B 1 184 ? 18.281 17.484 14.727 1 83.19 184 TYR B N 1
ATOM 3956 C CA . TYR B 1 184 ? 17.25 16.5 15.008 1 83.19 184 TYR B CA 1
ATOM 3957 C C . TYR B 1 184 ? 16.812 16.578 16.469 1 83.19 184 TYR B C 1
ATOM 3959 O O . TYR B 1 184 ? 15.609 16.531 16.766 1 83.19 184 TYR B O 1
ATOM 3967 N N . ARG B 1 185 ? 17.75 16.656 17.344 1 85.62 185 ARG B N 1
ATOM 3968 C CA . ARG B 1 185 ? 17.469 16.719 18.766 1 85.62 185 ARG B CA 1
ATOM 3969 C C . ARG B 1 185 ? 16.688 17.969 19.125 1 85.62 185 ARG B C 1
ATOM 3971 O O . ARG B 1 185 ? 15.781 17.938 19.969 1 85.62 185 ARG B O 1
ATOM 3978 N N . LYS B 1 186 ? 17.016 19.016 18.562 1 87.81 186 LYS B N 1
ATOM 3979 C CA . LYS B 1 186 ? 16.312 20.266 18.797 1 87.81 186 LYS B CA 1
ATOM 3980 C C . LYS B 1 186 ? 14.859 20.203 18.344 1 87.81 186 LYS B C 1
ATOM 3982 O O . LYS B 1 186 ? 13.961 20.672 19.047 1 87.81 186 LYS B O 1
ATOM 3987 N N . GLU B 1 187 ? 14.695 19.609 17.219 1 87.06 187 GLU B N 1
ATOM 3988 C CA . GLU B 1 187 ? 13.336 19.422 16.719 1 87.06 187 GLU B CA 1
ATOM 3989 C C . GLU B 1 187 ? 12.508 18.547 17.656 1 87.06 187 GLU B C 1
ATOM 3991 O O . GLU B 1 187 ? 11.336 18.844 17.906 1 87.06 187 GLU B O 1
ATOM 3996 N N . GLU B 1 188 ? 13.133 17.562 18.109 1 90 188 GLU B N 1
ATOM 3997 C CA . GLU B 1 188 ? 12.461 16.656 19.047 1 90 188 GLU B CA 1
ATOM 3998 C C . GLU B 1 188 ? 12.078 17.375 20.328 1 90 188 GLU B C 1
ATOM 4000 O O . GLU B 1 188 ? 11 17.125 20.891 1 90 188 GLU B O 1
ATOM 4005 N N . LYS B 1 189 ? 12.922 18.188 20.781 1 92.38 189 LYS B N 1
ATOM 4006 C CA . LYS B 1 189 ? 12.656 18.938 22.016 1 92.38 189 LYS B CA 1
ATOM 4007 C C . LYS B 1 189 ? 11.461 19.859 21.859 1 92.38 189 LYS B C 1
ATOM 4009 O O . LYS B 1 189 ? 10.594 19.922 22.734 1 92.38 189 LYS B O 1
ATOM 4014 N N . ILE B 1 190 ? 11.461 20.562 20.781 1 92.19 190 ILE B N 1
ATOM 4015 C CA . ILE B 1 190 ? 10.367 21.5 20.562 1 92.19 190 ILE B CA 1
ATOM 4016 C C . ILE B 1 190 ? 9.047 20.734 20.453 1 92.19 190 ILE B C 1
ATOM 4018 O O . ILE B 1 190 ? 8.023 21.172 20.984 1 92.19 190 ILE B O 1
ATOM 4022 N N . ARG B 1 191 ? 9.039 19.609 19.766 1 91.94 191 ARG B N 1
ATOM 4023 C CA . ARG B 1 191 ? 7.828 18.797 19.656 1 91.94 191 ARG B CA 1
ATOM 4024 C C . ARG B 1 191 ? 7.359 18.312 21.016 1 91.94 191 ARG B C 1
ATOM 4026 O O . ARG B 1 191 ? 6.16 18.344 21.312 1 91.94 191 ARG B O 1
ATOM 4033 N N . THR B 1 192 ? 8.289 17.953 21.812 1 93.12 192 THR B N 1
ATOM 4034 C CA . THR B 1 192 ? 7.977 17.484 23.156 1 93.12 192 THR B CA 1
ATOM 4035 C C . THR B 1 192 ? 7.316 18.594 23.969 1 93.12 192 THR B C 1
ATOM 4037 O O . THR B 1 192 ? 6.367 18.344 24.703 1 93.12 192 THR B O 1
ATOM 4040 N N . ILE B 1 193 ? 7.836 19.766 23.828 1 94.38 193 ILE B N 1
ATOM 4041 C CA . ILE B 1 193 ? 7.301 20.906 24.562 1 94.38 193 ILE B CA 1
ATOM 4042 C C . ILE B 1 193 ? 5.879 21.203 24.094 1 94.38 193 ILE B C 1
ATOM 4044 O O . ILE B 1 193 ? 4.984 21.453 24.906 1 94.38 193 ILE B O 1
ATOM 4048 N N . ILE B 1 194 ? 5.734 21.188 22.797 1 92.75 194 ILE B N 1
ATOM 4049 C CA . ILE B 1 194 ? 4.418 21.438 22.234 1 92.75 194 ILE B CA 1
ATOM 4050 C C . ILE B 1 194 ? 3.43 20.391 22.719 1 92.75 194 ILE B C 1
ATOM 4052 O O . ILE B 1 194 ? 2.305 20.719 23.109 1 92.75 194 ILE B O 1
ATOM 4056 N N . ASP B 1 195 ? 3.855 19.172 22.797 1 93.19 195 ASP B N 1
ATOM 4057 C CA . ASP B 1 195 ? 3.02 18.078 23.312 1 93.19 195 ASP B CA 1
ATOM 4058 C C . ASP B 1 195 ? 2.674 18.297 24.781 1 93.19 195 ASP B C 1
ATOM 4060 O O . ASP B 1 195 ? 1.537 18.078 25.203 1 93.19 195 ASP B O 1
ATOM 4064 N N . TYR B 1 196 ? 3.625 18.688 25.5 1 94.94 196 TYR B N 1
ATOM 4065 C CA . TYR B 1 196 ? 3.418 18.922 26.922 1 94.94 196 TYR B CA 1
ATOM 4066 C C . TYR B 1 196 ? 2.412 20.047 27.141 1 94.94 196 TYR B C 1
ATOM 4068 O O . TYR B 1 196 ? 1.505 19.922 27.969 1 94.94 196 TYR B O 1
ATOM 4076 N N . ILE B 1 197 ? 2.594 21.109 26.406 1 94.31 197 ILE B N 1
ATOM 4077 C CA . ILE B 1 197 ? 1.679 22.234 26.531 1 94.31 197 ILE B CA 1
ATOM 4078 C C . ILE B 1 197 ? 0.264 21.797 26.156 1 94.31 197 ILE B C 1
ATOM 4080 O O . ILE B 1 197 ? -0.699 22.141 26.844 1 94.31 197 ILE B O 1
ATOM 4084 N N . SER B 1 198 ? 0.148 21.047 25.109 1 92.88 198 SER B N 1
ATOM 4085 C CA . SER B 1 198 ? -1.15 20.547 24.672 1 92.88 198 SER B CA 1
ATOM 4086 C C . SER B 1 198 ? -1.821 19.703 25.75 1 92.88 198 SER B C 1
ATOM 4088 O O . SER B 1 198 ? -3.035 19.797 25.953 1 92.88 198 SER B O 1
ATOM 4090 N N . ALA B 1 199 ? -1.029 18.984 26.453 1 93.75 199 ALA B N 1
ATOM 4091 C CA . ALA B 1 199 ? -1.545 18.047 27.453 1 93.75 199 ALA B CA 1
ATOM 4092 C C . ALA B 1 199 ? -1.815 18.75 28.781 1 93.75 199 ALA B C 1
ATOM 4094 O O . ALA B 1 199 ? -2.65 18.297 29.562 1 93.75 199 ALA B O 1
ATOM 4095 N N . HIS B 1 200 ? -1.206 19.922 29.016 1 96.12 200 HIS B N 1
ATOM 4096 C CA . HIS B 1 200 ? -1.228 20.484 30.359 1 96.12 200 HIS B CA 1
ATOM 4097 C C . HIS B 1 200 ? -1.624 21.953 30.328 1 96.12 200 HIS B C 1
ATOM 4099 O O . HIS B 1 200 ? -1.399 22.688 31.297 1 96.12 200 HIS B O 1
ATOM 4105 N N . TYR B 1 201 ? -2.16 22.391 29.25 1 95.19 201 TYR B N 1
ATOM 4106 C CA . TYR B 1 201 ? -2.432 23.812 29.062 1 95.19 201 TYR B CA 1
ATOM 4107 C C . TYR B 1 201 ? -3.377 24.328 30.141 1 95.19 201 TYR B C 1
ATOM 4109 O O . TYR B 1 201 ? -3.439 25.547 30.391 1 95.19 201 TYR B O 1
ATOM 4117 N N . GLN B 1 202 ? -4.098 23.469 30.75 1 95.81 202 GLN B N 1
ATOM 4118 C CA . GLN B 1 202 ? -5.074 23.875 31.75 1 95.81 202 GLN B CA 1
ATOM 4119 C C . GLN B 1 202 ? -4.402 24.141 33.094 1 95.81 202 GLN B C 1
ATOM 4121 O O . GLN B 1 202 ? -5 24.75 34 1 95.81 202 GLN B O 1
ATOM 4126 N N . GLU B 1 203 ? -3.25 23.672 33.25 1 95.5 203 GLU B N 1
ATOM 4127 C CA . GLU B 1 203 ? -2.488 23.828 34.469 1 95.5 203 GLU B CA 1
ATOM 4128 C C . GLU B 1 203 ? -1.572 25.047 34.406 1 95.5 203 GLU B C 1
ATOM 4130 O O . GLU B 1 203 ? -1.468 25.688 33.375 1 95.5 203 GLU B O 1
ATOM 4135 N N . GLU B 1 204 ? -1.064 25.375 35.625 1 94.06 204 GLU B N 1
ATOM 4136 C CA . GLU B 1 204 ? -0.039 26.406 35.625 1 94.06 204 GLU B CA 1
ATOM 4137 C C . GLU B 1 204 ? 1.251 25.922 34.969 1 94.06 204 GLU B C 1
ATOM 4139 O O . GLU B 1 204 ? 1.768 24.859 35.344 1 94.06 204 GLU B O 1
ATOM 4144 N N . LEU B 1 205 ? 1.648 26.609 33.969 1 95.69 205 LEU B N 1
ATOM 4145 C CA . LEU B 1 205 ? 2.891 26.281 33.281 1 95.69 205 LEU B CA 1
ATOM 4146 C C . LEU B 1 205 ? 3.922 27.391 33.469 1 95.69 205 LEU B C 1
ATOM 4148 O O . LEU B 1 205 ? 3.656 28.562 33.156 1 95.69 205 LEU B O 1
ATOM 4152 N N . THR B 1 206 ? 5.102 27.016 34 1 95.19 206 THR B N 1
ATOM 4153 C CA . THR B 1 206 ? 6.172 28 34.188 1 95.19 206 THR B CA 1
ATOM 4154 C C . THR B 1 206 ? 7.32 27.734 33.219 1 95.19 206 THR B C 1
ATOM 4156 O O . THR B 1 206 ? 7.5 26.609 32.75 1 95.19 206 THR B O 1
ATOM 4159 N N . ILE B 1 207 ? 8.039 28.75 32.969 1 96.12 207 ILE B N 1
ATOM 4160 C CA . ILE B 1 207 ? 9.203 28.641 32.094 1 96.12 207 ILE B CA 1
ATOM 4161 C C . ILE B 1 207 ? 10.195 27.656 32.719 1 96.12 207 ILE B C 1
ATOM 4163 O O . ILE B 1 207 ? 10.812 26.859 31.984 1 96.12 207 ILE B O 1
ATOM 4167 N N . ASP B 1 208 ? 10.289 27.719 34 1 95.81 208 ASP B N 1
ATOM 4168 C CA . ASP B 1 208 ? 11.211 26.828 34.688 1 95.81 208 ASP B CA 1
ATOM 4169 C C . ASP B 1 208 ? 10.844 25.359 34.438 1 95.81 208 ASP B C 1
ATOM 4171 O O . ASP B 1 208 ? 11.719 24.547 34.125 1 95.81 208 ASP B O 1
ATOM 4175 N N . GLN B 1 209 ? 9.625 25.047 34.594 1 94.88 209 GLN B N 1
ATOM 4176 C CA . GLN B 1 209 ? 9.133 23.688 34.344 1 94.88 209 GLN B CA 1
ATOM 4177 C C . GLN B 1 209 ? 9.391 23.25 32.906 1 94.88 209 GLN B C 1
ATOM 4179 O O . GLN B 1 209 ? 9.867 22.141 32.688 1 94.88 209 GLN B O 1
ATOM 4184 N N . LEU B 1 210 ? 9.094 24.094 31.969 1 96 210 LEU B N 1
ATOM 4185 C CA . LEU B 1 210 ? 9.219 23.766 30.547 1 96 210 LEU B CA 1
ATOM 4186 C C . LEU B 1 210 ? 10.688 23.672 30.141 1 96 210 LEU B C 1
ATOM 4188 O O . LEU B 1 210 ? 11.062 22.812 29.344 1 96 210 LEU B O 1
ATOM 4192 N N . ALA B 1 211 ? 11.508 24.516 30.703 1 96.5 211 ALA B N 1
ATOM 4193 C CA . ALA B 1 211 ? 12.945 24.484 30.438 1 96.5 211 ALA B CA 1
ATOM 4194 C C . ALA B 1 211 ? 13.57 23.172 30.906 1 96.5 211 ALA B C 1
ATOM 4196 O O . ALA B 1 211 ? 14.445 22.625 30.234 1 96.5 211 ALA B O 1
ATOM 4197 N N . LYS B 1 212 ? 13.102 22.703 31.984 1 95.38 212 LYS B N 1
ATOM 4198 C CA . LYS B 1 212 ? 13.625 21.469 32.562 1 95.38 212 LYS B CA 1
ATOM 4199 C C . LYS B 1 212 ? 13.328 20.266 31.672 1 95.38 212 LYS B C 1
ATOM 4201 O O . LYS B 1 212 ? 14.125 19.328 31.609 1 95.38 212 LYS B O 1
ATOM 4206 N N . ILE B 1 213 ? 12.219 20.344 31.031 1 93.5 213 ILE B N 1
ATOM 4207 C CA . ILE B 1 213 ? 11.844 19.266 30.109 1 93.5 213 ILE B CA 1
ATOM 4208 C C . ILE B 1 213 ? 12.906 19.125 29.016 1 93.5 213 ILE B C 1
ATOM 4210 O O . ILE B 1 213 ? 13.211 18 28.578 1 93.5 213 ILE B O 1
ATOM 4214 N N . CYS B 1 214 ? 13.523 20.156 28.641 1 93.06 214 CYS B N 1
ATOM 4215 C CA . CYS B 1 214 ? 14.523 20.188 27.578 1 93.06 214 CYS B CA 1
ATOM 4216 C C . CYS B 1 214 ? 15.938 20.172 28.156 1 93.06 214 CYS B C 1
ATOM 4218 O O . CYS B 1 214 ? 16.922 20.156 27.406 1 93.06 214 CYS B O 1
ATOM 4220 N N . SER B 1 215 ? 16.047 20.219 29.469 1 95.31 215 SER B N 1
ATOM 4221 C CA . SER B 1 215 ? 17.328 20.312 30.156 1 95.31 215 SER B CA 1
ATOM 4222 C C . SER B 1 215 ? 18.047 21.609 29.781 1 95.31 215 SER B C 1
ATOM 4224 O O . SER B 1 215 ? 19.25 21.594 29.484 1 95.31 215 SER B O 1
ATOM 4226 N N . TYR B 1 216 ? 17.328 22.688 29.688 1 95.88 216 TYR B N 1
ATOM 4227 C CA . TYR B 1 216 ? 17.875 24 29.391 1 95.88 216 TYR B CA 1
ATOM 4228 C C . TYR B 1 216 ? 17.734 24.938 30.594 1 95.88 216 TYR B C 1
ATOM 4230 O O . TYR B 1 216 ? 16.938 24.672 31.5 1 95.88 216 TYR B O 1
ATOM 4238 N N . SER B 1 217 ? 18.547 25.984 30.547 1 96.88 217 SER B N 1
ATOM 4239 C CA . SER B 1 217 ? 18.25 27.125 31.422 1 96.88 217 SER B CA 1
ATOM 4240 C C . SER B 1 217 ? 17.031 27.891 30.938 1 96.88 217 SER B C 1
ATOM 4242 O O . SER B 1 217 ? 16.641 27.781 29.766 1 96.88 217 SER B O 1
ATOM 4244 N N . ASP B 1 218 ? 16.469 28.641 31.828 1 96.62 218 ASP B N 1
ATOM 4245 C CA . ASP B 1 218 ? 15.305 29.453 31.484 1 96.62 218 ASP B CA 1
ATOM 4246 C C . ASP B 1 218 ? 15.602 30.359 30.297 1 96.62 218 ASP B C 1
ATOM 4248 O O . ASP B 1 218 ? 14.812 30.453 29.359 1 96.62 218 ASP B O 1
ATOM 4252 N N . THR B 1 219 ? 16.75 30.953 30.406 1 96.56 219 THR B N 1
ATOM 4253 C CA . THR B 1 219 ? 17.125 31.906 29.375 1 96.56 219 THR B CA 1
ATOM 4254 C C . THR B 1 219 ? 17.328 31.203 28.031 1 96.56 219 THR B C 1
ATOM 4256 O O . THR B 1 219 ? 16.828 31.672 27 1 96.56 219 THR B O 1
ATOM 4259 N N . HIS B 1 220 ? 18.047 30.141 28.078 1 96.31 220 HIS B N 1
ATOM 4260 C CA . HIS B 1 220 ? 18.297 29.391 26.859 1 96.31 220 HIS B CA 1
ATOM 4261 C C . HIS B 1 220 ? 17 28.844 26.266 1 96.31 220 HIS B C 1
ATOM 4263 O O . HIS B 1 220 ? 16.797 28.859 25.047 1 96.31 220 HIS B O 1
ATOM 4269 N N . PHE B 1 221 ? 16.172 28.406 27.094 1 96.69 221 PHE B N 1
ATOM 4270 C CA . PHE B 1 221 ? 14.883 27.859 26.672 1 96.69 221 PHE B CA 1
ATOM 4271 C C . PHE B 1 221 ? 14.039 28.922 25.984 1 96.69 221 PHE B C 1
ATOM 4273 O O . PHE B 1 221 ? 13.484 28.688 24.906 1 96.69 221 PHE B O 1
ATOM 4280 N N . MET B 1 222 ? 13.891 30.062 26.562 1 96.06 222 MET B N 1
ATOM 4281 C CA . MET B 1 222 ? 13.078 31.125 26 1 96.06 222 MET B CA 1
ATOM 4282 C C . MET B 1 222 ? 13.602 31.547 24.625 1 96.06 222 MET B C 1
ATOM 4284 O O . MET B 1 222 ? 12.82 31.734 23.688 1 96.06 222 MET B O 1
ATOM 4288 N N . ASN B 1 223 ? 14.93 31.594 24.516 1 95.25 223 ASN B N 1
ATOM 4289 C CA . ASN B 1 223 ? 15.531 31.938 23.234 1 95.25 223 ASN B CA 1
ATOM 4290 C C . ASN B 1 223 ? 15.328 30.844 22.188 1 95.25 223 ASN B C 1
ATOM 4292 O O . ASN B 1 223 ? 15.016 31.125 21.031 1 95.25 223 ASN B O 1
ATOM 4296 N N . PHE B 1 224 ? 15.578 29.656 22.609 1 93.19 224 PHE B N 1
ATOM 4297 C CA . PHE B 1 224 ? 15.406 28.469 21.781 1 93.19 224 PHE B CA 1
ATOM 4298 C C . PHE B 1 224 ? 13.992 28.391 21.219 1 93.19 224 PHE B C 1
ATOM 4300 O O . PHE B 1 224 ? 13.797 28.219 20.016 1 93.19 224 PHE B O 1
ATOM 4307 N N . PHE B 1 225 ? 12.992 28.562 22.125 1 94.69 225 PHE B N 1
ATOM 4308 C CA . PHE B 1 225 ? 11.578 28.484 21.75 1 94.69 225 PHE B CA 1
ATOM 4309 C C . PHE B 1 225 ? 11.211 29.578 20.766 1 94.69 225 PHE B C 1
ATOM 4311 O O . PHE B 1 225 ? 10.609 29.312 19.719 1 94.69 225 PHE B O 1
ATOM 4318 N N . LYS B 1 226 ? 11.586 30.766 21.062 1 92.75 226 LYS B N 1
ATOM 4319 C CA . LYS B 1 226 ? 11.266 31.906 20.203 1 92.75 226 LYS B CA 1
ATOM 4320 C C . LYS B 1 226 ? 11.922 31.766 18.828 1 92.75 226 LYS B C 1
ATOM 4322 O O . LYS B 1 226 ? 11.312 32.094 17.812 1 92.75 226 LYS B O 1
ATOM 4327 N N . LYS B 1 227 ? 13.109 31.312 18.891 1 89.19 227 LYS B N 1
ATOM 4328 C CA . LYS B 1 227 ? 13.836 31.141 17.625 1 89.19 227 LYS B CA 1
ATOM 4329 C C . LYS B 1 227 ? 13.125 30.125 16.734 1 89.19 227 LYS B C 1
ATOM 4331 O O . LYS B 1 227 ? 13.062 30.328 15.508 1 89.19 227 LYS B O 1
ATOM 4336 N N . HIS B 1 228 ? 12.586 29.125 17.297 1 88.06 228 HIS B N 1
ATOM 4337 C CA . HIS B 1 228 ? 12.016 28.031 16.516 1 88.06 228 HIS B CA 1
ATOM 4338 C C . HIS B 1 228 ? 10.562 28.312 16.156 1 88.06 228 HIS B C 1
ATOM 4340 O O . HIS B 1 228 ? 10.086 27.891 15.109 1 88.06 228 HIS B O 1
ATOM 4346 N N . LEU B 1 229 ? 9.859 29 17.016 1 90.69 229 LEU B N 1
ATOM 4347 C CA . LEU B 1 229 ? 8.43 29.172 16.766 1 90.69 229 LEU B CA 1
ATOM 4348 C C . LEU B 1 229 ? 8.117 30.594 16.344 1 90.69 229 LEU B C 1
ATOM 4350 O O . LEU B 1 229 ? 7.016 30.875 15.859 1 90.69 229 LEU B O 1
ATOM 4354 N N . GLY B 1 230 ? 8.977 31.484 16.547 1 87.31 230 GLY B N 1
ATOM 4355 C CA . GLY B 1 230 ? 8.773 32.875 16.172 1 87.31 230 GLY B CA 1
ATOM 4356 C C . GLY B 1 230 ? 8.008 33.656 17.219 1 87.31 230 GLY B C 1
ATOM 4357 O O . GLY B 1 230 ? 7.887 34.875 17.109 1 87.31 230 GLY B O 1
ATOM 4358 N N . VAL B 1 231 ? 7.516 32.969 18.219 1 90.12 231 VAL B N 1
ATOM 4359 C CA . VAL B 1 231 ? 6.812 33.594 19.328 1 90.12 231 VAL B CA 1
ATOM 4360 C C . VAL B 1 231 ? 7.352 33.094 20.656 1 90.12 231 VAL B C 1
ATOM 4362 O O . VAL B 1 231 ? 7.977 32.031 20.703 1 90.12 231 VAL B O 1
ATOM 4365 N N . SER B 1 232 ? 7.125 33.844 21.703 1 94.62 232 SER B N 1
ATOM 4366 C CA . SER B 1 232 ? 7.586 33.406 23.016 1 94.62 232 SER B CA 1
ATOM 4367 C C . SER B 1 232 ? 6.746 32.219 23.531 1 94.62 232 SER B C 1
ATOM 4369 O O . SER B 1 232 ? 5.594 32.062 23.109 1 94.62 232 SER B O 1
ATOM 4371 N N . CYS B 1 233 ? 7.344 31.484 24.406 1 95.31 233 CYS B N 1
ATOM 4372 C CA . CYS B 1 233 ? 6.652 30.344 24.984 1 95.31 233 CYS B CA 1
ATOM 4373 C C . CYS B 1 233 ? 5.375 30.766 25.688 1 95.31 233 CYS B C 1
ATOM 4375 O O . CYS B 1 233 ? 4.336 30.109 25.547 1 95.31 233 CYS B O 1
ATOM 4377 N N . ILE B 1 234 ? 5.445 31.812 26.359 1 93.75 234 ILE B N 1
ATOM 4378 C CA . ILE B 1 234 ? 4.297 32.312 27.125 1 93.75 234 ILE B CA 1
ATOM 4379 C C . ILE B 1 234 ? 3.186 32.719 26.156 1 93.75 234 ILE B C 1
ATOM 4381 O O . ILE B 1 234 ? 2.016 32.406 26.375 1 93.75 234 ILE B O 1
ATOM 4385 N N . GLU B 1 235 ? 3.596 33.438 25.172 1 94.31 235 GLU B N 1
ATOM 4386 C CA . GLU B 1 235 ? 2.617 33.844 24.172 1 94.31 235 GLU B CA 1
ATOM 4387 C C . GLU B 1 235 ? 1.964 32.625 23.516 1 94.31 235 GLU B C 1
ATOM 4389 O O . GLU B 1 235 ? 0.756 32.625 23.266 1 94.31 235 GLU B O 1
ATOM 4394 N N . TYR B 1 236 ? 2.77 31.625 23.219 1 95.31 236 TYR B N 1
ATOM 4395 C CA . TYR B 1 236 ? 2.244 30.406 22.625 1 95.31 236 TYR B CA 1
ATOM 4396 C C . TYR B 1 236 ? 1.204 29.766 23.531 1 95.31 236 TYR B C 1
ATOM 4398 O O . TYR B 1 236 ? 0.14 29.344 23.062 1 95.31 236 TYR B O 1
ATOM 4406 N N . VAL B 1 237 ? 1.492 29.641 24.781 1 96.06 237 VAL B N 1
ATOM 4407 C CA . VAL B 1 237 ? 0.585 29.031 25.75 1 96.06 237 VAL B CA 1
ATOM 4408 C C . VAL B 1 237 ? -0.727 29.812 25.797 1 96.06 237 VAL B C 1
ATOM 4410 O O . VAL B 1 237 ? -1.809 29.234 25.797 1 96.06 237 VAL B O 1
ATOM 4413 N N . ILE B 1 238 ? -0.618 31.094 25.781 1 95.38 238 ILE B N 1
ATOM 4414 C CA . ILE B 1 238 ? -1.8 31.938 25.812 1 95.38 238 ILE B CA 1
ATOM 4415 C C . ILE B 1 238 ? -2.652 31.703 24.578 1 95.38 238 ILE B C 1
ATOM 4417 O O . ILE B 1 238 ? -3.863 31.484 24.672 1 95.38 238 ILE B O 1
ATOM 4421 N N . GLN B 1 239 ? -1.986 31.719 23.484 1 94.38 239 GLN B N 1
ATOM 4422 C CA . GLN B 1 239 ? -2.701 31.516 22.219 1 94.38 239 GLN B CA 1
ATOM 4423 C C . GLN B 1 239 ? -3.357 30.125 22.203 1 94.38 239 GLN B C 1
ATOM 4425 O O . GLN B 1 239 ? -4.48 29.984 21.719 1 94.38 239 GLN B O 1
ATOM 4430 N N . PHE B 1 240 ? -2.67 29.156 22.641 1 94.81 240 PHE B N 1
ATOM 4431 C CA . PHE B 1 240 ? -3.203 27.797 22.719 1 94.81 240 PHE B CA 1
ATOM 4432 C C . PHE B 1 240 ? -4.453 27.75 23.594 1 94.81 240 PHE B C 1
ATOM 4434 O O . PHE B 1 240 ? -5.469 27.188 23.188 1 94.81 240 PHE B O 1
ATOM 4441 N N . ARG B 1 241 ? -4.387 28.344 24.719 1 95.81 241 ARG B N 1
ATOM 4442 C CA . ARG B 1 241 ? -5.512 28.391 25.641 1 95.81 241 ARG B CA 1
ATOM 4443 C C . ARG B 1 241 ? -6.691 29.156 25.047 1 95.81 241 ARG B C 1
ATOM 4445 O O . ARG B 1 241 ? -7.844 28.75 25.219 1 95.81 241 ARG B O 1
ATOM 4452 N N . LEU B 1 242 ? -6.379 30.234 24.375 1 95.06 242 LEU B N 1
ATOM 4453 C CA . LEU B 1 242 ? -7.434 31 23.719 1 95.06 242 LEU B CA 1
ATOM 4454 C C . LEU B 1 242 ? -8.141 30.172 22.656 1 95.06 242 LEU B C 1
ATOM 4456 O O . LEU B 1 242 ? -9.359 30.25 22.516 1 95.06 242 LEU B O 1
ATOM 4460 N N . ARG B 1 243 ? -7.383 29.406 21.953 1 92.75 243 ARG B N 1
ATOM 4461 C CA . ARG B 1 243 ? -7.965 28.531 20.938 1 92.75 243 ARG B CA 1
ATOM 4462 C C . ARG B 1 243 ? -8.906 27.5 21.562 1 92.75 243 ARG B C 1
ATOM 4464 O O . ARG B 1 243 ? -9.992 27.25 21.031 1 92.75 243 ARG B O 1
ATOM 4471 N N . LYS B 1 244 ? -8.484 26.922 22.594 1 93.62 244 LYS B N 1
ATOM 4472 C CA . LYS B 1 244 ? -9.32 25.969 23.312 1 93.62 244 LYS B CA 1
ATOM 4473 C C . LYS B 1 244 ? -10.594 26.641 23.844 1 93.62 244 LYS B C 1
ATOM 4475 O O . LYS B 1 244 ? -11.672 26.047 23.781 1 93.62 244 LYS B O 1
ATOM 4480 N N . ALA B 1 245 ? -10.438 27.781 24.281 1 94.38 245 ALA B N 1
ATOM 4481 C CA . ALA B 1 245 ? -11.602 28.531 24.75 1 94.38 245 ALA B CA 1
ATOM 4482 C C . ALA B 1 245 ? -12.578 28.797 23.609 1 94.38 245 ALA B C 1
ATOM 4484 O O . ALA B 1 245 ? -13.797 28.641 23.781 1 94.38 245 ALA B O 1
ATOM 4485 N N . ALA B 1 246 ? -12.031 29.234 22.531 1 91.94 246 ALA B N 1
ATOM 4486 C CA . ALA B 1 246 ? -12.859 29.5 21.359 1 91.94 246 ALA B CA 1
ATOM 4487 C C . ALA B 1 246 ? -13.633 28.25 20.953 1 91.94 246 ALA B C 1
ATOM 4489 O O . ALA B 1 246 ? -14.805 28.328 20.578 1 91.94 246 ALA B O 1
ATOM 4490 N N . GLU B 1 247 ? -12.984 27.125 21 1 89.69 247 GLU B N 1
ATOM 4491 C CA . GLU B 1 247 ? -13.633 25.859 20.688 1 89.69 247 GLU B CA 1
ATOM 4492 C C . GLU B 1 247 ? -14.797 25.578 21.625 1 89.69 247 GLU B C 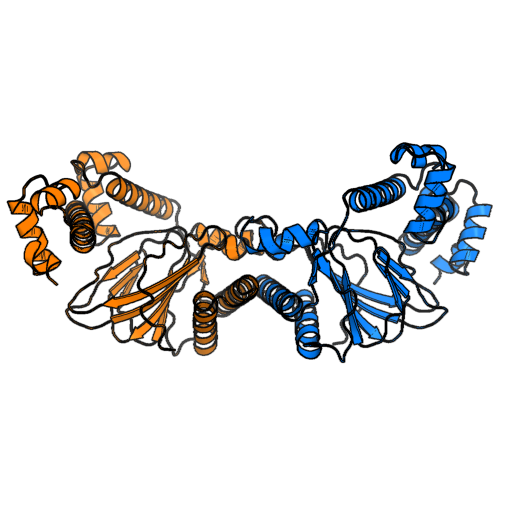1
ATOM 4494 O O . GLU B 1 247 ? -15.875 25.172 21.188 1 89.69 247 GLU B O 1
ATOM 4499 N N . LEU B 1 248 ? -14.555 25.812 22.859 1 92.5 248 LEU B N 1
ATOM 4500 C CA . LEU B 1 248 ? -15.594 25.594 23.859 1 92.5 248 LEU B CA 1
ATOM 4501 C C . LEU B 1 248 ? -16.75 26.578 23.672 1 92.5 248 LEU B C 1
ATOM 4503 O O . LEU B 1 248 ? -17.906 26.234 23.875 1 92.5 248 LEU B O 1
ATOM 4507 N N . LEU B 1 249 ? -16.438 27.781 23.328 1 92.62 249 LEU B N 1
ATOM 4508 C CA . LEU B 1 249 ? -17.453 28.797 23.094 1 92.62 249 LEU B CA 1
ATOM 4509 C C . LEU B 1 249 ? -18.359 28.406 21.938 1 92.62 249 LEU B C 1
ATOM 4511 O O . LEU B 1 249 ? -19.562 28.656 21.969 1 92.62 249 LEU B O 1
ATOM 4515 N N . GLN B 1 250 ? -17.797 27.766 20.984 1 89.56 250 GLN B N 1
ATOM 4516 C CA . GLN B 1 250 ? -18.516 27.391 19.766 1 89.56 250 GLN B CA 1
ATOM 4517 C C . GLN B 1 250 ? -19.328 26.109 19.984 1 89.56 250 GLN B C 1
ATOM 4519 O O . GLN B 1 250 ? -20.391 25.938 19.391 1 89.56 250 GLN B O 1
ATOM 4524 N N . HIS B 1 251 ? -18.859 25.234 20.875 1 89.25 251 HIS B N 1
ATOM 4525 C CA . HIS B 1 251 ? -19.422 23.891 20.875 1 89.25 251 HIS B CA 1
ATOM 4526 C C . HIS B 1 251 ? -20.047 23.547 22.219 1 89.25 251 HIS B C 1
ATOM 4528 O O . HIS B 1 251 ? -20.406 22.391 22.469 1 89.25 251 HIS B O 1
ATOM 4534 N N . SER B 1 252 ? -20.062 24.516 23.109 1 91.19 252 SER B N 1
ATOM 4535 C CA . SER B 1 252 ? -20.656 24.266 24.406 1 91.19 252 SER B CA 1
ATOM 4536 C C . SER B 1 252 ? -21.516 25.438 24.859 1 91.19 252 SER B C 1
ATOM 4538 O O . SER B 1 252 ? -21.531 26.484 24.219 1 91.19 252 SER B O 1
ATOM 4540 N N . THR B 1 253 ? -22.281 25.234 25.922 1 93.06 253 THR B N 1
ATOM 4541 C CA . THR B 1 253 ? -23.094 26.281 26.516 1 93.06 253 THR B CA 1
ATOM 4542 C C . THR B 1 253 ? -22.547 26.688 27.875 1 93.06 253 THR B C 1
ATOM 4544 O O . THR B 1 253 ? -23.25 27.297 28.688 1 93.06 253 THR B O 1
ATOM 4547 N N . LEU B 1 254 ? -21.375 26.328 28.078 1 95.44 254 LEU B N 1
ATOM 4548 C CA . LEU B 1 254 ? -20.766 26.625 29.375 1 95.44 254 LEU B CA 1
ATOM 4549 C C . LEU B 1 254 ? -20.656 28.141 29.578 1 95.44 254 LEU B C 1
ATOM 4551 O O . LEU B 1 254 ? -20.422 28.875 28.625 1 95.44 254 LEU B O 1
ATOM 4555 N N . PRO B 1 255 ? -20.844 28.531 30.844 1 95.69 255 PRO B N 1
ATOM 4556 C CA . PRO B 1 255 ? -20.625 29.953 31.109 1 95.69 255 PRO B CA 1
ATOM 4557 C C . PRO B 1 255 ? -19.188 30.391 30.812 1 95.69 255 PRO B C 1
ATOM 4559 O O . PRO B 1 255 ? -18.25 29.609 31 1 95.69 255 PRO B O 1
ATOM 4562 N N . VAL B 1 256 ? -18.984 31.625 30.484 1 95.62 256 VAL B N 1
ATOM 4563 C CA . VAL B 1 256 ? -17.703 32.188 30.094 1 95.62 256 VAL B CA 1
ATOM 4564 C C . VAL B 1 256 ? -16.688 31.969 31.203 1 95.62 256 VAL B C 1
ATOM 4566 O O . VAL B 1 256 ? -15.516 31.672 30.938 1 95.62 256 VAL B O 1
ATOM 4569 N N . LEU B 1 257 ? -17.141 32.156 32.406 1 95.69 257 LEU B N 1
ATOM 4570 C CA . LEU B 1 257 ? -16.266 31.984 33.531 1 95.69 257 LEU B CA 1
ATOM 4571 C C . LEU B 1 257 ? -15.703 30.562 33.562 1 95.69 257 LEU B C 1
ATOM 4573 O O . LEU B 1 257 ? -14.508 30.359 33.812 1 95.69 257 LEU B O 1
ATOM 4577 N N . GLU B 1 258 ? -16.516 29.625 33.344 1 96.19 258 GLU B N 1
ATOM 4578 C CA . GLU B 1 258 ? -16.109 28.219 33.344 1 96.19 258 GLU B CA 1
ATOM 4579 C C . GLU B 1 258 ? -15.18 27.922 32.156 1 96.19 258 GLU B C 1
ATOM 4581 O O . GLU B 1 258 ? -14.242 27.141 32.281 1 96.19 258 GLU B O 1
ATOM 4586 N N . ILE B 1 259 ? -15.453 28.453 31.062 1 96.81 259 ILE B N 1
ATOM 4587 C CA . ILE B 1 259 ? -14.641 28.266 29.859 1 96.81 259 ILE B CA 1
ATOM 4588 C C . ILE B 1 259 ? -13.234 28.812 30.109 1 96.81 259 ILE B C 1
ATOM 4590 O O . ILE B 1 259 ? -12.242 28.188 29.734 1 96.81 259 ILE B O 1
ATOM 4594 N N . ALA B 1 260 ? -13.18 30.016 30.703 1 96.69 260 ALA B N 1
ATOM 4595 C CA . ALA B 1 260 ? -11.883 30.609 31.031 1 96.69 260 ALA B CA 1
ATOM 4596 C C . ALA B 1 260 ? -11.062 29.672 31.922 1 96.69 260 ALA B C 1
ATOM 4598 O O . ALA B 1 260 ? -9.891 29.422 31.641 1 96.69 260 ALA B O 1
ATOM 4599 N N . ALA B 1 261 ? -11.742 29.141 32.875 1 95.69 261 ALA B N 1
ATOM 4600 C CA . ALA B 1 261 ? -11.07 28.25 33.812 1 95.69 261 ALA B CA 1
ATOM 4601 C C . ALA B 1 261 ? -10.633 26.953 33.125 1 95.69 261 ALA B C 1
ATOM 4603 O O . ALA B 1 261 ? -9.508 26.5 33.312 1 95.69 261 ALA B O 1
ATOM 4604 N N . GLN B 1 262 ? -11.438 26.438 32.312 1 95.62 262 GLN B N 1
ATOM 4605 C CA . GLN B 1 262 ? -11.172 25.172 31.641 1 95.62 262 GLN B CA 1
ATOM 4606 C C . GLN B 1 262 ? -10.086 25.328 30.578 1 95.62 262 GLN B C 1
ATOM 4608 O O . GLN B 1 262 ? -9.453 24.344 30.172 1 95.62 262 GLN B O 1
ATOM 4613 N N . SER B 1 263 ? -9.922 26.5 30.188 1 96.38 263 SER B N 1
ATOM 4614 C CA . SER B 1 263 ? -8.922 26.766 29.156 1 96.38 263 SER B CA 1
ATOM 4615 C C . SER B 1 263 ? -7.586 27.156 29.766 1 96.38 263 SER B C 1
ATOM 4617 O O . SER B 1 263 ? -6.617 27.406 29.047 1 96.38 263 SER B O 1
ATOM 4619 N N . GLY B 1 264 ? -7.535 27.25 31.078 1 96.31 264 GLY B N 1
ATOM 4620 C CA . GLY B 1 264 ? -6.262 27.422 31.766 1 96.31 264 GLY B CA 1
ATOM 4621 C C . GLY B 1 264 ? -6.031 28.844 32.25 1 96.31 264 GLY B C 1
ATOM 4622 O O . GLY B 1 264 ? -4.938 29.172 32.719 1 96.31 264 GLY B O 1
ATOM 4623 N N . PHE B 1 265 ? -7.035 29.734 32.188 1 95.88 265 PHE B N 1
ATOM 4624 C CA . PHE B 1 265 ? -6.918 31.078 32.688 1 95.88 265 PHE B CA 1
ATOM 4625 C C . PHE B 1 265 ? -7.359 31.141 34.156 1 95.88 265 PHE B C 1
ATOM 4627 O O . PHE B 1 265 ? -8.406 30.609 34.531 1 95.88 265 PHE B O 1
ATOM 4634 N N . ASN B 1 266 ? -6.551 31.734 34.969 1 91.19 266 ASN B N 1
ATOM 4635 C CA . ASN B 1 266 ? -6.883 31.844 36.375 1 91.19 266 ASN B CA 1
ATOM 4636 C C . ASN B 1 266 ? -7.508 33.188 36.719 1 91.19 266 ASN B C 1
ATOM 4638 O O . ASN B 1 266 ? -7.918 33.438 37.844 1 91.19 266 ASN B O 1
ATOM 4642 N N . ASN B 1 267 ? -7.555 34.031 35.781 1 93.19 267 ASN B N 1
ATOM 4643 C CA . ASN B 1 267 ? -8.094 35.375 35.906 1 93.19 267 ASN B CA 1
ATOM 4644 C C . ASN B 1 267 ? -9.023 35.75 34.75 1 93.19 267 ASN B C 1
ATOM 4646 O O . ASN B 1 267 ? -8.578 35.875 33.625 1 93.19 267 ASN B O 1
ATOM 4650 N N . LEU B 1 268 ? -10.305 36 35.125 1 95 268 LEU B N 1
ATOM 4651 C CA . LEU B 1 268 ? -11.32 36.25 34.094 1 95 268 LEU B CA 1
ATOM 4652 C C . LEU B 1 268 ? -11.039 37.562 33.344 1 95 268 LEU B C 1
ATOM 4654 O O . LEU B 1 268 ? -11.258 37.656 32.156 1 95 268 LEU B O 1
ATOM 4658 N N . SER B 1 269 ? -10.609 38.5 34.125 1 96 269 SER B N 1
ATOM 4659 C CA . SER B 1 269 ? -10.289 39.781 33.5 1 96 269 SER B CA 1
ATOM 4660 C C . SER B 1 269 ? -9.172 39.625 32.469 1 96 269 SER B C 1
ATOM 4662 O O . SER B 1 269 ? -9.25 40.219 31.359 1 96 269 SER B O 1
ATOM 4664 N N . ASN B 1 270 ? -8.219 38.906 32.906 1 95.56 270 ASN B N 1
ATOM 4665 C CA . ASN B 1 270 ? -7.121 38.625 31.969 1 95.56 270 ASN B CA 1
ATOM 4666 C C . ASN B 1 270 ? -7.586 37.844 30.766 1 95.56 270 ASN B C 1
ATOM 4668 O O . ASN B 1 270 ? -7.129 38.062 29.641 1 95.56 270 ASN B O 1
ATOM 4672 N N . PHE B 1 271 ? -8.406 36.844 30.984 1 96.94 271 PHE B N 1
ATOM 4673 C CA . PHE B 1 271 ? -8.984 36.031 29.906 1 96.94 271 PHE B CA 1
ATOM 4674 C C . PHE B 1 271 ? -9.719 36.938 28.906 1 96.94 271 PHE B C 1
ATOM 4676 O O . PHE B 1 271 ? -9.469 36.875 27.703 1 96.94 271 PHE B O 1
ATOM 4683 N N . ASN B 1 272 ? -10.562 37.719 29.406 1 96.56 272 ASN B N 1
ATOM 4684 C CA . ASN B 1 272 ? -11.367 38.594 28.562 1 96.56 272 ASN B CA 1
ATOM 4685 C C . ASN B 1 272 ? -10.492 39.562 27.75 1 96.56 272 ASN B C 1
ATOM 4687 O O . ASN B 1 272 ? -10.75 39.781 26.562 1 96.56 272 ASN B O 1
ATOM 4691 N N . ARG B 1 273 ? -9.484 40.094 28.422 1 96.19 273 ARG B N 1
ATOM 4692 C CA . ARG B 1 273 ? -8.578 41 27.75 1 96.19 273 ARG B CA 1
ATOM 4693 C C . ARG B 1 273 ? -7.82 40.312 26.625 1 96.19 273 ARG B C 1
ATOM 4695 O O . ARG B 1 273 ? -7.75 40.844 25.5 1 96.19 273 ARG B O 1
ATOM 4702 N N . GLN B 1 274 ? -7.238 39.188 26.953 1 95.62 274 GLN B N 1
ATOM 4703 C CA . GLN B 1 274 ? -6.465 38.438 25.969 1 95.62 274 GLN B CA 1
ATOM 4704 C C . GLN B 1 274 ? -7.352 37.969 24.828 1 95.62 274 GLN B C 1
ATOM 4706 O O . GLN B 1 274 ? -6.938 37.969 23.672 1 95.62 274 GLN B O 1
ATOM 4711 N N . PHE B 1 275 ? -8.523 37.5 25.141 1 96.31 275 PHE B N 1
ATOM 4712 C CA . PHE B 1 275 ? -9.461 37.031 24.125 1 96.31 275 PHE B CA 1
ATOM 4713 C C . PHE B 1 275 ? -9.844 38.125 23.156 1 96.31 275 PHE B C 1
ATOM 4715 O O . PHE B 1 275 ? -9.812 37.938 21.938 1 96.31 275 PHE B O 1
ATOM 4722 N N . LYS B 1 276 ? -10.164 39.281 23.688 1 94.75 276 LYS B N 1
ATOM 4723 C CA . LYS B 1 276 ? -10.516 40.406 22.859 1 94.75 276 LYS B CA 1
ATOM 4724 C C . LYS B 1 276 ? -9.336 40.844 22 1 94.75 276 LYS B C 1
ATOM 4726 O O . LYS B 1 276 ? -9.508 41.219 20.844 1 94.75 276 LYS B O 1
ATOM 4731 N N . LYS B 1 277 ? -8.234 40.906 22.594 1 92.81 277 LYS B N 1
ATOM 4732 C CA . LYS B 1 277 ? -7.027 41.281 21.859 1 92.81 277 LYS B CA 1
ATOM 4733 C C . LYS B 1 277 ? -6.789 40.344 20.688 1 92.81 277 LYS B C 1
ATOM 4735 O O . LYS B 1 277 ? -6.441 40.781 19.594 1 92.81 277 LYS B O 1
ATOM 4740 N N . TYR B 1 278 ? -6.969 39.062 20.906 1 90 278 TYR B N 1
ATOM 4741 C CA . TYR B 1 278 ? -6.637 38.031 19.906 1 90 278 TYR B CA 1
ATOM 4742 C C . TYR B 1 278 ? -7.75 37.906 18.859 1 90 278 TYR B C 1
ATOM 4744 O O . TYR B 1 278 ? -7.48 37.844 17.672 1 90 278 TYR B O 1
ATOM 4752 N N . TYR B 1 279 ? -9.016 37.938 19.219 1 90.31 279 TYR B N 1
ATOM 4753 C CA . TYR B 1 279 ? -10.133 37.625 18.328 1 90.31 279 TYR B CA 1
ATOM 4754 C C . TYR B 1 279 ? -10.867 38.906 17.953 1 90.31 279 TYR B C 1
ATOM 4756 O O . TYR B 1 279 ? -11.758 38.906 17.094 1 90.31 279 TYR B O 1
ATOM 4764 N N . GLN B 1 280 ? -10.578 39.938 18.625 1 88.12 280 GLN B N 1
ATOM 4765 C CA . GLN B 1 280 ? -11.172 41.25 18.391 1 88.12 280 GLN B CA 1
ATOM 4766 C C . GLN B 1 280 ? -12.648 41.281 18.781 1 88.12 280 GLN B C 1
ATOM 4768 O O . GLN B 1 280 ? -13.398 42.156 18.359 1 88.12 280 GLN B O 1
ATOM 4773 N N . LEU B 1 281 ? -13.07 40.312 19.5 1 91.81 281 LEU B N 1
ATOM 4774 C CA . LEU B 1 281 ? -14.391 40.188 20.094 1 91.81 281 LEU B CA 1
ATOM 4775 C C . LEU B 1 281 ? -14.297 39.719 21.531 1 91.81 281 LEU B C 1
ATOM 4777 O O . LEU B 1 281 ? -13.344 39 21.891 1 91.81 281 LEU B O 1
ATOM 4781 N N . THR B 1 282 ? -15.273 40.125 22.281 1 94.31 282 THR B N 1
ATOM 4782 C CA . THR B 1 282 ? -15.359 39.5 23.609 1 94.31 282 THR B CA 1
ATOM 4783 C C . THR B 1 282 ? -15.836 38.062 23.516 1 94.31 282 THR B C 1
ATOM 4785 O O . THR B 1 282 ? -16.422 37.656 22.5 1 94.31 282 THR B O 1
ATOM 4788 N N . PRO B 1 283 ? -15.562 37.281 24.547 1 95.38 283 PRO B N 1
ATOM 4789 C CA . PRO B 1 283 ? -16.031 35.906 24.516 1 95.38 283 PRO B CA 1
ATOM 4790 C C . PRO B 1 283 ? -17.531 35.781 24.266 1 95.38 283 PRO B C 1
ATOM 4792 O O . PRO B 1 283 ? -17.984 34.938 23.469 1 95.38 283 PRO B O 1
ATOM 4795 N N . SER B 1 284 ? -18.297 36.656 24.859 1 93.62 284 SER B N 1
ATOM 4796 C CA . SER B 1 284 ? -19.734 36.625 24.703 1 93.62 284 SER B CA 1
ATOM 4797 C C . SER B 1 284 ? -20.156 36.969 23.266 1 93.62 284 SER B C 1
ATOM 4799 O O . SER B 1 284 ? -21.062 36.375 22.719 1 93.62 284 SER B O 1
ATOM 4801 N N . GLN B 1 285 ? -19.531 37.969 22.734 1 92.88 285 GLN B N 1
ATOM 4802 C CA . GLN B 1 285 ? -19.797 38.344 21.359 1 92.88 285 GLN B CA 1
ATOM 4803 C C . GLN B 1 285 ? -19.438 37.219 20.391 1 92.88 285 GLN B C 1
ATOM 4805 O O . GLN B 1 285 ? -20.141 37 19.406 1 92.88 285 GLN B O 1
ATOM 4810 N N . TYR B 1 286 ? -18.297 36.594 20.688 1 91.38 286 TYR B N 1
ATOM 4811 C CA . TYR B 1 286 ? -17.781 35.5 19.844 1 91.38 286 TYR B CA 1
ATOM 4812 C C . TYR B 1 286 ? -18.781 34.344 19.797 1 91.38 286 TYR B C 1
ATOM 4814 O O . TYR B 1 286 ? -18.969 33.75 18.75 1 91.38 286 TYR B O 1
ATOM 4822 N N . ARG B 1 287 ? -19.344 33.969 20.844 1 90.31 287 ARG B N 1
ATOM 4823 C CA . ARG B 1 287 ? -20.328 32.875 20.922 1 90.31 287 ARG B CA 1
ATOM 4824 C C . ARG B 1 287 ? -21.547 33.188 20.078 1 90.31 287 ARG B C 1
ATOM 4826 O O . ARG B 1 287 ? -22.156 32.281 19.5 1 90.31 287 ARG B O 1
ATOM 4833 N N . LYS B 1 288 ? -22.062 34.438 20.094 1 84.38 288 LYS B N 1
ATOM 4834 C CA . LYS B 1 288 ? -23.281 34.844 19.391 1 84.38 288 LYS B CA 1
ATOM 4835 C C . LYS B 1 288 ? -23.062 34.906 17.891 1 84.38 288 LYS B C 1
ATOM 4837 O O . LYS B 1 288 ? -24.016 34.969 17.109 1 84.38 288 LYS B O 1
ATOM 4842 N N . LYS B 1 289 ? -21.891 34.781 17.5 1 71.75 289 LYS B N 1
ATOM 4843 C CA . LYS B 1 289 ? -21.578 34.844 16.078 1 71.75 289 LYS B CA 1
ATOM 4844 C C . LYS B 1 289 ? -21.781 33.469 15.414 1 71.75 289 LYS B C 1
ATOM 4846 O O . LYS B 1 289 ? -21.5 32.438 16.016 1 71.75 289 LYS B O 1
#

Sequence (578 aa):
MDLGTLHKDIVYKNQGTPYSLTRTITRNGQPDILFHWHTDIELIYVHEGTAQFHIDYDYFNSEAGDIILIRPNALHSIHPIENRRHYMDALNFHLDLMGYSTMDQTSIDYLQPLYNGQLDFVHVIKPNQPAYTDIRQCLLDTMKIGYYRTKYFEFQLKSQLNQLFYLLFENGYVISKEQTLEGYRKEEKIRTIIDYISAHYQEELTIDQLAKICSYSDTHFMNFFKKHLGVSCIEYVIQFRLRKAAELLQHSTLPVLEIAAQSGFNNLSNFNRQFKKYYQLTPSQYRKKMDLGTLHKDIVYKNQGTPYSLTRTITRNGQPDILFHWHTDIELIYVHEGTAQFHIDYDYFNSEAGDIILIRPNALHSIHPIENRRHYMDALNFHLDLMGYSTMDQTSIDYLQPLYNGQLDFVHVIKPNQPAYTDIRQCLLDTMKIGYYRTKYFEFQLKSQLNQLFYLLFENGYVISKEQTLEGYRKEEKIRTIIDYISAHYQEELTIDQLAKICSYSDTHFMNFFKKHLGVSCIEYVIQFRLRKAAELLQHSTLPVLEIAAQSGFNNLSNFNRQFKKYYQLTPSQYRKK

Foldseek 3Di:
DCLDQLDDPCCCCVPPFRKGKHKDKDAQWPDWFAKAFAQWKKKKAWQAKWWWKDWFQDIDIDHHLKIFTHFHLIIMIITHDHRIITIMMMMIGHCVLQPLPVPPPCNVPPVVCRSLVQKDFLGIDHCPAPCSVVLVVLVVVLVVLVSVVPPPSSVVNSVSVVVNVCSRVVRPRMDGDPADPVNSLLSVLLNVLVVVLLVDLLEDDDLCVSCVSSPHDSVVSQVSNCSRRVDGPVVSSLVQLLVQLLVCLQPHPDDSVVSCNRSNHPDSVVSQVSNCVVVVDGSVRSSVD/DCPDQLDDPCCCCVPPFFKGKHKDKDAQWPDWFAKAFAQWKKKKAWQAKWWWKDWFQDIDIDHHLKIFTHFHLIIMIITHDHRIITIMMMMIGHCVLQPLPVPPPCNVVPVVCSSLVQKDFLGIDHCPAPCSVVLVVLVVVLVVLVSVVPPPSSVVNSVSVVVNVCSRVVRPRMDGDPADPVNSLLSVLLNVLVVVLLVDLLEDDDLCVSCVSSPHDSVVSQVSNCSRRVDGPVVSSLVQLLVQLLVCLQPHPDDSVVSCNRSNHPDSVVSQVSNCVNVVDGSVRSSVD

Secondary structure (DSSP, 8-state):
-------S------TTS-EEEEEEEEBTTB--EEEE--SSEEEEEEEEE-EEEEETTEEEE--TT-EEEE-TT--EEEEE-TT--EEEEEEEE-GGGGTGGG-SHHIIIIIHHHHHTSEEE-SEE-TTSTTHHHHHHHHHHHHHHHHH--TTHHHHHHHHHHHHHHHHHHTT-EEE----HHHHHHHHHHHHHHHHHHHHTTS---HHHHHHHTT--HHHHHHHHHHHHSS-HHHHHHHHHHHHHHHHHHH----HHHHHHHTT-S-HHHHHHHHHHHHSS-HHHHHH-/--------------TTS-EEEEEEEEBTTB--EEEE--SSEEEEEEEEE-E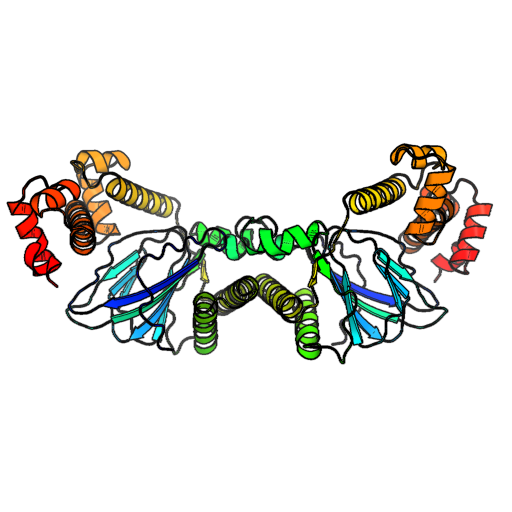EEEETTEEEE--TT-EEEE-TT--EEEEE-TT--EEEEEEEE-GGGGTGGG-SHHIIIIIHHHHHTSEEE-SEE-T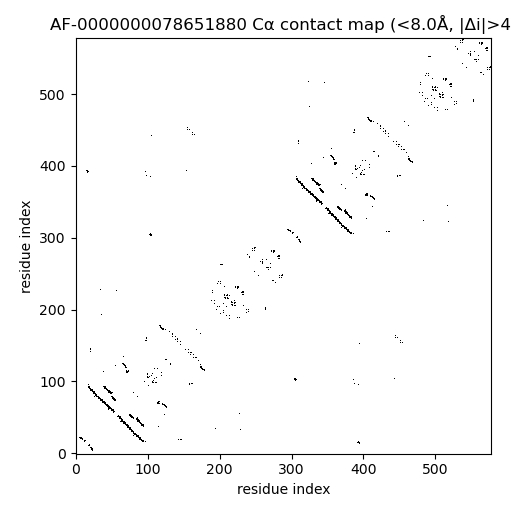TSTTHHHHHHHHHHHHHHHHH--TTHHHHHHHHHHHHHHHHHHTT-EEE----HHHHHHHHHHHHHHHHHHHHTTS---HHHHHHHTT--HHHHHHHHHHHHSS-HHHHHHHHHHHHHHHHHHH----HHHHHHHTT-S-HHHHHHHHHHHHSS-HHHHHH-

pLDDT: mean 91.05, std 13.64, range [22.95, 98.94]

Radius of gyration: 31.47 Å; Cα contacts (8 Å, |Δi|>4): 994; chains: 2; bounding box: 50×90×66 Å

Organism: NCBI:txid862967

InterPro domains:
  IPR003313 AraC-type arabinose-binding/dimerisation domain [PF02311] (28-126)
  IPR009057 Homedomain-like superfamily [SSF46689] (188-238)
  IPR009057 Homedomain-like superfamily [SSF46689] (240-289)
  IPR014710 RmlC-like jelly roll fold [G3DSA:2.60.120.10] (3-88)
  IPR018060 AraC-like, DNA binding HTH domain [PF12833] (210-288)
  IPR018060 AraC-like, DNA binding HTH domain [PS01124] (191-289)
  IPR018060 AraC-like, DNA binding HTH domain [SM00342] (204-287)
  IPR018062 HTH domain AraC-type, conserved site [PS00041] (241-283)
  IPR020449 Transcription regulator HTH, AraC- type, HTH domain [PR00032] (256-271)
  IPR020449 Transcription regulator HTH, AraC- type, HTH domain [PR00032] (271-287)
  IPR037923 Transcription regulator HTH-like [SSF51215] (35-170)

Nearest PDB structures (foldseek):
  6swi-assembly1_A  TM=9.522E-01  e=2.215E-07  Geobacillus stearothermophilus
  3w6v-assembly1_A  TM=9.623E-01  e=9.008E-06  Streptomyces griseus
  1bl0-assembly1_A  TM=8.612E-01  e=2.868E-06  Escherichia coli
  8hfb-assembly1_B  TM=8.744E-01  e=7.544E-05  Bacillus subtilis
  2h0v-assembly1_B  TM=8.697E-01  e=8.413E-05  Bacillus subtilis

Solvent-accessible surface area (backbone atoms only — not comparable to full-atom values): 30028 Å² total; per-residue (Å²): 128,84,69,66,84,39,52,65,84,47,69,34,61,42,89,34,56,55,42,33,62,36,48,48,68,26,47,76,43,33,65,63,45,64,76,43,66,47,74,33,32,38,42,32,43,28,70,35,46,35,35,37,37,33,48,61,91,44,71,48,70,48,42,57,57,29,36,36,43,41,48,23,59,44,42,31,31,39,33,48,46,70,66,39,44,24,33,35,40,34,43,35,32,40,58,51,72,77,22,41,83,64,65,29,40,60,12,61,71,46,44,47,31,30,49,70,47,45,25,38,54,51,46,65,44,47,74,88,41,84,63,30,69,60,49,52,49,40,51,53,48,34,51,48,42,67,66,68,52,52,90,64,31,63,30,46,38,39,12,36,53,25,43,43,51,31,54,36,53,75,65,62,36,50,41,80,37,90,62,49,70,65,55,50,50,52,52,51,46,53,51,49,49,53,51,47,43,72,74,42,47,53,45,94,81,51,63,63,61,57,12,52,77,65,71,39,50,54,68,58,32,48,52,52,41,22,70,64,68,74,44,44,61,67,57,49,53,51,51,52,26,48,50,51,30,52,50,44,44,72,74,46,85,67,54,67,71,56,39,36,44,67,23,32,40,93,40,68,67,56,40,45,49,53,39,24,71,73,70,71,34,45,69,69,58,53,45,76,96,127,86,69,66,86,33,54,60,82,45,75,30,64,40,88,34,62,54,42,36,60,35,39,49,67,27,49,76,43,33,65,64,45,64,76,43,66,47,74,33,33,38,41,32,43,27,71,35,47,36,34,36,36,34,48,61,91,44,71,48,71,49,44,56,57,27,35,36,43,42,48,22,60,44,42,30,29,40,36,49,46,67,67,41,47,24,34,36,41,34,43,33,32,40,58,52,73,76,21,40,84,66,65,29,42,59,13,60,71,48,44,46,30,28,51,70,46,45,25,40,55,52,46,66,45,46,75,90,42,83,64,31,68,60,49,50,49,40,52,51,48,36,52,48,43,67,68,68,54,53,91,63,30,65,30,47,40,39,13,36,52,25,43,43,50,31,54,36,52,75,65,63,36,51,40,80,37,91,64,49,72,66,54,51,51,52,52,51,43,54,50,50,49,53,50,47,44,71,74,41,45,53,45,94,80,50,62,63,62,59,12,51,76,67,72,41,51,53,68,57,33,48,51,52,42,22,71,64,66,72,41,46,61,66,57,48,53,50,51,52,24,48,51,52,30,51,50,45,44,73,74,47,84,68,54,67,71,56,39,37,45,68,23,32,39,91,39,68,68,58,40,45,51,52,38,24,69,74,70,72,35,44,68,70,59,52,45,76,99